Protein AF-0000000071691968 (afdb_homodimer)

Structure (mmCIF, N/CA/C/O backbone):
data_AF-0000000071691968-model_v1
#
loop_
_entity.id
_entity.type
_entity.pdbx_description
1 polymer 'RRM domain-containing protein'
#
loop_
_atom_site.group_PDB
_atom_site.id
_atom_site.type_symbol
_atom_site.label_atom_id
_atom_site.label_alt_id
_atom_site.label_comp_id
_atom_site.label_asym_id
_atom_site.label_entity_id
_atom_site.label_seq_id
_atom_site.pdbx_PDB_ins_code
_atom_site.Cartn_x
_atom_site.Cartn_y
_atom_site.Cartn_z
_atom_site.occupancy
_atom_site.B_iso_or_equiv
_atom_site.auth_seq_id
_atom_site.auth_comp_id
_atom_site.auth_asym_id
_atom_site.auth_atom_id
_atom_site.pdbx_PDB_model_num
ATOM 1 N N . LYS A 1 1 ? -121.75 3.08 -60.562 1 21.11 1 LYS A N 1
ATOM 2 C CA . LYS A 1 1 ? -120.375 2.906 -61.062 1 21.11 1 LYS A CA 1
ATOM 3 C C . LYS A 1 1 ? -119.438 3.865 -60.344 1 21.11 1 LYS A C 1
ATOM 5 O O . LYS A 1 1 ? -119.562 5.086 -60.469 1 21.11 1 LYS A O 1
ATOM 10 N N . VAL A 1 2 ? -118.688 3.514 -59.156 1 26.53 2 VAL A N 1
ATOM 11 C CA . VAL A 1 2 ? -118.25 4.18 -57.938 1 26.53 2 VAL A CA 1
ATOM 12 C C . VAL A 1 2 ? -116.875 4.777 -58.125 1 26.53 2 VAL A C 1
ATOM 14 O O . VAL A 1 2 ? -115.875 4.051 -58.375 1 26.53 2 VAL A O 1
ATOM 17 N N . ALA A 1 3 ? -116.688 6.055 -58.781 1 30.14 3 ALA A N 1
ATOM 18 C CA . ALA A 1 3 ? -115.375 6.469 -59.312 1 30.14 3 ALA A CA 1
ATOM 19 C C . ALA A 1 3 ? -114.375 6.621 -58.188 1 30.14 3 ALA A C 1
ATOM 21 O O . ALA A 1 3 ? -114.75 7.066 -57.094 1 30.14 3 ALA A O 1
ATOM 22 N N . PRO A 1 4 ? -112.938 6.277 -58.312 1 31.2 4 PRO A N 1
ATOM 23 C CA . PRO A 1 4 ? -111.875 5.746 -57.469 1 31.2 4 PRO A CA 1
ATOM 24 C C . PRO A 1 4 ? -111.062 6.844 -56.75 1 31.2 4 PRO A C 1
ATOM 26 O O . PRO A 1 4 ? -110.562 7.758 -57.406 1 31.2 4 PRO A O 1
ATOM 29 N N . ARG A 1 5 ? -111.312 7.449 -55.562 1 33.53 5 ARG A N 1
ATOM 30 C CA . ARG A 1 5 ? -110.812 8.664 -54.906 1 33.53 5 ARG A CA 1
ATOM 31 C C . ARG A 1 5 ? -109.375 8.547 -54.594 1 33.53 5 ARG A C 1
ATOM 33 O O . ARG A 1 5 ? -108.938 7.715 -53.781 1 33.53 5 ARG A O 1
ATOM 40 N N . PRO A 1 6 ? -108.375 8.898 -55.562 1 32.81 6 PRO A N 1
ATOM 41 C CA . PRO A 1 6 ? -107 8.422 -55.406 1 32.81 6 PRO A CA 1
ATOM 42 C C . PRO A 1 6 ? -106.312 8.969 -54.188 1 32.81 6 PRO A C 1
ATOM 44 O O . PRO A 1 6 ? -106.688 10 -53.656 1 32.81 6 PRO A O 1
ATOM 47 N N . GLN A 1 7 ? -105.312 8.25 -53.469 1 27.73 7 GLN A N 1
ATOM 48 C CA . GLN A 1 7 ? -104.688 8.125 -52.156 1 27.73 7 GLN A CA 1
ATOM 49 C C . GLN A 1 7 ? -103.562 9.156 -52 1 27.73 7 GLN A C 1
ATOM 51 O O . GLN A 1 7 ? -102.812 9.43 -52.938 1 27.73 7 GLN A O 1
ATOM 56 N N . PRO A 1 8 ? -103.5 10.07 -50.938 1 32.75 8 PRO A N 1
ATOM 57 C CA . PRO A 1 8 ? -102.75 11.273 -50.562 1 32.75 8 PRO A CA 1
ATOM 58 C C . PRO A 1 8 ? -101.25 10.984 -50.344 1 32.75 8 PRO A C 1
ATOM 60 O O . PRO A 1 8 ? -100.938 10.125 -49.531 1 32.75 8 PRO A O 1
ATOM 63 N N . HIS A 1 9 ? -100.312 11.016 -51.312 1 29.11 9 HIS A N 1
ATOM 64 C CA . HIS A 1 9 ? -98.938 10.555 -51.25 1 29.11 9 HIS A CA 1
ATOM 65 C C . HIS A 1 9 ? -98.125 11.336 -50.188 1 29.11 9 HIS A C 1
ATOM 67 O O . HIS A 1 9 ? -98.25 12.57 -50.156 1 29.11 9 HIS A O 1
ATOM 73 N N . GLN A 1 10 ? -97.75 10.781 -49.031 1 25.47 10 GLN A N 1
ATOM 74 C CA . GLN A 1 10 ? -97.125 11.133 -47.781 1 25.47 10 GLN A CA 1
ATOM 75 C C . GLN A 1 10 ? -95.688 11.602 -48.031 1 25.47 10 GLN A C 1
ATOM 77 O O . GLN A 1 10 ? -94.875 10.867 -48.562 1 25.47 10 GLN A O 1
ATOM 82 N N . HIS A 1 11 ? -95.375 12.898 -48.25 1 26.39 11 HIS A N 1
ATOM 83 C CA . HIS A 1 11 ? -94.125 13.531 -48.594 1 26.39 11 HIS A CA 1
ATOM 84 C C . HIS A 1 11 ? -93.062 13.328 -47.469 1 26.39 11 HIS A C 1
ATOM 86 O O . HIS A 1 11 ? -93.25 13.805 -46.344 1 26.39 11 HIS A O 1
ATOM 92 N N . LEU A 1 12 ? -92.25 12.266 -47.406 1 26.42 12 LEU A N 1
ATOM 93 C CA . LEU A 1 12 ? -91.25 11.812 -46.438 1 26.42 12 LEU A CA 1
ATOM 94 C C . LEU A 1 12 ? -90.125 12.828 -46.281 1 26.42 12 LEU A C 1
ATOM 96 O O . LEU A 1 12 ? -89.5 13.164 -47.281 1 26.42 12 LEU A O 1
ATOM 100 N N . GLN A 1 13 ? -90.188 13.758 -45.375 1 24.22 13 GLN A N 1
ATOM 101 C CA . GLN A 1 13 ? -89.312 14.875 -45.062 1 24.22 13 GLN A CA 1
ATOM 102 C C . GLN A 1 13 ? -87.875 14.383 -44.719 1 24.22 13 GLN A C 1
ATOM 104 O O . GLN A 1 13 ? -87.75 13.531 -43.844 1 24.22 13 GLN A O 1
ATOM 109 N N . GLN A 1 14 ? -86.875 14.469 -45.594 1 25 14 GLN A N 1
ATOM 110 C CA . GLN A 1 14 ? -85.5 13.992 -45.594 1 25 14 GLN A CA 1
ATOM 111 C C . GLN A 1 14 ? -84.688 14.688 -44.5 1 25 14 GLN A C 1
ATOM 113 O O . GLN A 1 14 ? -84.688 15.914 -44.406 1 25 14 GLN A O 1
ATOM 118 N N . GLN A 1 15 ? -84.562 14.094 -43.344 1 26.14 15 GLN A N 1
ATOM 119 C CA . GLN A 1 15 ? -83.875 14.562 -42.125 1 26.14 15 GLN A CA 1
ATOM 120 C C . GLN A 1 15 ? -82.438 14.922 -42.406 1 26.14 15 GLN A C 1
ATOM 122 O O . GLN A 1 15 ? -81.688 14.164 -43.062 1 26.14 15 GLN A O 1
ATOM 127 N N . PRO A 1 16 ? -82.062 16.188 -42.281 1 28.23 16 PRO A N 1
ATOM 128 C CA . PRO A 1 16 ? -80.75 16.766 -42.594 1 28.23 16 PRO A CA 1
ATOM 129 C C . PRO A 1 16 ? -79.562 16.094 -41.844 1 28.23 16 PRO A C 1
ATOM 131 O O . PRO A 1 16 ? -79.75 15.703 -40.688 1 28.23 16 PRO A O 1
ATOM 134 N N . GLN A 1 17 ? -78.688 15.438 -42.438 1 28.14 17 GLN A N 1
ATOM 135 C CA . GLN A 1 17 ? -77.562 14.625 -41.938 1 28.14 17 GLN A CA 1
ATOM 136 C C . GLN A 1 17 ? -76.625 15.453 -41.094 1 28.14 17 GLN A C 1
ATOM 138 O O . GLN A 1 17 ? -76.25 16.578 -41.438 1 28.14 17 GLN A O 1
ATOM 143 N N . PRO A 1 18 ? -76.562 15.203 -39.781 1 29.83 18 PRO A N 1
ATOM 144 C CA . PRO A 1 18 ? -75.75 15.953 -38.781 1 29.83 18 PRO A CA 1
ATOM 145 C C . PRO A 1 18 ? -74.312 16.125 -39.188 1 29.83 18 PRO A C 1
ATOM 147 O O . PRO A 1 18 ? -73.688 15.219 -39.781 1 29.83 18 PRO A O 1
ATOM 150 N N . GLU A 1 19 ? -73.875 17.297 -39.5 1 28.72 19 GLU A N 1
ATOM 151 C CA . GLU A 1 19 ? -72.562 17.734 -39.906 1 28.72 19 GLU A CA 1
ATOM 152 C C . GLU A 1 19 ? -71.5 17.25 -38.906 1 28.72 19 GLU A C 1
ATOM 154 O O . GLU A 1 19 ? -71.625 17.453 -37.688 1 28.72 19 GLU A O 1
ATOM 159 N N . GLN A 1 20 ? -70.875 16.156 -39.188 1 29.92 20 GLN A N 1
ATOM 160 C CA . GLN A 1 20 ? -69.875 15.523 -38.344 1 29.92 20 GLN A CA 1
ATOM 161 C C . GLN A 1 20 ? -68.812 16.516 -37.906 1 29.92 20 GLN A C 1
ATOM 163 O O . GLN A 1 20 ? -68.312 17.328 -38.719 1 29.92 20 GLN A O 1
ATOM 168 N N . PRO A 1 21 ? -68.812 16.953 -36.656 1 34.09 21 PRO A N 1
ATOM 169 C CA . PRO A 1 21 ? -67.875 17.984 -36.188 1 34.09 21 PRO A CA 1
ATOM 170 C C . PRO A 1 21 ? -66.438 17.75 -36.688 1 34.09 21 PRO A C 1
ATOM 172 O O . PRO A 1 21 ? -66.062 16.625 -36.969 1 34.09 21 PRO A O 1
ATOM 175 N N . PRO A 1 22 ? -65.875 18.734 -37.25 1 28.83 22 PRO A N 1
ATOM 176 C CA . PRO A 1 22 ? -64.5 18.672 -37.812 1 28.83 22 PRO A CA 1
ATOM 177 C C . PRO A 1 22 ? -63.5 18 -36.906 1 28.83 22 PRO A C 1
ATOM 179 O O . PRO A 1 22 ? -63.594 18.094 -35.688 1 28.83 22 PRO A O 1
ATOM 182 N N . ALA A 1 23 ? -63 16.859 -37.281 1 29.61 23 ALA A N 1
ATOM 183 C CA . ALA A 1 23 ? -61.969 16.078 -36.594 1 29.61 23 ALA A CA 1
ATOM 184 C C . ALA A 1 23 ? -60.812 16.938 -36.125 1 29.61 23 ALA A C 1
ATOM 186 O O . ALA A 1 23 ? -60.25 17.703 -36.938 1 29.61 23 ALA A O 1
ATOM 187 N N . LEU A 1 24 ? -60.875 17.453 -34.875 1 31.45 24 LEU A N 1
ATOM 188 C CA . LEU A 1 24 ? -59.781 18.188 -34.281 1 31.45 24 LEU A CA 1
ATOM 189 C C . LEU A 1 24 ? -58.438 17.531 -34.625 1 31.45 24 LEU A C 1
ATOM 191 O O . LEU A 1 24 ? -58.25 16.344 -34.375 1 31.45 24 LEU A O 1
ATOM 195 N N . GLN A 1 25 ? -57.938 17.797 -35.844 1 28.89 25 GLN A N 1
ATOM 196 C CA . GLN A 1 25 ? -56.594 17.328 -36.188 1 28.89 25 GLN A CA 1
ATOM 197 C C . GLN A 1 25 ? -55.625 17.578 -35.031 1 28.89 25 GLN A C 1
ATOM 199 O O . GLN A 1 25 ? -55.344 18.719 -34.688 1 28.89 25 GLN A O 1
ATOM 204 N N . LEU A 1 26 ? -55.844 16.844 -33.969 1 32.09 26 LEU A N 1
ATOM 205 C CA . LEU A 1 26 ? -54.844 16.984 -32.906 1 32.09 26 LEU A CA 1
ATOM 206 C C . LEU A 1 26 ? -53.438 17 -33.531 1 32.09 26 LEU A C 1
ATOM 208 O O . LEU A 1 26 ? -53.125 16.156 -34.375 1 32.09 26 LEU A O 1
ATOM 212 N N . PRO A 1 27 ? -52.844 18.172 -33.719 1 34.38 27 PRO A N 1
ATOM 213 C CA . PRO A 1 27 ? -51.469 18.156 -34.281 1 34.38 27 PRO A CA 1
ATOM 214 C C . PRO A 1 27 ? -50.625 17.031 -33.688 1 34.38 27 PRO A C 1
ATOM 216 O O . PRO A 1 27 ? -50.844 16.594 -32.562 1 34.38 27 PRO A O 1
ATOM 219 N N . PRO A 1 28 ? -50.219 16.062 -34.531 1 32.59 28 PRO A N 1
ATOM 220 C CA . PRO A 1 28 ? -49.406 14.961 -34 1 32.59 28 PRO A CA 1
ATOM 221 C C . PRO A 1 28 ? -48.312 15.445 -33.094 1 32.59 28 PRO A C 1
ATOM 223 O O . PRO A 1 28 ? -47.438 16.234 -33.5 1 32.59 28 PRO A O 1
ATOM 226 N N . HIS A 1 29 ? -48.594 15.984 -31.891 1 30.58 29 HIS A N 1
ATOM 227 C CA . HIS A 1 29 ? -47.5 16.281 -30.984 1 30.58 29 HIS A CA 1
ATOM 228 C C . HIS A 1 29 ? -46.469 15.156 -31 1 30.58 29 HIS A C 1
ATOM 230 O O . HIS A 1 29 ? -46.688 14.094 -30.406 1 30.58 29 HIS A O 1
ATOM 236 N N . GLN A 1 30 ? -45.938 14.852 -32.188 1 29.06 30 GLN A N 1
ATOM 237 C CA . GLN A 1 30 ? -44.812 13.93 -32.094 1 29.06 30 GLN A CA 1
ATOM 238 C C . GLN A 1 30 ? -43.875 14.289 -30.953 1 29.06 30 GLN A C 1
ATOM 240 O O . GLN A 1 30 ? -43.344 15.406 -30.891 1 29.06 30 GLN A O 1
ATOM 245 N N . PRO A 1 31 ? -44.156 13.758 -29.781 1 29.83 31 PRO A N 1
ATOM 246 C CA . PRO A 1 31 ? -43.156 14.055 -28.781 1 29.83 31 PRO A CA 1
ATOM 247 C C . PRO A 1 31 ? -41.719 14.016 -29.328 1 29.83 31 PRO A C 1
ATOM 249 O O . PRO A 1 31 ? -41.344 13.047 -30 1 29.83 31 PRO A O 1
ATOM 252 N N . GLN A 1 32 ? -41.312 15.117 -29.969 1 27.17 32 GLN A N 1
ATOM 253 C CA . GLN A 1 32 ? -39.875 15.148 -30.281 1 27.17 32 GLN A CA 1
ATOM 254 C C . GLN A 1 32 ? -39.062 14.406 -29.234 1 27.17 32 GLN A C 1
ATOM 256 O O . GLN A 1 32 ? -39.031 14.812 -28.078 1 27.17 32 GLN A O 1
ATOM 261 N N . TYR A 1 33 ? -39.125 13.109 -29.328 1 27.94 33 TYR A N 1
ATOM 262 C CA . TYR A 1 33 ? -38.156 12.367 -28.547 1 27.94 33 TYR A CA 1
ATOM 263 C C . TYR A 1 33 ? -36.781 13.07 -28.562 1 27.94 33 TYR A C 1
ATOM 265 O O . TYR A 1 33 ? -36.125 13.148 -29.609 1 27.94 33 TYR A O 1
ATOM 273 N N . GLN A 1 34 ? -36.781 14.312 -28 1 29.64 34 GLN A N 1
ATOM 274 C CA . GLN A 1 34 ? -35.406 14.805 -27.812 1 29.64 34 GLN A CA 1
ATOM 275 C C . GLN A 1 34 ? -34.438 13.656 -27.609 1 29.64 34 GLN A C 1
ATOM 277 O O . GLN A 1 34 ? -34.656 12.781 -26.766 1 29.64 34 GLN A O 1
ATOM 282 N N . GLN A 1 35 ? -33.906 13.219 -28.766 1 30.25 35 GLN A N 1
ATOM 283 C CA . GLN A 1 35 ? -32.812 12.273 -28.641 1 30.25 35 GLN A CA 1
ATOM 284 C C . GLN A 1 35 ? -32.031 12.484 -27.344 1 30.25 35 GLN A C 1
ATOM 286 O O . GLN A 1 35 ? -31.766 13.625 -26.953 1 30.25 35 GLN A O 1
ATOM 291 N N . PRO A 1 36 ? -32.312 11.617 -26.375 1 34.03 36 PRO A N 1
ATOM 292 C CA . PRO A 1 36 ? -31.438 11.867 -25.219 1 34.03 36 PRO A CA 1
ATOM 293 C C . PRO A 1 36 ? -30.062 12.375 -25.641 1 34.03 36 PRO A C 1
ATOM 295 O O . PRO A 1 36 ? -29.594 12.062 -26.734 1 34.03 36 PRO A O 1
ATOM 298 N N . PRO A 1 37 ? -29.844 13.664 -25.438 1 34.75 37 PRO A N 1
ATOM 299 C CA . PRO A 1 37 ? -28.531 14.125 -25.875 1 34.75 37 PRO A CA 1
ATOM 300 C C . PRO A 1 37 ? -27.5 12.984 -25.938 1 34.75 37 PRO A C 1
ATOM 302 O O . PRO A 1 37 ? -27.641 11.984 -25.234 1 34.75 37 PRO A O 1
ATOM 305 N N . PRO A 1 38 ? -26.922 12.875 -27.125 1 34.38 38 PRO A N 1
ATOM 306 C CA . PRO A 1 38 ? -25.906 11.828 -27.281 1 34.38 38 PRO A CA 1
ATOM 307 C C . PRO A 1 38 ? -25.109 11.594 -26 1 34.38 38 PRO A C 1
ATOM 309 O O . PRO A 1 38 ? -24.969 12.508 -25.188 1 34.38 38 PRO A O 1
ATOM 312 N N . PRO A 1 39 ? -25.078 10.406 -25.625 1 34.59 39 PRO A N 1
ATOM 313 C CA . PRO A 1 39 ? -24.297 10.141 -24.422 1 34.59 39 PRO A CA 1
ATOM 314 C C . PRO A 1 39 ? -22.984 10.938 -24.375 1 34.59 39 PRO A C 1
ATOM 316 O O . PRO A 1 39 ? -22.359 11.148 -25.422 1 34.59 39 PRO A O 1
ATOM 319 N N . PRO A 1 40 ? -22.969 12.062 -23.719 1 33.66 40 PRO A N 1
ATOM 320 C CA . PRO A 1 40 ? -21.75 12.867 -23.797 1 33.66 40 PRO A CA 1
ATOM 321 C C . PRO A 1 40 ? -20.5 12.016 -24.016 1 33.66 40 PRO A C 1
ATOM 323 O O . PRO A 1 40 ? -20.453 10.852 -23.609 1 33.66 40 PRO A O 1
ATOM 326 N N . THR A 1 41 ? -19.797 12.273 -25.031 1 32.66 41 THR A N 1
ATOM 327 C CA . THR A 1 41 ? -18.516 11.664 -25.375 1 32.66 41 THR A CA 1
ATOM 328 C C . THR A 1 41 ? -17.609 11.57 -24.141 1 32.66 41 THR A C 1
ATOM 330 O O . THR A 1 41 ? -17.797 12.312 -23.172 1 32.66 41 THR A O 1
ATOM 333 N N . ALA A 1 42 ? -16.656 10.656 -24.125 1 35 42 ALA A N 1
ATOM 334 C CA . ALA A 1 42 ? -15.695 10.445 -23.047 1 35 42 ALA A CA 1
ATOM 335 C C . ALA A 1 42 ? -15.164 11.773 -22.516 1 35 42 ALA A C 1
ATOM 337 O O . ALA A 1 42 ? -14.961 11.93 -21.312 1 35 42 ALA A O 1
ATOM 338 N N . GLN A 1 43 ? -14.805 12.688 -23.422 1 38.19 43 GLN A N 1
ATOM 339 C CA . GLN A 1 43 ? -14.25 14.008 -23.172 1 38.19 43 GLN A CA 1
ATOM 340 C C . GLN A 1 43 ? -15.219 14.875 -22.375 1 38.19 43 GLN A C 1
ATOM 342 O O . GLN A 1 43 ? -14.797 15.648 -21.5 1 38.19 43 GLN A O 1
ATOM 347 N N . GLY A 1 44 ? -16.391 14.945 -22.766 1 36.06 44 GLY A N 1
ATOM 348 C CA . GLY A 1 44 ? -17.391 15.828 -22.203 1 36.06 44 GLY A CA 1
ATOM 349 C C . GLY A 1 44 ? -17.766 15.469 -20.766 1 36.06 44 GLY A C 1
ATOM 350 O O . GLY A 1 44 ? -18.156 16.328 -19.984 1 36.06 44 GLY A O 1
ATOM 351 N N . LEU A 1 45 ? -17.797 14.156 -20.375 1 34.78 45 LEU A N 1
ATOM 352 C CA . LEU A 1 45 ? -18.094 13.633 -19.047 1 34.78 45 LEU A CA 1
ATOM 353 C C . LEU A 1 45 ? -16.984 13.977 -18.062 1 34.78 45 LEU A C 1
ATOM 355 O O . LEU A 1 45 ? -17.234 14.156 -16.875 1 34.78 45 LEU A O 1
ATOM 359 N N . ILE A 1 46 ? -15.703 13.914 -18.484 1 42.66 46 ILE A N 1
ATOM 360 C CA . ILE A 1 46 ? -14.562 14.367 -17.703 1 42.66 46 ILE A CA 1
ATOM 361 C C . ILE A 1 46 ? -14.766 15.82 -17.281 1 42.66 46 ILE A C 1
ATOM 363 O O . ILE A 1 46 ? -14.375 16.219 -16.172 1 42.66 46 ILE A O 1
ATOM 367 N N . GLN A 1 47 ? -15.219 16.688 -18.094 1 38.62 47 GLN A N 1
ATOM 368 C CA . GLN A 1 47 ? -15.469 18.109 -17.812 1 38.62 47 GLN A CA 1
ATOM 369 C C . GLN A 1 47 ? -16.484 18.266 -16.688 1 38.62 47 GLN A C 1
ATOM 371 O O . GLN A 1 47 ? -16.406 19.203 -15.898 1 38.62 47 GLN A O 1
ATOM 376 N N . ALA A 1 48 ? -17.594 17.594 -16.672 1 37.34 48 ALA A N 1
ATOM 377 C CA . ALA A 1 48 ? -18.609 17.688 -15.633 1 37.34 48 ALA A CA 1
ATOM 378 C C . ALA A 1 48 ? -18.109 17.094 -14.32 1 37.34 48 ALA A C 1
ATOM 380 O O . ALA A 1 48 ? -18.562 17.484 -13.234 1 37.34 48 ALA A O 1
ATOM 381 N N . CYS A 1 49 ? -17.312 16.047 -14.219 1 43.31 49 CYS A N 1
ATOM 382 C CA . CYS A 1 49 ? -16.531 15.477 -13.125 1 43.31 49 CYS A CA 1
ATOM 383 C C . CYS A 1 49 ? -15.453 16.438 -12.664 1 43.31 49 CYS A C 1
ATOM 385 O O . CYS A 1 49 ? -14.445 16.031 -12.086 1 43.31 49 CYS A O 1
ATOM 387 N N . SER A 1 50 ? -15.156 17.438 -13.109 1 40.91 50 SER A N 1
ATOM 388 C CA . SER A 1 50 ? -14.18 18.5 -12.836 1 40.91 50 SER A CA 1
ATOM 389 C C . SER A 1 50 ? -13.906 18.625 -11.344 1 40.91 50 SER A C 1
ATOM 391 O O . SER A 1 50 ? -12.867 19.172 -10.945 1 40.91 50 SER A O 1
ATOM 393 N N . ASN A 1 51 ? -14.992 18.469 -10.367 1 46.09 51 ASN A N 1
ATOM 394 C CA . ASN A 1 51 ? -14.461 18.953 -9.094 1 46.09 51 ASN A CA 1
ATOM 395 C C . ASN A 1 51 ? -13.617 17.906 -8.398 1 46.09 51 ASN A C 1
ATOM 397 O O . ASN A 1 51 ? -14.031 17.328 -7.398 1 46.09 51 ASN A O 1
ATOM 401 N N . LEU A 1 52 ? -13.086 17.047 -9.094 1 54.78 52 LEU A N 1
ATOM 402 C CA . LEU A 1 52 ? -12.031 16.203 -8.562 1 54.78 52 LEU A CA 1
ATOM 403 C C . LEU A 1 52 ? -11.203 16.938 -7.523 1 54.78 52 LEU A C 1
ATOM 405 O O . LEU A 1 52 ? -10.523 16.328 -6.699 1 54.78 52 LEU A O 1
ATOM 409 N N . SER A 1 53 ? -11.344 18.297 -7.664 1 53.44 53 SER A N 1
ATOM 410 C CA . SER A 1 53 ? -10.625 19.109 -6.688 1 53.44 53 SER A CA 1
ATOM 411 C C . SER A 1 53 ? -11.156 18.875 -5.273 1 53.44 53 SER A C 1
ATOM 413 O O . SER A 1 53 ? -10.508 19.25 -4.293 1 53.44 53 SER A O 1
ATOM 415 N N . LEU A 1 54 ? -12.398 18.312 -5.285 1 54.97 54 LEU A N 1
ATOM 416 C CA . LEU A 1 54 ? -13 18.078 -3.98 1 54.97 54 LEU A CA 1
ATOM 417 C C . LEU A 1 54 ? -12.391 16.844 -3.316 1 54.97 54 LEU A C 1
ATOM 419 O O . LEU A 1 54 ? -12.617 16.594 -2.129 1 54.97 54 LEU A O 1
ATOM 423 N N . LEU A 1 55 ? -11.633 16.188 -4.02 1 63.19 55 LEU A N 1
ATOM 424 C CA . LEU A 1 55 ? -11.008 14.984 -3.463 1 63.19 55 LEU A CA 1
ATOM 425 C C . LEU A 1 55 ? -9.82 15.359 -2.576 1 63.19 55 LEU A C 1
ATOM 427 O O . LEU A 1 55 ? -9.078 14.477 -2.129 1 63.19 55 LEU A O 1
ATOM 431 N N . ARG A 1 56 ? -9.898 16.672 -2.283 1 64.62 56 ARG A N 1
ATOM 432 C CA . ARG A 1 56 ? -8.836 17.109 -1.382 1 64.62 56 ARG A CA 1
ATOM 433 C C . ARG A 1 56 ? -9.305 17.078 0.069 1 64.62 56 ARG A C 1
ATOM 435 O O . ARG A 1 56 ? -10.375 17.609 0.393 1 64.62 56 ARG A O 1
ATOM 442 N N . ARG A 1 57 ? -8.586 16.375 0.866 1 64 57 ARG A N 1
ATOM 443 C CA . ARG A 1 57 ? -8.883 16.391 2.295 1 64 57 ARG A CA 1
ATOM 444 C C . ARG A 1 57 ? -8.547 17.75 2.914 1 64 57 ARG A C 1
ATOM 446 O O . ARG A 1 57 ? -7.621 18.422 2.469 1 64 57 ARG A O 1
ATOM 453 N N . PRO A 1 58 ? -9.367 18.062 3.846 1 62.16 58 PRO A N 1
ATOM 454 C CA . PRO A 1 58 ? -9.039 19.328 4.516 1 62.16 58 PRO A CA 1
ATOM 455 C C . PRO A 1 58 ? -7.645 19.328 5.129 1 62.16 58 PRO A C 1
ATOM 457 O O . PRO A 1 58 ? -7.262 18.359 5.797 1 62.16 58 PRO A O 1
ATOM 460 N N . GLY A 1 59 ? -6.844 20.266 4.816 1 65.62 59 GLY A N 1
ATOM 461 C CA . GLY A 1 59 ? -5.523 20.438 5.402 1 65.62 59 GLY A CA 1
ATOM 462 C C . GLY A 1 59 ? -4.422 19.781 4.59 1 65.62 59 GLY A C 1
ATOM 463 O O . GLY A 1 59 ? -3.238 19.953 4.891 1 65.62 59 GLY A O 1
ATOM 464 N N . GLU A 1 60 ? -4.867 19.109 3.623 1 71.19 60 GLU A N 1
ATOM 465 C CA . GLU A 1 60 ? -3.875 18.422 2.799 1 71.19 60 GLU A CA 1
ATOM 466 C C . GLU A 1 60 ? -3.111 19.422 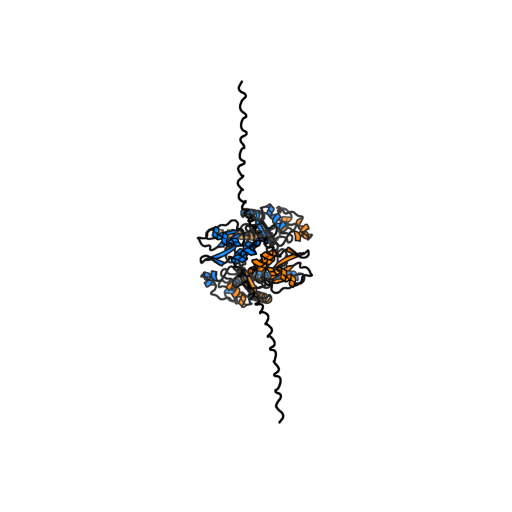1.921 1 71.19 60 GLU A C 1
ATOM 468 O O . GLU A 1 60 ? -3.713 20.297 1.299 1 71.19 60 GLU A O 1
ATOM 473 N N . LYS A 1 61 ? -1.756 19.312 2.082 1 79.44 61 LYS A N 1
ATOM 474 C CA . LYS A 1 61 ? -0.944 20.141 1.202 1 79.44 61 LYS A CA 1
ATOM 475 C C . LYS A 1 61 ? -1.096 19.719 -0.255 1 79.44 61 LYS A C 1
ATOM 477 O O . LYS A 1 61 ? -1.228 18.516 -0.547 1 79.44 61 LYS A O 1
ATOM 482 N N . THR A 1 62 ? -1.116 20.688 -1.042 1 80.44 62 THR A N 1
ATOM 483 C CA . THR A 1 62 ? -1.324 20.422 -2.461 1 80.44 62 THR A CA 1
ATOM 484 C C . THR A 1 62 ? 0.01 20.297 -3.191 1 80.44 62 THR A C 1
ATOM 486 O O . THR A 1 62 ? 1 20.922 -2.791 1 80.44 62 THR A O 1
ATOM 489 N N . CYS A 1 63 ? 0.02 19.562 -4.184 1 81.19 63 CYS A N 1
ATOM 490 C CA . CYS A 1 63 ? 1.13 19.422 -5.117 1 81.19 63 CYS A CA 1
ATOM 491 C C . CYS A 1 63 ? 2.391 18.953 -4.402 1 81.19 63 CYS A C 1
ATOM 493 O O . CYS A 1 63 ? 3.459 19.547 -4.566 1 81.19 63 CYS A O 1
ATOM 495 N N . THR A 1 64 ? 2.217 18.016 -3.668 1 83.75 64 THR A N 1
ATOM 496 C CA . THR A 1 64 ? 3.361 17.422 -2.986 1 83.75 64 THR A CA 1
ATOM 497 C C . THR A 1 64 ? 4.066 16.422 -3.891 1 83.75 64 THR A C 1
ATOM 499 O O . THR A 1 64 ? 3.596 16.125 -4.992 1 83.75 64 THR A O 1
ATOM 502 N N . GLN A 1 65 ? 5.172 15.969 -3.506 1 84.5 65 GLN A N 1
ATOM 503 C CA . GLN A 1 65 ? 5.941 15 -4.277 1 84.5 65 GLN A CA 1
ATOM 504 C C . GLN A 1 65 ? 5.168 13.695 -4.441 1 84.5 65 GLN A C 1
ATOM 506 O O . GLN A 1 65 ? 5.391 12.945 -5.398 1 84.5 65 GLN A O 1
ATOM 511 N N . SER A 1 66 ? 4.25 13.469 -3.525 1 84.25 66 SER A N 1
ATOM 512 C CA . SER A 1 66 ? 3.465 12.234 -3.566 1 84.25 66 SER A CA 1
ATOM 513 C C . SER A 1 66 ? 2.465 12.25 -4.715 1 84.25 66 SER A C 1
ATOM 515 O O . SER A 1 66 ? 1.913 11.211 -5.082 1 84.25 66 SER A O 1
ATOM 517 N N . CYS A 1 67 ? 2.268 13.367 -5.328 1 88.38 67 CYS A N 1
ATOM 518 C CA . CYS A 1 67 ? 1.301 13.523 -6.41 1 88.38 67 CYS A CA 1
ATOM 519 C C . CYS A 1 67 ? 2.004 13.641 -7.758 1 88.38 67 CYS A C 1
ATOM 521 O O . CYS A 1 67 ? 1.376 13.977 -8.766 1 88.38 67 CYS A O 1
ATOM 523 N N . GLN A 1 68 ? 3.232 13.344 -7.754 1 91.06 68 GLN A N 1
ATOM 524 C CA . GLN A 1 68 ? 3.998 13.445 -8.992 1 91.06 68 GLN A CA 1
ATOM 525 C C . GLN A 1 68 ? 3.943 12.148 -9.781 1 91.06 68 GLN A C 1
ATOM 527 O O . GLN A 1 68 ? 4.176 11.07 -9.234 1 91.06 68 GLN A O 1
ATOM 532 N N . LEU A 1 69 ? 3.645 12.297 -11.055 1 93.25 69 LEU A N 1
ATOM 533 C CA . LEU A 1 69 ? 3.539 11.141 -11.938 1 93.25 69 LEU A CA 1
ATOM 534 C C . LEU A 1 69 ? 4.691 11.117 -12.938 1 93.25 69 LEU A C 1
ATOM 536 O O . LEU A 1 69 ? 5.168 12.164 -13.367 1 93.25 69 LEU A O 1
ATOM 540 N N . PHE A 1 70 ? 5.152 9.938 -13.227 1 93.38 70 PHE A N 1
ATOM 541 C CA . PHE A 1 70 ? 6.102 9.648 -14.289 1 93.38 70 PHE A CA 1
ATOM 542 C C . PHE A 1 70 ? 5.395 9.023 -15.492 1 93.38 70 PHE A C 1
ATOM 544 O O . PHE A 1 70 ? 4.629 8.07 -15.336 1 93.38 70 PHE A O 1
ATOM 551 N N . VAL A 1 71 ? 5.617 9.578 -16.625 1 93.94 71 VAL A N 1
ATOM 552 C CA . VAL A 1 71 ? 5.043 9.07 -17.859 1 93.94 71 VAL A CA 1
ATOM 553 C C . VAL A 1 71 ? 6.156 8.57 -18.781 1 93.94 71 VAL A C 1
ATOM 555 O O . VAL A 1 71 ? 6.996 9.352 -19.234 1 93.94 71 VAL A O 1
ATOM 558 N N . GLY A 1 72 ? 6.09 7.305 -19.016 1 92.12 72 GLY A N 1
ATOM 559 C CA . GLY A 1 72 ? 7.078 6.699 -19.906 1 92.12 72 GLY A CA 1
ATOM 560 C C . GLY A 1 72 ? 6.551 6.453 -21.312 1 92.12 72 GLY A C 1
ATOM 561 O O . GLY A 1 72 ? 5.344 6.5 -21.531 1 92.12 72 GLY A O 1
ATOM 562 N N . ASN A 1 73 ? 7.48 6.289 -22.25 1 91.5 73 ASN A N 1
ATOM 563 C CA . ASN A 1 73 ? 7.199 5.93 -23.641 1 91.5 73 ASN A CA 1
ATOM 564 C C . ASN A 1 73 ? 6.48 7.055 -24.375 1 91.5 73 ASN A C 1
ATOM 566 O O . ASN A 1 73 ? 5.516 6.809 -25.109 1 91.5 73 ASN A O 1
ATOM 570 N N . LEU A 1 74 ? 6.945 8.156 -24.062 1 93.56 74 LEU A N 1
ATOM 571 C CA . LEU A 1 74 ? 6.402 9.312 -24.781 1 93.56 74 LEU A CA 1
ATOM 572 C C . LEU A 1 74 ? 7.039 9.453 -26.156 1 93.56 74 LEU A C 1
ATOM 574 O O . LEU A 1 74 ? 8.234 9.18 -26.312 1 93.56 74 LEU A O 1
ATOM 578 N N . PRO A 1 75 ? 6.16 9.805 -27.062 1 92.38 75 PRO A N 1
ATOM 579 C CA . PRO A 1 75 ? 6.762 10.094 -28.359 1 92.38 75 PRO A CA 1
ATOM 580 C C . PRO A 1 75 ? 7.809 11.203 -28.297 1 92.38 75 PRO A C 1
ATOM 582 O O . PRO A 1 75 ? 7.68 12.133 -27.5 1 92.38 75 PRO A O 1
ATOM 585 N N . ALA A 1 76 ? 8.805 11.086 -29.125 1 89.44 76 ALA A N 1
ATOM 586 C CA . ALA A 1 76 ? 9.93 12.023 -29.109 1 89.44 76 ALA A CA 1
ATOM 587 C C . ALA A 1 76 ? 9.477 13.422 -29.484 1 89.44 76 ALA A C 1
ATOM 589 O O . ALA A 1 76 ? 10.094 14.414 -29.078 1 89.44 76 ALA A O 1
ATOM 590 N N . ASP A 1 77 ? 8.438 13.508 -30.203 1 91 77 ASP A N 1
ATOM 591 C CA . ASP A 1 77 ? 8.008 14.789 -30.734 1 91 77 ASP A CA 1
ATOM 592 C C . ASP A 1 77 ? 6.949 15.438 -29.844 1 91 77 ASP A C 1
ATOM 594 O O . ASP A 1 77 ? 6.387 16.484 -30.203 1 91 77 ASP A O 1
ATOM 598 N N . ILE A 1 78 ? 6.734 14.875 -28.734 1 92.31 78 ILE A N 1
ATOM 599 C CA . ILE A 1 78 ? 5.668 15.406 -27.891 1 92.31 78 ILE A CA 1
ATOM 600 C C . ILE A 1 78 ? 6.082 16.766 -27.312 1 92.31 78 ILE A C 1
ATOM 602 O O . ILE A 1 78 ? 7.238 16.953 -26.922 1 92.31 78 ILE A O 1
ATOM 606 N N . THR A 1 79 ? 5.254 17.734 -27.406 1 93.12 79 THR A N 1
ATOM 607 C CA . THR A 1 79 ? 5.5 19.062 -26.859 1 93.12 79 THR A CA 1
ATOM 608 C C . THR A 1 79 ? 4.973 19.156 -25.422 1 93.12 79 THR A C 1
ATOM 610 O O . THR A 1 79 ? 4.141 18.359 -25 1 93.12 79 THR A O 1
ATOM 613 N N . GLU A 1 80 ? 5.469 20.141 -24.703 1 93.56 80 GLU A N 1
ATOM 614 C CA . GLU A 1 80 ? 5.016 20.375 -23.344 1 93.56 80 GLU A CA 1
ATOM 615 C C . GLU A 1 80 ? 3.521 20.703 -23.297 1 93.56 80 GLU A C 1
ATOM 617 O O . GLU A 1 80 ? 2.812 20.25 -22.391 1 93.56 80 GLU A O 1
ATOM 622 N N . ASP A 1 81 ? 3.066 21.422 -24.25 1 93.19 81 ASP A N 1
ATOM 623 C CA . ASP A 1 81 ? 1.656 21.797 -24.297 1 93.19 81 ASP A CA 1
ATOM 624 C C . ASP A 1 81 ? 0.772 20.578 -24.531 1 93.19 81 ASP A C 1
ATOM 626 O O . ASP A 1 81 ? -0.295 20.453 -23.922 1 93.19 81 ASP A O 1
ATOM 630 N N . GLU A 1 82 ? 1.225 19.766 -25.375 1 92.12 82 GLU A N 1
ATOM 631 C CA . GLU A 1 82 ? 0.487 18.531 -25.641 1 92.12 82 GLU A CA 1
ATOM 632 C C . GLU A 1 82 ? 0.444 17.641 -24.391 1 92.12 82 GLU A C 1
ATOM 634 O O . GLU A 1 82 ? -0.585 17.031 -24.094 1 92.12 82 GLU A O 1
ATOM 639 N N . PHE A 1 83 ? 1.575 17.641 -23.766 1 93.44 83 PHE A N 1
ATOM 640 C CA . PHE A 1 83 ? 1.679 16.875 -22.531 1 93.44 83 PHE A CA 1
ATOM 641 C C . PHE A 1 83 ? 0.722 17.406 -21.484 1 93.44 83 PHE A C 1
ATOM 643 O O . PHE A 1 83 ? 0.014 16.641 -20.828 1 93.44 83 PHE A O 1
ATOM 650 N N . LYS A 1 84 ? 0.62 18.656 -21.344 1 92.69 84 LYS A N 1
ATOM 651 C CA . LYS A 1 84 ? -0.269 19.297 -20.375 1 92.69 84 LYS A CA 1
ATOM 652 C C . LYS A 1 84 ? -1.732 19.031 -20.719 1 92.69 84 LYS A C 1
ATOM 654 O O . LYS A 1 84 ? -2.564 18.875 -19.828 1 92.69 84 LYS A O 1
ATOM 659 N N . ARG A 1 85 ? -2.004 18.891 -21.922 1 91.56 85 ARG A N 1
ATOM 660 C CA . ARG A 1 85 ? -3.369 18.656 -22.375 1 91.56 85 ARG A CA 1
ATOM 661 C C . ARG A 1 85 ? -3.84 17.25 -21.984 1 91.56 85 ARG A C 1
ATOM 663 O O . ARG A 1 85 ? -5.031 17.047 -21.734 1 91.56 85 ARG A O 1
ATOM 670 N N . LEU A 1 86 ? -2.893 16.375 -21.984 1 90.38 86 LEU A N 1
ATOM 671 C CA . LEU A 1 86 ? -3.215 15.008 -21.578 1 90.38 86 LEU A CA 1
ATOM 672 C C . LEU A 1 86 ? -3.785 14.969 -20.172 1 90.38 86 LEU A C 1
ATOM 674 O O . LEU A 1 86 ? -4.617 14.117 -19.859 1 90.38 86 LEU A O 1
ATOM 678 N N . PHE A 1 87 ? -3.336 15.945 -19.344 1 91.38 87 PHE A N 1
ATOM 679 C CA . PHE A 1 87 ? -3.705 15.922 -17.938 1 91.38 87 PHE A CA 1
ATOM 680 C C . PHE A 1 87 ? -4.688 17.047 -17.625 1 91.38 87 PHE A C 1
ATOM 682 O O . PHE A 1 87 ? -5.09 17.219 -16.469 1 91.38 87 PHE A O 1
ATOM 689 N N . ALA A 1 88 ? -5.059 17.766 -18.547 1 87.25 88 ALA A N 1
ATOM 690 C CA . ALA A 1 88 ? -5.898 18.953 -18.359 1 87.25 88 ALA A CA 1
ATOM 691 C C . ALA A 1 88 ? -7.234 18.578 -17.719 1 87.25 88 ALA A C 1
ATOM 693 O O . ALA A 1 88 ? -7.777 19.328 -16.906 1 87.25 88 ALA A O 1
ATOM 694 N N . LYS A 1 89 ? -7.621 17.438 -18.062 1 82.88 89 LYS A N 1
ATOM 695 C CA . LYS A 1 89 ? -8.906 16.953 -17.562 1 82.88 89 LYS A CA 1
ATOM 696 C C . LYS A 1 89 ? -8.867 16.766 -16.047 1 82.88 89 LYS A C 1
ATOM 698 O O . LYS A 1 89 ? -9.906 16.812 -15.383 1 82.88 89 LYS A O 1
ATOM 703 N N . TYR A 1 90 ? -7.777 16.594 -15.516 1 82.5 90 TYR A N 1
ATOM 704 C CA . TYR A 1 90 ? -7.656 16.234 -14.102 1 82.5 90 TYR A CA 1
ATOM 705 C C . TYR A 1 90 ? -7.277 17.438 -13.266 1 82.5 90 TYR A C 1
ATOM 707 O O . TYR A 1 90 ? -7.309 17.391 -12.031 1 82.5 90 TYR A O 1
ATOM 715 N N . GLY A 1 91 ? -6.992 18.469 -13.82 1 80.19 91 GLY A N 1
ATOM 716 C CA . GLY A 1 91 ? -6.652 19.688 -13.078 1 80.19 91 GLY A CA 1
ATOM 717 C C . GLY A 1 91 ? -5.395 20.359 -13.586 1 80.19 91 GLY A C 1
ATOM 718 O O . GLY A 1 91 ? -4.848 19.969 -14.625 1 80.19 91 GLY A O 1
ATOM 719 N N . GLU A 1 92 ? -5.086 21.359 -12.719 1 80.38 92 GLU A N 1
ATOM 720 C CA . GLU A 1 92 ? -3.889 22.125 -13.07 1 80.38 92 GLU A CA 1
ATOM 721 C C . GLU A 1 92 ? -2.623 21.328 -12.742 1 80.38 92 GLU A C 1
ATOM 723 O O . GLU A 1 92 ? -2.545 20.688 -11.695 1 80.38 92 GLU A O 1
ATOM 728 N N . THR A 1 93 ? -1.837 21.203 -13.75 1 81.56 93 THR A N 1
ATOM 729 C CA . THR A 1 93 ? -0.569 20.516 -13.555 1 81.56 93 THR A CA 1
ATOM 730 C C . THR A 1 93 ? 0.542 21.5 -13.211 1 81.56 93 THR A C 1
ATOM 732 O O . THR A 1 93 ? 0.619 22.594 -13.797 1 81.56 93 THR A O 1
ATOM 735 N N . GLY A 1 94 ? 1.121 21.172 -12.133 1 79.94 94 GLY A N 1
ATOM 736 C CA . GLY A 1 94 ? 2.297 21.953 -11.781 1 79.94 94 GLY A CA 1
ATOM 737 C C . GLY A 1 94 ? 3.6 21.266 -12.148 1 79.94 94 GLY A C 1
ATOM 738 O O . GLY A 1 94 ? 3.641 20.047 -12.312 1 79.94 94 GLY A O 1
ATOM 739 N N . GLU A 1 95 ? 4.664 22.031 -12.469 1 84.56 95 GLU A N 1
ATOM 740 C CA . GLU A 1 95 ? 6.023 21.547 -12.688 1 84.56 95 GLU A CA 1
ATOM 741 C C . GLU A 1 95 ? 6.059 20.453 -13.75 1 84.56 95 GLU A C 1
ATOM 743 O O . GLU A 1 95 ? 6.168 19.266 -13.43 1 84.56 95 GLU A O 1
ATOM 748 N N . VAL A 1 96 ? 5.945 20.734 -14.93 1 92.25 96 VAL A N 1
ATOM 749 C CA . VAL A 1 96 ? 5.938 19.766 -16.031 1 92.25 96 VAL A CA 1
ATOM 750 C C . VAL A 1 96 ? 7.328 19.688 -16.656 1 92.25 96 VAL A C 1
ATOM 752 O O . VAL A 1 96 ? 7.988 20.703 -16.859 1 92.25 96 VAL A O 1
ATOM 755 N N . PHE A 1 97 ? 7.77 18.5 -16.844 1 93.19 97 PHE A N 1
ATOM 756 C CA . PHE A 1 97 ? 9.023 18.203 -17.531 1 93.19 97 PHE A CA 1
ATOM 757 C C . PHE A 1 97 ? 8.82 17.125 -18.594 1 93.19 97 PHE A C 1
ATOM 759 O O . PHE A 1 97 ? 8.234 16.078 -18.312 1 93.19 97 PHE A O 1
ATOM 766 N N . VAL A 1 98 ? 9.344 17.406 -19.859 1 93.38 98 VAL A N 1
ATOM 767 C CA . VAL A 1 98 ? 9.125 16.438 -20.938 1 93.38 98 VAL A CA 1
ATOM 768 C C . VAL A 1 98 ? 10.414 16.266 -21.734 1 93.38 98 VAL A C 1
ATOM 770 O O . VAL A 1 98 ? 11 17.234 -22.219 1 93.38 98 VAL A O 1
ATOM 773 N N . LYS A 1 99 ? 10.945 15.109 -21.75 1 89.5 99 LYS A N 1
ATOM 774 C CA . LYS A 1 99 ? 12.094 14.695 -22.547 1 89.5 99 LYS A CA 1
ATOM 775 C C . LYS A 1 99 ? 12.062 13.188 -22.812 1 89.5 99 LYS A C 1
ATOM 777 O O . LYS A 1 99 ? 12.711 12.414 -22.109 1 89.5 99 LYS A O 1
ATOM 782 N N . GLY A 1 100 ? 11.312 12.695 -23.938 1 89.38 100 GLY A N 1
ATOM 783 C CA . GLY A 1 100 ? 11.125 11.273 -24.141 1 89.38 100 GLY A CA 1
ATOM 784 C C . GLY A 1 100 ? 10.297 10.617 -23.062 1 89.38 100 GLY A C 1
ATOM 785 O O . GLY A 1 100 ? 9.641 9.602 -23.297 1 89.38 100 GLY A O 1
ATOM 786 N N . PHE A 1 101 ? 10.445 11.18 -21.844 1 93.62 101 PHE A N 1
ATOM 787 C CA . PHE A 1 101 ? 9.57 10.883 -20.719 1 93.62 101 PHE A CA 1
ATOM 788 C C . PHE A 1 101 ? 9.039 12.164 -20.094 1 93.62 101 PHE A C 1
ATOM 790 O O . PHE A 1 101 ? 9.43 13.266 -20.484 1 93.62 101 PHE A O 1
ATOM 797 N N . GLY A 1 102 ? 8.125 11.984 -19.25 1 94.56 102 GLY A N 1
ATOM 798 C CA . GLY A 1 102 ? 7.555 13.18 -18.656 1 94.56 102 GLY A CA 1
ATOM 799 C C . GLY A 1 102 ? 7.285 13.039 -17.172 1 94.56 102 GLY A C 1
ATOM 800 O O . GLY A 1 102 ? 7.074 11.93 -16.672 1 94.56 102 GLY A O 1
ATOM 801 N N . PHE A 1 103 ? 7.316 14.234 -16.5 1 94.62 103 PHE A N 1
ATOM 802 C CA . PHE A 1 103 ? 6.895 14.367 -15.102 1 94.62 103 PHE A CA 1
ATOM 803 C C . PHE A 1 103 ? 5.836 15.445 -14.953 1 94.62 103 PHE A C 1
ATOM 805 O O . PHE A 1 103 ? 5.914 16.5 -15.602 1 94.62 103 PHE A O 1
ATOM 812 N N . THR A 1 104 ? 4.934 15.117 -14.172 1 94.25 104 THR A N 1
ATOM 813 C CA . THR A 1 104 ? 3.926 16.125 -13.875 1 94.25 104 THR A CA 1
ATOM 814 C C . THR A 1 104 ? 3.395 15.953 -12.453 1 94.25 104 THR A C 1
ATOM 816 O O . THR A 1 104 ? 3.328 14.836 -11.938 1 94.25 104 THR A O 1
ATOM 819 N N . LYS A 1 105 ? 3.021 17.094 -11.852 1 91.62 105 LYS A N 1
ATOM 820 C CA . LYS A 1 105 ? 2.43 17.094 -10.516 1 91.62 105 LYS A CA 1
ATOM 821 C C . LYS A 1 105 ? 0.976 17.562 -10.562 1 91.62 105 LYS A C 1
ATOM 823 O O . LYS A 1 105 ? 0.666 18.594 -11.156 1 91.62 105 LYS A O 1
ATOM 828 N N . LEU A 1 106 ? 0.178 16.734 -9.969 1 89.88 106 LEU A N 1
ATOM 829 C CA . LEU A 1 106 ? -1.227 17.109 -9.875 1 89.88 106 LEU A CA 1
ATOM 830 C C . LEU A 1 106 ? -1.547 17.688 -8.5 1 89.88 106 LEU A C 1
ATOM 832 O O . LEU A 1 106 ? -0.699 17.672 -7.602 1 89.88 106 LEU A O 1
ATOM 836 N N . GLU A 1 107 ? -2.66 18.219 -8.289 1 84.31 107 GLU A N 1
ATOM 837 C CA . GLU A 1 107 ? -3.041 18.938 -7.082 1 84.31 107 GLU A CA 1
ATOM 838 C C . GLU A 1 107 ? -3.17 17.984 -5.891 1 84.31 107 GLU A C 1
ATOM 840 O O . GLU A 1 107 ? -2.838 18.359 -4.762 1 84.31 107 GLU A O 1
ATOM 845 N N . SER A 1 108 ? -3.723 16.844 -6.133 1 81.25 108 SER A N 1
ATOM 846 C CA . SER A 1 108 ? -3.922 15.898 -5.039 1 81.25 108 SER A CA 1
ATOM 847 C C . SER A 1 108 ? -3.535 14.477 -5.449 1 81.25 108 SER A C 1
ATOM 849 O O . SER A 1 108 ? -3.479 14.172 -6.641 1 81.25 108 SER A O 1
ATOM 851 N N . ARG A 1 109 ? -3.326 13.758 -4.418 1 80.38 109 ARG A N 1
ATOM 852 C CA . ARG A 1 109 ? -2.98 12.359 -4.645 1 80.38 109 ARG A CA 1
ATOM 853 C C . ARG A 1 109 ? -4.133 11.609 -5.305 1 80.38 109 ARG A C 1
ATOM 855 O O . ARG A 1 109 ? -3.912 10.781 -6.195 1 80.38 109 ARG A O 1
ATOM 862 N N . ALA A 1 110 ? -5.266 11.828 -4.855 1 76.94 110 ALA A N 1
ATOM 863 C CA . ALA A 1 110 ? -6.441 11.172 -5.41 1 76.94 110 ALA A CA 1
ATOM 864 C C . ALA A 1 110 ? -6.57 11.445 -6.906 1 76.94 110 ALA A C 1
ATOM 866 O O . ALA A 1 110 ? -6.848 10.539 -7.691 1 76.94 110 ALA A O 1
ATOM 867 N N . LEU A 1 111 ? -6.324 12.625 -7.262 1 81.38 111 LEU A N 1
ATOM 868 C CA . LEU A 1 111 ? -6.398 13.008 -8.664 1 81.38 111 LEU A CA 1
ATOM 869 C C . LEU A 1 111 ? -5.309 12.312 -9.477 1 81.38 111 LEU A C 1
ATOM 871 O O . LEU A 1 111 ? -5.543 11.898 -10.609 1 81.38 111 LEU A O 1
ATOM 875 N N . ALA A 1 112 ? -4.207 12.242 -8.883 1 87.06 112 ALA A N 1
ATOM 876 C CA . ALA A 1 112 ? -3.1 11.562 -9.547 1 87.06 112 ALA A CA 1
ATOM 877 C C . ALA A 1 112 ? -3.42 10.086 -9.773 1 87.06 112 ALA A C 1
ATOM 879 O O . ALA A 1 112 ? -3.074 9.523 -10.82 1 87.06 112 ALA A O 1
ATOM 880 N N . GLU A 1 113 ? -4.047 9.523 -8.836 1 82.69 113 GLU A N 1
ATOM 881 C CA . GLU A 1 113 ? -4.426 8.125 -8.961 1 82.69 113 GLU A CA 1
ATOM 882 C C . GLU A 1 113 ? -5.434 7.918 -10.086 1 82.69 113 GLU A C 1
ATOM 884 O O . GLU A 1 113 ? -5.328 6.957 -10.852 1 82.69 113 GLU A O 1
ATOM 889 N N . ILE A 1 114 ? -6.289 8.742 -10.211 1 80.06 114 ILE A N 1
ATOM 890 C CA . ILE A 1 114 ? -7.301 8.664 -11.258 1 80.06 114 ILE A CA 1
ATOM 891 C C . ILE A 1 114 ? -6.645 8.859 -12.625 1 80.06 114 ILE A C 1
ATOM 893 O O . ILE A 1 114 ? -6.941 8.125 -13.57 1 80.06 114 ILE A O 1
ATOM 897 N N . ALA A 1 115 ? -5.875 9.859 -12.656 1 87.19 115 ALA A N 1
ATOM 898 C CA . ALA A 1 115 ? -5.164 10.117 -13.898 1 87.19 115 ALA A CA 1
ATOM 899 C C . ALA A 1 115 ? -4.348 8.898 -14.328 1 87.19 115 ALA A C 1
ATOM 901 O O . ALA A 1 115 ? -4.348 8.531 -15.508 1 87.19 115 ALA A O 1
ATOM 902 N N . LYS A 1 116 ? -3.678 8.352 -13.422 1 87.12 116 LYS A N 1
ATOM 903 C CA . LYS A 1 116 ? -2.875 7.16 -13.695 1 87.12 116 LYS A CA 1
ATOM 904 C C . LYS A 1 116 ? -3.738 6.027 -14.234 1 87.12 116 LYS A C 1
ATOM 906 O O . LYS A 1 116 ? -3.367 5.367 -15.211 1 87.12 116 LYS A O 1
ATOM 911 N N . ALA A 1 117 ? -4.828 5.754 -13.648 1 79.88 117 ALA A N 1
ATOM 912 C CA . ALA A 1 117 ? -5.711 4.66 -14.039 1 79.88 117 ALA A CA 1
ATOM 913 C C . ALA A 1 117 ? -6.258 4.875 -15.453 1 79.88 117 ALA A C 1
ATOM 915 O O . ALA A 1 117 ? -6.395 3.922 -16.219 1 79.88 117 ALA A O 1
ATOM 916 N N . GLU A 1 118 ? -6.465 6.066 -15.812 1 81.31 118 GLU A N 1
ATOM 917 C CA . GLU A 1 118 ? -7.121 6.359 -17.078 1 81.31 118 GLU A CA 1
ATOM 918 C C . GLU A 1 118 ? -6.105 6.457 -18.219 1 81.31 118 GLU A C 1
ATOM 920 O O . GLU A 1 118 ? -6.375 6.012 -19.328 1 81.31 118 GLU A O 1
ATOM 925 N N . ILE A 1 119 ? -5.043 7.039 -17.922 1 87.62 119 ILE A N 1
ATOM 926 C CA . ILE A 1 119 ? -4.094 7.355 -18.984 1 87.62 119 ILE A CA 1
ATOM 927 C C . ILE A 1 119 ? -3.125 6.191 -19.172 1 87.62 119 ILE A C 1
ATOM 929 O O . ILE A 1 119 ? -2.527 6.043 -20.234 1 87.62 119 ILE A O 1
ATOM 933 N N . ASP A 1 120 ? -3.031 5.441 -18.172 1 85.94 120 ASP A N 1
ATOM 934 C CA . ASP A 1 120 ? -2.076 4.34 -18.266 1 85.94 120 ASP A CA 1
ATOM 935 C C . ASP A 1 120 ? -2.418 3.408 -19.422 1 85.94 120 ASP A C 1
ATOM 937 O O . ASP A 1 120 ? -3.58 3.051 -19.625 1 85.94 120 ASP A O 1
ATOM 941 N N . ASP A 1 121 ? -1.43 3.039 -20.266 1 83.12 121 ASP A N 1
ATOM 942 C CA . ASP A 1 121 ? -1.514 2.121 -21.406 1 83.12 121 ASP A CA 1
ATOM 943 C C . ASP A 1 121 ? -2.326 2.729 -22.547 1 83.12 121 ASP A C 1
ATOM 945 O O . ASP A 1 121 ? -2.828 2.008 -23.406 1 83.12 121 ASP A O 1
ATOM 949 N N . THR A 1 122 ? -2.568 3.938 -22.516 1 86.31 122 THR A N 1
ATOM 950 C CA . THR A 1 122 ? -3.23 4.613 -23.625 1 86.31 122 THR A CA 1
ATOM 951 C C . THR A 1 122 ? -2.295 4.727 -24.828 1 86.31 122 THR A C 1
ATOM 953 O O . THR A 1 122 ? -1.124 5.082 -24.672 1 86.31 122 THR A O 1
ATOM 956 N N . PRO A 1 123 ? -2.812 4.348 -25.953 1 91.75 123 PRO A N 1
ATOM 957 C CA . PRO A 1 123 ? -1.988 4.445 -27.156 1 91.75 123 PRO A CA 1
ATOM 958 C C . PRO A 1 123 ? -1.799 5.887 -27.625 1 91.75 123 PRO A C 1
ATOM 960 O O . PRO A 1 123 ? -2.732 6.688 -27.562 1 91.75 123 PRO A O 1
ATOM 963 N N . MET A 1 124 ? -0.59 6.188 -27.953 1 90.81 124 MET A N 1
ATOM 964 C CA . MET A 1 124 ? -0.235 7.496 -28.484 1 90.81 124 MET A CA 1
ATOM 965 C C . MET A 1 124 ? 0.828 7.371 -29.562 1 90.81 124 MET A C 1
ATOM 967 O O . MET A 1 124 ? 1.967 6.996 -29.281 1 90.81 124 MET A O 1
ATOM 971 N N . ARG A 1 125 ? 0.355 7.715 -30.797 1 92.94 125 ARG A N 1
ATOM 972 C CA . ARG A 1 125 ? 1.254 7.668 -31.938 1 92.94 125 ARG A CA 1
ATOM 973 C C . ARG A 1 125 ? 1.956 6.316 -32.031 1 92.94 125 ARG A C 1
ATOM 975 O O . ARG A 1 125 ? 3.172 6.254 -32.219 1 92.94 125 ARG A O 1
ATOM 982 N N . GLY A 1 126 ? 1.306 5.195 -31.812 1 89.69 126 GLY A N 1
ATOM 983 C CA . GLY A 1 126 ? 1.802 3.84 -31.984 1 89.69 126 GLY A CA 1
ATOM 984 C C . GLY A 1 126 ? 2.482 3.289 -30.75 1 89.69 126 GLY A C 1
ATOM 985 O O . GLY A 1 126 ? 2.967 2.156 -30.75 1 89.69 126 GLY A O 1
ATOM 986 N N . ARG A 1 127 ? 2.611 4.141 -29.844 1 90.06 127 ARG A N 1
ATOM 987 C CA . ARG A 1 127 ? 3.225 3.707 -28.578 1 90.06 127 ARG A CA 1
ATOM 988 C C . ARG A 1 127 ? 2.191 3.645 -27.469 1 90.06 127 ARG A C 1
ATOM 990 O O . ARG A 1 127 ? 1.169 4.332 -27.516 1 90.06 127 ARG A O 1
ATOM 997 N N . GLN A 1 128 ? 2.498 2.732 -26.453 1 89.81 128 GLN A N 1
ATOM 998 C CA . GLN A 1 128 ? 1.65 2.643 -25.281 1 89.81 128 GLN A CA 1
ATOM 999 C C . GLN A 1 128 ? 2.26 3.404 -24.109 1 89.81 128 GLN A C 1
ATOM 1001 O O . GLN A 1 128 ? 3.346 3.062 -23.625 1 89.81 128 GLN A O 1
ATOM 1006 N N . LEU A 1 129 ? 1.596 4.34 -23.656 1 91.56 129 LEU A N 1
ATOM 1007 C CA . LEU A 1 129 ? 2.092 5.129 -22.531 1 91.56 129 LEU A CA 1
ATOM 1008 C C . LEU A 1 129 ? 2.115 4.301 -21.25 1 91.56 129 LEU A C 1
ATOM 1010 O O . LEU A 1 129 ? 1.242 3.457 -21.031 1 91.56 129 LEU A O 1
ATOM 1014 N N . GLY A 1 130 ? 3.131 4.527 -20.453 1 87.62 130 GLY A N 1
ATOM 1015 C CA . GLY A 1 130 ? 3.211 3.928 -19.125 1 87.62 130 GLY A CA 1
ATOM 1016 C C . GLY A 1 130 ? 3.279 4.953 -18.016 1 87.62 130 GLY A C 1
ATOM 1017 O O . GLY A 1 130 ? 4.176 5.801 -18 1 87.62 130 GLY A O 1
ATOM 1018 N N . LEU A 1 131 ? 2.307 4.844 -17.172 1 89.06 131 LEU A N 1
ATOM 1019 C CA . LEU A 1 131 ? 2.275 5.805 -16.062 1 89.06 131 LEU A CA 1
ATOM 1020 C C . LEU A 1 131 ? 2.537 5.113 -14.734 1 89.06 131 LEU A C 1
ATOM 1022 O O . LEU A 1 131 ? 2.043 4.012 -14.492 1 89.06 131 LEU A O 1
ATOM 1026 N N . CYS A 1 132 ? 3.271 5.789 -13.898 1 88.38 132 CYS A N 1
ATOM 1027 C CA . CYS A 1 132 ? 3.469 5.387 -12.508 1 88.38 132 CYS A CA 1
ATOM 1028 C C . CYS A 1 132 ? 3.76 6.594 -11.625 1 88.38 132 CYS A C 1
ATOM 1030 O O . CYS A 1 132 ? 4.016 7.688 -12.133 1 88.38 132 CYS A O 1
ATOM 1032 N N . PHE A 1 133 ? 3.607 6.391 -10.375 1 90.38 133 PHE A N 1
ATOM 1033 C CA . PHE A 1 133 ? 4.02 7.461 -9.477 1 90.38 133 PHE A CA 1
ATOM 1034 C C . PHE A 1 133 ? 5.535 7.598 -9.453 1 90.38 133 PHE A C 1
ATOM 1036 O O . PHE A 1 133 ? 6.254 6.594 -9.445 1 90.38 133 PHE A O 1
ATOM 1043 N N . ALA A 1 134 ? 5.93 8.891 -9.508 1 90.12 134 ALA A N 1
ATOM 1044 C CA . ALA A 1 134 ? 7.367 9.148 -9.453 1 90.12 134 ALA A CA 1
ATOM 1045 C C . ALA A 1 134 ? 7.949 8.711 -8.109 1 90.12 134 ALA A C 1
ATOM 1047 O O . ALA A 1 134 ? 7.25 8.703 -7.094 1 90.12 134 ALA A O 1
ATOM 1048 N N . THR A 1 135 ? 9.141 8.273 -8.164 1 82.81 135 THR A N 1
ATOM 1049 C CA . THR A 1 135 ? 9.828 7.906 -6.93 1 82.81 135 THR A CA 1
ATOM 1050 C C . THR A 1 135 ? 9.773 9.047 -5.918 1 82.81 135 THR A C 1
ATOM 1052 O O . THR A 1 135 ? 9.984 10.211 -6.273 1 82.81 135 THR A O 1
ATOM 1055 N N . HIS A 1 136 ? 9.336 8.625 -4.793 1 82.88 136 HIS A N 1
ATOM 1056 C CA . HIS A 1 136 ? 9.297 9.594 -3.699 1 82.88 136 HIS A CA 1
ATOM 1057 C C . HIS A 1 136 ? 10.594 9.57 -2.893 1 82.88 136 HIS A C 1
ATOM 1059 O O . HIS A 1 136 ? 10.633 9.023 -1.789 1 82.88 136 HIS A O 1
ATOM 1065 N N . ALA A 1 137 ? 11.602 10.273 -3.365 1 86.25 137 ALA A N 1
ATOM 1066 C CA . ALA A 1 137 ? 12.922 10.211 -2.75 1 86.25 137 ALA A CA 1
ATOM 1067 C C . ALA A 1 137 ? 12.961 11 -1.44 1 86.25 137 ALA A C 1
ATOM 1069 O O . ALA A 1 137 ? 13.875 10.828 -0.635 1 86.25 137 ALA A O 1
ATOM 1070 N N . ALA A 1 138 ? 11.938 11.781 -1.211 1 92.25 138 ALA A N 1
ATOM 1071 C CA . ALA A 1 138 ? 11.891 12.617 -0.009 1 92.25 138 ALA A CA 1
ATOM 1072 C C . ALA A 1 138 ? 11 11.984 1.059 1 92.25 138 ALA A C 1
ATOM 1074 O O . ALA A 1 138 ? 10.625 12.641 2.031 1 92.25 138 ALA A O 1
ATOM 1075 N N . ALA A 1 139 ? 10.695 10.727 0.851 1 94.31 139 ALA A N 1
ATOM 1076 C CA . ALA A 1 139 ? 9.828 10.031 1.804 1 94.31 139 ALA A CA 1
ATOM 1077 C C . ALA A 1 139 ? 10.625 9.039 2.646 1 94.31 139 ALA A C 1
ATOM 1079 O O . ALA A 1 139 ? 11.531 8.367 2.141 1 94.31 139 ALA A O 1
ATOM 1080 N N . LEU A 1 140 ? 10.266 9.023 3.928 1 96.25 140 LEU A N 1
ATOM 1081 C CA . LEU A 1 140 ? 10.906 8.125 4.879 1 96.25 140 LEU A CA 1
ATOM 1082 C C . LEU A 1 140 ? 9.891 7.16 5.488 1 96.25 140 LEU A C 1
ATOM 1084 O O . LEU A 1 140 ? 8.742 7.535 5.719 1 96.25 140 LEU A O 1
ATOM 1088 N N . SER A 1 141 ? 10.328 5.977 5.66 1 96.38 141 SER A N 1
ATOM 1089 C CA . SER A 1 141 ? 9.547 4.988 6.406 1 96.38 141 SER A CA 1
ATOM 1090 C C . SER A 1 141 ? 9.992 4.926 7.867 1 96.38 141 SER A C 1
ATOM 1092 O O . SER A 1 141 ? 11.188 4.926 8.156 1 96.38 141 SER A O 1
ATOM 1094 N N . THR A 1 142 ? 9 4.957 8.719 1 96.62 142 THR A N 1
ATOM 1095 C CA . THR A 1 142 ? 9.281 4.875 10.148 1 96.62 142 THR A CA 1
ATOM 1096 C C . THR A 1 142 ? 8.766 3.559 10.727 1 96.62 142 THR A C 1
ATOM 1098 O O . THR A 1 142 ? 7.738 3.041 10.289 1 96.62 142 THR A O 1
ATOM 1101 N N . GLY A 1 143 ? 9.547 3.021 11.695 1 95.69 143 GLY A N 1
ATOM 1102 C CA . GLY A 1 143 ? 9.18 1.795 12.383 1 95.69 143 GLY A CA 1
ATOM 1103 C C . GLY A 1 143 ? 9.328 1.888 13.891 1 95.69 143 GLY A C 1
ATOM 1104 O O . GLY A 1 143 ? 9.898 2.848 14.406 1 95.69 143 GLY A O 1
ATOM 1105 N N . ASN A 1 144 ? 8.734 0.927 14.484 1 94.56 144 ASN A N 1
ATOM 1106 C CA . ASN A 1 144 ? 8.805 0.811 15.938 1 94.56 144 ASN A CA 1
ATOM 1107 C C . ASN A 1 144 ? 8.078 1.96 16.625 1 94.56 144 ASN A C 1
ATOM 1109 O O . ASN A 1 144 ? 8.547 2.471 17.656 1 94.56 144 ASN A O 1
ATOM 1113 N N . LEU A 1 145 ? 7.051 2.34 16.062 1 94.12 145 LEU A N 1
ATOM 1114 C CA . LEU A 1 145 ? 6.258 3.41 16.656 1 94.12 145 LEU A CA 1
ATOM 1115 C C . LEU A 1 145 ? 5.367 2.869 17.766 1 94.12 145 LEU A C 1
ATOM 1117 O O . LEU A 1 145 ? 4.801 1.78 17.641 1 94.12 145 LEU A O 1
ATOM 1121 N N . SER A 1 146 ? 5.293 3.617 18.797 1 90.5 146 SER A N 1
ATOM 1122 C CA . SER A 1 146 ? 4.324 3.307 19.828 1 90.5 146 SER A CA 1
ATOM 1123 C C . SER A 1 146 ? 2.893 3.422 19.312 1 90.5 146 SER A C 1
ATOM 1125 O O . SER A 1 146 ? 2.605 4.258 18.453 1 90.5 146 SER A O 1
ATOM 1127 N N . PRO A 1 147 ? 2.012 2.584 19.875 1 88.25 147 PRO A N 1
ATOM 1128 C CA . PRO A 1 147 ? 0.61 2.672 19.453 1 88.25 147 PRO A CA 1
ATOM 1129 C C . PRO A 1 147 ? -0.023 4.02 19.797 1 88.25 147 PRO A C 1
ATOM 1131 O O . PRO A 1 147 ? -1.104 4.344 19.297 1 88.25 147 PRO A O 1
ATOM 1134 N N . HIS A 1 148 ? 0.631 4.809 20.562 1 88.81 148 HIS A N 1
ATOM 1135 C CA . HIS A 1 148 ? 0.069 6.074 21.031 1 88.81 148 HIS A CA 1
ATOM 1136 C C . HIS A 1 148 ? 0.642 7.25 20.25 1 88.81 148 HIS A C 1
ATOM 1138 O O . HIS A 1 148 ? 0.579 8.391 20.703 1 88.81 148 HIS A O 1
ATOM 1144 N N . VAL A 1 149 ? 1.204 6.973 19.156 1 91.19 149 VAL A N 1
ATOM 1145 C CA . VAL A 1 149 ? 1.712 8.031 18.297 1 91.19 149 VAL A CA 1
ATOM 1146 C C . VAL A 1 149 ? 0.678 8.359 17.219 1 91.19 149 VAL A C 1
ATOM 1148 O O . VAL A 1 149 ? 0.315 7.496 16.406 1 91.19 149 VAL A O 1
ATOM 1151 N N . SER A 1 150 ? 0.216 9.547 17.25 1 90.06 150 SER A N 1
ATOM 1152 C CA . SER A 1 150 ? -0.718 10.031 16.234 1 90.06 150 SER A CA 1
ATOM 1153 C C . SER A 1 150 ? 0.02 10.617 15.031 1 90.06 150 SER A C 1
ATOM 1155 O O . SER A 1 150 ? 1.232 10.836 15.086 1 90.06 150 SER A O 1
ATOM 1157 N N . GLN A 1 151 ? -0.73 10.867 14.047 1 90.31 151 GLN A N 1
ATOM 1158 C CA . GLN A 1 151 ? -0.168 11.484 12.852 1 90.31 151 GLN A CA 1
ATOM 1159 C C . GLN A 1 151 ? 0.405 12.867 13.164 1 90.31 151 GLN A C 1
ATOM 1161 O O . GLN A 1 151 ? 1.481 13.219 12.688 1 90.31 151 GLN A O 1
ATOM 1166 N N . GLU A 1 152 ? -0.294 13.609 13.922 1 90.62 152 GLU A N 1
ATOM 1167 C CA . GLU A 1 152 ? 0.14 14.953 14.289 1 90.62 152 GLU A CA 1
ATOM 1168 C C . GLU A 1 152 ? 1.417 14.906 15.125 1 90.62 152 GLU A C 1
ATOM 1170 O O . GLU A 1 152 ? 2.316 15.727 14.938 1 90.62 152 GLU A O 1
ATOM 1175 N N . LEU A 1 153 ? 1.396 13.945 16.016 1 91.62 153 LEU A N 1
ATOM 1176 C CA . LEU A 1 153 ? 2.588 13.805 16.844 1 91.62 153 LEU A CA 1
ATOM 1177 C C . LEU A 1 153 ? 3.799 13.43 15.992 1 91.62 153 LEU A C 1
ATOM 1179 O O . LEU A 1 153 ? 4.895 13.945 16.203 1 91.62 153 LEU A O 1
ATOM 1183 N N . LEU A 1 154 ? 3.586 12.508 15.102 1 94.12 154 LEU A N 1
ATOM 1184 C CA . LEU A 1 154 ? 4.656 12.102 14.195 1 94.12 154 LEU A CA 1
ATOM 1185 C C . LEU A 1 154 ? 5.145 13.289 13.367 1 94.12 154 LEU A C 1
ATOM 1187 O O . LEU A 1 154 ? 6.352 13.477 13.195 1 94.12 154 LEU A O 1
ATOM 1191 N N . GLU A 1 155 ? 4.297 14.023 12.875 1 93.75 155 GLU A N 1
ATOM 1192 C CA . GLU A 1 155 ? 4.645 15.227 12.117 1 93.75 155 GLU A CA 1
ATOM 1193 C C . GLU A 1 155 ? 5.426 16.219 12.977 1 93.75 155 GLU A C 1
ATOM 1195 O O . GLU A 1 155 ? 6.434 16.766 12.531 1 93.75 155 GLU A O 1
ATOM 1200 N N . GLU A 1 156 ? 4.965 16.422 14.125 1 94 156 GLU A N 1
ATOM 1201 C CA . GLU A 1 156 ? 5.637 17.328 15.047 1 94 156 GLU A CA 1
ATOM 1202 C C . GLU A 1 156 ? 7.051 16.844 15.367 1 94 156 GLU A C 1
ATOM 1204 O O . GLU A 1 156 ? 7.988 17.641 15.414 1 94 156 GLU A O 1
ATOM 1209 N N . ALA A 1 157 ? 7.121 15.664 15.586 1 95.44 157 ALA A N 1
ATOM 1210 C CA . ALA A 1 157 ? 8.414 15.07 15.93 1 95.44 157 ALA A CA 1
ATOM 1211 C C . ALA A 1 157 ? 9.438 15.32 14.828 1 95.44 157 ALA A C 1
ATOM 1213 O O . ALA A 1 157 ? 10.539 15.812 15.102 1 95.44 157 ALA A O 1
ATOM 1214 N N . PHE A 1 158 ? 9.133 15.086 13.609 1 96.69 158 PHE A N 1
ATOM 1215 C CA . PHE A 1 158 ? 10.086 15.18 12.516 1 96.69 158 PHE A CA 1
ATOM 1216 C C . PHE A 1 158 ? 10.234 16.625 12.039 1 96.69 158 PHE A C 1
ATOM 1218 O O . PHE A 1 158 ? 11.203 16.969 11.375 1 96.69 158 PHE A O 1
ATOM 1225 N N . SER A 1 159 ? 9.258 17.375 12.375 1 95.44 159 SER A N 1
ATOM 1226 C CA . SER A 1 159 ? 9.344 18.797 12.031 1 95.44 159 SER A CA 1
ATOM 1227 C C . SER A 1 159 ? 10.484 19.484 12.766 1 95.44 159 SER A C 1
ATOM 1229 O O . SER A 1 159 ? 10.906 20.578 12.391 1 95.44 159 SER A O 1
ATOM 1231 N N . GLN A 1 160 ? 10.906 18.891 13.805 1 93.81 160 GLN A N 1
ATOM 1232 C CA . GLN A 1 160 ? 12.039 19.438 14.555 1 93.81 160 GLN A CA 1
ATOM 1233 C C . GLN A 1 160 ? 13.312 19.406 13.719 1 93.81 160 GLN A C 1
ATOM 1235 O O . GLN A 1 160 ? 14.242 20.188 13.961 1 93.81 160 GLN A O 1
ATOM 1240 N N . PHE A 1 161 ? 13.375 18.578 12.703 1 93.75 161 PHE A N 1
ATOM 1241 C CA . PHE A 1 161 ? 14.562 18.438 11.875 1 93.75 161 PHE A CA 1
ATOM 1242 C C . PHE A 1 161 ? 14.422 19.219 10.586 1 93.75 161 PHE A C 1
ATOM 1244 O O . PHE A 1 161 ? 15.344 19.938 10.18 1 93.75 161 PHE A O 1
ATOM 1251 N N . VAL A 1 162 ? 13.297 18.969 10.016 1 93.31 162 VAL A N 1
ATOM 1252 C CA . VAL A 1 162 ? 13.078 19.469 8.664 1 93.31 162 VAL A CA 1
ATOM 1253 C C . VAL A 1 162 ? 11.594 19.75 8.445 1 93.31 162 VAL A C 1
ATOM 1255 O O . VAL A 1 162 ? 10.742 19.219 9.172 1 93.31 162 VAL A O 1
ATOM 1258 N N . PRO A 1 163 ? 11.32 20.609 7.473 1 93.25 163 PRO A N 1
ATOM 1259 C CA . PRO A 1 163 ? 9.906 20.797 7.145 1 93.25 163 PRO A CA 1
ATOM 1260 C C . PRO A 1 163 ? 9.25 19.547 6.586 1 93.25 163 PRO A C 1
ATOM 1262 O O . PRO A 1 163 ? 9.789 18.922 5.66 1 93.25 163 PRO A O 1
ATOM 1265 N N . ILE A 1 164 ? 8.117 19.234 7.094 1 93.62 164 ILE A N 1
ATOM 1266 C CA . ILE A 1 164 ? 7.398 18.016 6.723 1 93.62 164 ILE A CA 1
ATOM 1267 C C . ILE A 1 164 ? 6.145 18.375 5.93 1 93.62 164 ILE A C 1
ATOM 1269 O O . ILE A 1 164 ? 5.414 19.297 6.297 1 93.62 164 ILE A O 1
ATOM 1273 N N . GLU A 1 165 ? 5.934 17.641 4.914 1 89.44 165 GLU A N 1
ATOM 1274 C CA . GLU A 1 165 ? 4.746 17.859 4.098 1 89.44 165 GLU A CA 1
ATOM 1275 C C . GLU A 1 165 ? 3.598 16.953 4.527 1 89.44 165 GLU A C 1
ATOM 1277 O O . GLU A 1 165 ? 2.434 17.359 4.496 1 89.44 165 GLU A O 1
ATOM 1282 N N . ARG A 1 166 ? 4.023 15.773 4.891 1 89.19 166 ARG A N 1
ATOM 1283 C CA . ARG A 1 166 ? 2.992 14.789 5.207 1 89.19 166 ARG A CA 1
ATOM 1284 C C . ARG A 1 166 ? 3.535 13.703 6.133 1 89.19 166 ARG A C 1
ATOM 1286 O O . ARG A 1 166 ? 4.668 13.25 5.965 1 89.19 166 ARG A O 1
ATOM 1293 N N . ALA A 1 167 ? 2.736 13.375 7.105 1 92.94 167 ALA A N 1
ATOM 1294 C CA . ALA A 1 167 ? 3.033 12.266 8.008 1 92.94 167 ALA A CA 1
ATOM 1295 C C . ALA A 1 167 ? 1.826 11.344 8.164 1 92.94 167 ALA A C 1
ATOM 1297 O O . ALA A 1 167 ? 0.708 11.812 8.398 1 92.94 167 ALA A O 1
ATOM 1298 N N . VAL A 1 168 ? 2.1 10.062 7.992 1 91.56 168 VAL A N 1
ATOM 1299 C CA . VAL A 1 168 ? 0.998 9.109 8.039 1 91.56 168 VAL A CA 1
ATOM 1300 C C . VAL A 1 168 ? 1.363 7.941 8.953 1 91.56 168 VAL A C 1
ATOM 1302 O O . VAL A 1 168 ? 2.484 7.43 8.898 1 91.56 168 VAL A O 1
ATOM 1305 N N . VAL A 1 169 ? 0.415 7.621 9.828 1 92.81 169 VAL A N 1
ATOM 1306 C CA . VAL A 1 169 ? 0.555 6.414 10.633 1 92.81 169 VAL A CA 1
ATOM 1307 C C . VAL A 1 169 ? -0.254 5.281 10.008 1 92.81 169 VAL A C 1
ATOM 1309 O O . VAL A 1 169 ? -1.453 5.426 9.758 1 92.81 169 VAL A O 1
ATOM 1312 N N . ILE A 1 170 ? 0.392 4.238 9.742 1 92.94 170 ILE A N 1
ATOM 1313 C CA . ILE A 1 170 ? -0.232 3.117 9.047 1 92.94 170 ILE A CA 1
ATOM 1314 C C . ILE A 1 170 ? -1.057 2.293 10.031 1 92.94 170 ILE A C 1
ATOM 1316 O O . ILE A 1 170 ? -0.578 1.948 11.117 1 92.94 170 ILE A O 1
ATOM 1320 N N . VAL A 1 171 ? -2.279 2.016 9.641 1 90.06 171 VAL A N 1
ATOM 1321 C CA . VAL A 1 171 ? -3.186 1.262 10.5 1 90.06 171 VAL A CA 1
ATOM 1322 C C . VAL A 1 171 ? -3.617 -0.023 9.797 1 90.06 171 VAL A C 1
ATOM 1324 O O . VAL A 1 171 ? -3.451 -0.16 8.586 1 90.06 171 VAL A O 1
ATOM 1327 N N . ASP A 1 172 ? -4.02 -0.974 10.555 1 87.5 172 ASP A N 1
ATOM 1328 C CA . ASP A 1 172 ? -4.535 -2.217 9.984 1 87.5 172 ASP A CA 1
ATOM 1329 C C . ASP A 1 172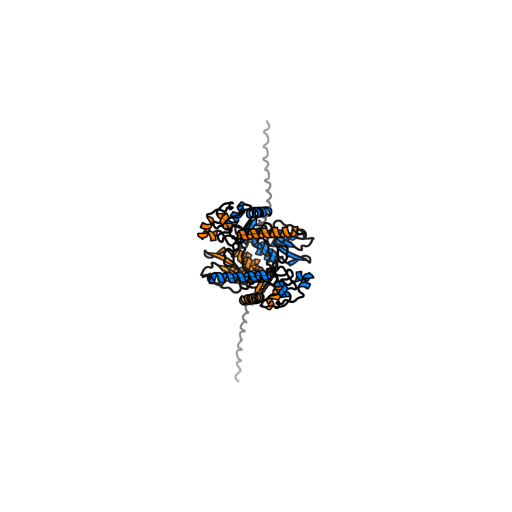 ? -6.012 -2.078 9.609 1 87.5 172 ASP A C 1
ATOM 1331 O O . ASP A 1 172 ? -6.555 -0.972 9.617 1 87.5 172 ASP A O 1
ATOM 1335 N N . ASP A 1 173 ? -6.648 -3.188 9.219 1 80.25 173 ASP A N 1
ATOM 1336 C CA . ASP A 1 173 ? -8.023 -3.197 8.742 1 80.25 173 ASP A CA 1
ATOM 1337 C C . ASP A 1 173 ? -9.008 -2.9 9.875 1 80.25 173 ASP A C 1
ATOM 1339 O O . ASP A 1 173 ? -10.164 -2.547 9.625 1 80.25 173 ASP A O 1
ATOM 1343 N N . HIS A 1 174 ? -8.484 -2.977 11.109 1 81 174 HIS A N 1
ATOM 1344 C CA . HIS A 1 174 ? -9.344 -2.699 12.258 1 81 174 HIS A CA 1
ATOM 1345 C C . HIS A 1 174 ? -9.094 -1.298 12.805 1 81 174 HIS A C 1
ATOM 1347 O O . HIS A 1 174 ? -9.68 -0.91 13.82 1 81 174 HIS A O 1
ATOM 1353 N N . GLY A 1 175 ? -8.18 -0.596 12.156 1 79.5 175 GLY A N 1
ATOM 1354 C CA . GLY A 1 175 ? -7.895 0.765 12.586 1 79.5 175 GLY A CA 1
ATOM 1355 C C . GLY A 1 175 ? -6.863 0.837 13.695 1 79.5 175 GLY A C 1
ATOM 1356 O O . GLY A 1 175 ? -6.703 1.881 14.336 1 79.5 175 GLY A O 1
ATOM 1357 N N . ARG A 1 176 ? -6.281 -0.199 13.93 1 85.31 176 ARG A N 1
ATOM 1358 C CA . ARG A 1 176 ? -5.242 -0.216 14.953 1 85.31 176 ARG A CA 1
ATOM 1359 C C . ARG A 1 176 ? -3.885 0.157 14.367 1 85.31 176 ARG A C 1
ATOM 1361 O O . ARG A 1 176 ? -3.545 -0.266 13.258 1 85.31 176 ARG A O 1
ATOM 1368 N N . PRO A 1 177 ? -3.137 0.883 15.102 1 87.81 177 PRO A N 1
ATOM 1369 C CA . PRO A 1 177 ? -1.813 1.252 14.594 1 87.81 177 PRO A CA 1
ATOM 1370 C C . PRO A 1 177 ? -0.875 0.053 14.469 1 87.81 177 PRO A C 1
ATOM 1372 O O . PRO A 1 177 ? -0.916 -0.857 15.297 1 87.81 177 PRO A O 1
ATOM 1375 N N . THR A 1 178 ? 0.012 -0.142 13.422 1 91.25 178 THR A N 1
ATOM 1376 C CA . THR A 1 178 ? 0.919 -1.248 13.133 1 91.25 178 THR A CA 1
ATOM 1377 C C . THR A 1 178 ? 2.344 -0.902 13.562 1 91.25 178 THR A C 1
ATOM 1379 O O . THR A 1 178 ? 3.279 -1.655 13.281 1 91.25 178 THR A O 1
ATOM 1382 N N . GLU A 1 179 ? 2.633 0.216 14.18 1 93 179 GLU A N 1
ATOM 1383 C CA . GLU A 1 179 ? 3.949 0.699 14.578 1 93 179 GLU A CA 1
ATOM 1384 C C . GLU A 1 179 ? 4.703 1.3 13.398 1 93 179 GLU A C 1
ATOM 1386 O O . GLU A 1 179 ? 5.859 1.706 13.539 1 93 179 GLU A O 1
ATOM 1391 N N . LYS A 1 180 ? 4.148 1.253 12.281 1 95.25 180 LYS A N 1
ATOM 1392 C CA . LYS A 1 180 ? 4.777 1.778 11.07 1 95.25 180 LYS A CA 1
ATOM 1393 C C . LYS A 1 180 ? 4.164 3.115 10.664 1 95.25 180 LYS A C 1
ATOM 1395 O O . LYS A 1 180 ? 3.012 3.4 11 1 95.25 180 LYS A O 1
ATOM 1400 N N . GLY A 1 181 ? 4.984 3.861 9.969 1 95.44 181 GLY A N 1
ATOM 1401 C CA . GLY A 1 181 ? 4.539 5.148 9.453 1 95.44 181 GLY A CA 1
ATOM 1402 C C . GLY A 1 181 ? 5.41 5.672 8.328 1 95.44 181 GLY A C 1
ATOM 1403 O O . GLY A 1 181 ? 6.484 5.129 8.062 1 95.44 181 GLY A O 1
ATOM 1404 N N . THR A 1 182 ? 4.891 6.652 7.68 1 95.19 182 THR A N 1
ATOM 1405 C CA . THR A 1 182 ? 5.629 7.312 6.609 1 95.19 182 THR A CA 1
ATOM 1406 C C . THR A 1 182 ? 5.664 8.82 6.828 1 95.19 182 THR A C 1
ATOM 1408 O O . THR A 1 182 ? 4.668 9.414 7.246 1 95.19 182 THR A O 1
ATOM 1411 N N . VAL A 1 183 ? 6.77 9.367 6.555 1 95.38 183 VAL A N 1
ATOM 1412 C CA . VAL A 1 183 ? 6.945 10.812 6.66 1 95.38 183 VAL A CA 1
ATOM 1413 C C . VAL A 1 183 ? 7.5 11.359 5.348 1 95.38 183 VAL A C 1
ATOM 1415 O O . VAL A 1 183 ? 8.484 10.844 4.816 1 95.38 183 VAL A O 1
ATOM 1418 N N . GLU A 1 184 ? 6.867 12.352 4.891 1 93.62 184 GLU A N 1
ATOM 1419 C CA . GLU A 1 184 ? 7.285 13 3.648 1 93.62 184 GLU A CA 1
ATOM 1420 C C . GLU A 1 184 ? 7.797 14.414 3.908 1 93.62 184 GLU A C 1
ATOM 1422 O O . GLU A 1 184 ? 7.074 15.25 4.449 1 93.62 184 GLU A O 1
ATOM 1427 N N . SER A 1 185 ? 9.023 14.633 3.428 1 94.06 185 SER A N 1
ATOM 1428 C CA . SER A 1 185 ? 9.633 15.953 3.584 1 94.06 185 SER A CA 1
ATOM 1429 C C . SER A 1 185 ? 9.484 16.781 2.318 1 94.06 185 SER A C 1
ATOM 1431 O O . SER A 1 185 ? 9.047 16.281 1.28 1 94.06 185 SER A O 1
ATOM 1433 N N . ALA A 1 186 ? 9.805 18.016 2.471 1 89.06 186 ALA A N 1
ATOM 1434 C CA . ALA A 1 186 ? 9.648 18.953 1.365 1 89.06 186 ALA A CA 1
ATOM 1435 C C . ALA A 1 186 ? 10.703 18.719 0.288 1 89.06 186 ALA A C 1
ATOM 1437 O O . ALA A 1 186 ? 10.484 19.031 -0.884 1 89.06 186 ALA A O 1
ATOM 1438 N N . SER A 1 187 ? 11.82 18.219 0.731 1 90.19 187 SER A N 1
ATOM 1439 C CA . SER A 1 187 ? 12.906 18.016 -0.221 1 90.19 187 SER A CA 1
ATOM 1440 C C . SER A 1 187 ? 13.742 16.797 0.138 1 90.19 187 SER A C 1
ATOM 1442 O O . SER A 1 187 ? 13.672 16.297 1.265 1 90.19 187 SER A O 1
ATOM 1444 N N . LYS A 1 188 ? 14.516 16.422 -0.857 1 92.12 188 LYS A N 1
ATOM 1445 C CA . LYS A 1 188 ? 15.375 15.25 -0.68 1 92.12 188 LYS A CA 1
ATOM 1446 C C . LYS A 1 188 ? 16.453 15.516 0.365 1 92.12 188 LYS A C 1
ATOM 1448 O O . LYS A 1 188 ? 16.672 14.703 1.263 1 92.12 188 LYS A O 1
ATOM 1453 N N . PRO A 1 189 ? 17.078 16.641 0.288 1 94.94 189 PRO A N 1
ATOM 1454 C CA . PRO A 1 189 ? 18.078 16.922 1.318 1 94.94 189 PRO A CA 1
ATOM 1455 C C . PRO A 1 189 ? 17.484 16.969 2.723 1 94.94 189 PRO A C 1
ATOM 1457 O O . PRO A 1 189 ? 18.141 16.578 3.691 1 94.94 189 PRO A O 1
ATOM 1460 N N . ALA A 1 190 ? 16.297 17.453 2.77 1 94.69 190 ALA A N 1
ATOM 1461 C CA . ALA A 1 190 ? 15.625 17.5 4.062 1 94.69 190 ALA A CA 1
ATOM 1462 C C . ALA A 1 190 ? 15.406 16.078 4.609 1 94.69 190 ALA A C 1
ATOM 1464 O O . ALA A 1 190 ? 15.648 15.828 5.789 1 94.69 190 ALA A O 1
ATOM 1465 N N . ALA A 1 191 ? 14.992 15.227 3.768 1 95.5 191 ALA A N 1
ATOM 1466 C CA . ALA A 1 191 ? 14.781 13.836 4.176 1 95.5 191 ALA A CA 1
ATOM 1467 C C . ALA A 1 191 ? 16.078 13.195 4.625 1 95.5 191 ALA A C 1
ATOM 1469 O O . ALA A 1 191 ? 16.109 12.453 5.609 1 95.5 191 ALA A O 1
ATOM 1470 N N . ARG A 1 192 ? 17.078 13.469 3.932 1 95.75 192 ARG A N 1
ATOM 1471 C CA . ARG A 1 192 ? 18.391 12.922 4.277 1 95.75 192 ARG A CA 1
ATOM 1472 C C . ARG A 1 192 ? 18.844 13.414 5.645 1 95.75 192 ARG A C 1
ATOM 1474 O O . ARG A 1 192 ? 19.406 12.648 6.434 1 95.75 192 ARG A O 1
ATOM 1481 N N . LYS A 1 193 ? 18.625 14.617 5.844 1 95.81 193 LYS A N 1
ATOM 1482 C CA . LYS A 1 193 ? 19 15.195 7.133 1 95.81 193 LYS A CA 1
ATOM 1483 C C . LYS A 1 193 ? 18.234 14.523 8.273 1 95.81 193 LYS A C 1
ATOM 1485 O O . LYS A 1 193 ? 18.812 14.195 9.305 1 95.81 193 LYS A O 1
ATOM 1490 N N . ALA A 1 194 ? 16.984 14.398 8.086 1 95.69 194 ALA A N 1
ATOM 1491 C CA . ALA A 1 194 ? 16.156 13.727 9.094 1 95.69 194 ALA A CA 1
ATOM 1492 C C . ALA A 1 194 ? 16.641 12.289 9.312 1 95.69 194 ALA A C 1
ATOM 1494 O O . ALA A 1 194 ? 16.734 11.828 10.453 1 95.69 194 ALA A O 1
ATOM 1495 N N . PHE A 1 195 ? 16.953 11.617 8.328 1 96.06 195 PHE A N 1
ATOM 1496 C CA . PHE A 1 195 ? 17.438 10.242 8.391 1 96.06 195 PHE A CA 1
ATOM 1497 C C . PHE A 1 195 ? 18.734 10.156 9.18 1 96.06 195 PHE A C 1
ATOM 1499 O O . PHE A 1 195 ? 18.891 9.312 10.062 1 96.06 195 PHE A O 1
ATOM 1506 N N . GLU A 1 196 ? 19.609 11.008 8.82 1 95 196 GLU A N 1
ATOM 1507 C CA . GLU A 1 196 ? 20.922 11.031 9.484 1 95 196 GLU A CA 1
ATOM 1508 C C . GLU A 1 196 ? 20.781 11.352 10.969 1 95 196 GLU A C 1
ATOM 1510 O O . GLU A 1 196 ? 21.422 10.719 11.805 1 95 196 GLU A O 1
ATOM 1515 N N . SER A 1 197 ? 19.938 12.273 11.297 1 93.5 197 SER A N 1
ATOM 1516 C CA . SER A 1 197 ? 19.719 12.648 12.688 1 93.5 197 SER A CA 1
ATOM 1517 C C . SER A 1 197 ? 19.172 11.484 13.5 1 93.5 197 SER A C 1
ATOM 1519 O O . SER A 1 197 ? 19.594 11.266 14.641 1 93.5 197 SER A O 1
ATOM 1521 N N . CYS A 1 198 ? 18.312 10.742 12.891 1 92.06 198 CYS A N 1
ATOM 1522 C CA . CYS A 1 198 ? 17.688 9.633 13.594 1 92.06 198 CYS A CA 1
ATOM 1523 C C . CYS A 1 198 ? 18.609 8.406 13.609 1 92.06 198 CYS A C 1
ATOM 1525 O O . CYS A 1 198 ? 18.453 7.523 14.453 1 92.06 198 CYS A O 1
ATOM 1527 N N . SER A 1 199 ? 19.438 8.352 12.633 1 88.69 199 SER A N 1
ATOM 1528 C CA . SER A 1 199 ? 20.391 7.254 12.586 1 88.69 199 SER A CA 1
ATOM 1529 C C . SER A 1 199 ? 21.5 7.434 13.625 1 88.69 199 SER A C 1
ATOM 1531 O O . SER A 1 199 ? 21.984 6.457 14.188 1 88.69 199 SER A O 1
ATOM 1533 N N . GLU A 1 200 ? 21.812 8.594 13.859 1 88 200 GLU A N 1
ATOM 1534 C CA . GLU A 1 200 ? 22.891 8.906 14.797 1 88 200 GLU A CA 1
ATOM 1535 C C . GLU A 1 200 ? 22.391 8.922 16.234 1 88 200 GLU A C 1
ATOM 1537 O O . GLU A 1 200 ? 23.109 8.562 17.172 1 88 200 GLU A O 1
ATOM 1542 N N . GLY A 1 201 ? 21.172 9.281 16.328 1 88.19 201 GLY A N 1
ATOM 1543 C CA . GLY A 1 201 ? 20.609 9.414 17.672 1 88.19 201 GLY A CA 1
ATOM 1544 C C . GLY A 1 201 ? 19.438 8.477 17.922 1 88.19 201 GLY A C 1
ATOM 1545 O O . GLY A 1 201 ? 18.922 7.852 16.984 1 88.19 201 GLY A O 1
ATOM 1546 N N . VAL A 1 202 ? 19.266 8.352 19.266 1 91.19 202 VAL A N 1
ATOM 1547 C CA . VAL A 1 202 ? 18.109 7.574 19.688 1 91.19 202 VAL A CA 1
ATOM 1548 C C . VAL A 1 202 ? 16.922 8.508 19.969 1 91.19 202 VAL A C 1
ATOM 1550 O O . VAL A 1 202 ? 16.906 9.203 20.984 1 91.19 202 VAL A O 1
ATOM 1553 N N . PHE A 1 203 ? 15.953 8.492 19.109 1 93.25 203 PHE A N 1
ATOM 1554 C CA . PHE A 1 203 ? 14.844 9.43 19.141 1 93.25 203 PHE A CA 1
ATOM 1555 C C . PHE A 1 203 ? 13.602 8.781 19.734 1 93.25 203 PHE A C 1
ATOM 1557 O O . PHE A 1 203 ? 13.117 7.762 19.234 1 93.25 203 PHE A O 1
ATOM 1564 N N . LEU A 1 204 ? 13.109 9.336 20.828 1 92.56 204 LEU A N 1
ATOM 1565 C CA . LEU A 1 204 ? 11.914 8.844 21.516 1 92.56 204 LEU A CA 1
ATOM 1566 C C . LEU A 1 204 ? 10.75 9.812 21.328 1 92.56 204 LEU A C 1
ATOM 1568 O O . LEU A 1 204 ? 10.906 11.016 21.516 1 92.56 204 LEU A O 1
ATOM 1572 N N . LEU A 1 205 ? 9.648 9.242 21.031 1 92.5 205 LEU A N 1
ATOM 1573 C CA . LEU A 1 205 ? 8.484 10.086 20.781 1 92.5 205 LEU A CA 1
ATOM 1574 C C . LEU A 1 205 ? 7.543 10.094 21.984 1 92.5 205 LEU A C 1
ATOM 1576 O O . LEU A 1 205 ? 6.758 11.023 22.156 1 92.5 205 LEU A O 1
ATOM 1580 N N . THR A 1 206 ? 7.586 8.992 22.688 1 91.19 206 THR A N 1
ATOM 1581 C CA . THR A 1 206 ? 6.684 8.852 23.828 1 91.19 206 THR A CA 1
ATOM 1582 C C . THR A 1 206 ? 7.457 8.461 25.078 1 91.19 206 THR A C 1
ATOM 1584 O O . THR A 1 206 ? 8.688 8.391 25.062 1 91.19 206 THR A O 1
ATOM 1587 N N . THR A 1 207 ? 6.625 8.305 26.156 1 87.62 207 THR A N 1
ATOM 1588 C CA . THR A 1 207 ? 7.223 7.922 27.438 1 87.62 207 THR A CA 1
ATOM 1589 C C . THR A 1 207 ? 7.773 6.5 27.375 1 87.62 207 THR A C 1
ATOM 1591 O O . THR A 1 207 ? 8.766 6.184 28.031 1 87.62 207 THR A O 1
ATOM 1594 N N . ILE A 1 208 ? 7.09 5.75 26.594 1 84.75 208 ILE A N 1
ATOM 1595 C CA . ILE A 1 208 ? 7.574 4.387 26.406 1 84.75 208 ILE A CA 1
ATOM 1596 C C . ILE A 1 208 ? 8.914 4.418 25.672 1 84.75 208 ILE A C 1
ATOM 1598 O O . ILE A 1 208 ? 9.07 5.105 24.656 1 84.75 208 ILE A O 1
ATOM 1602 N N . PRO A 1 209 ? 9.883 3.758 26.234 1 86.94 209 PRO A N 1
ATOM 1603 C CA . PRO A 1 209 ? 11.219 3.807 25.609 1 86.94 209 PRO A CA 1
ATOM 1604 C C . PRO A 1 209 ? 11.305 2.992 24.328 1 86.94 209 PRO A C 1
ATOM 1606 O O . PRO A 1 209 ? 12.008 1.979 24.281 1 86.94 209 PRO A O 1
ATOM 1609 N N . ARG A 1 210 ? 10.688 3.455 23.359 1 88.81 210 ARG A N 1
ATOM 1610 C CA . ARG A 1 210 ? 10.703 2.861 22.031 1 88.81 210 ARG A CA 1
ATOM 1611 C C . ARG A 1 210 ? 11.25 3.842 21 1 88.81 210 ARG A C 1
ATOM 1613 O O . ARG A 1 210 ? 10.516 4.688 20.484 1 88.81 210 ARG A O 1
ATOM 1620 N N . PRO A 1 211 ? 12.492 3.623 20.75 1 92.19 211 PRO A N 1
ATOM 1621 C CA . PRO A 1 211 ? 13.078 4.539 19.766 1 92.19 211 PRO A CA 1
ATOM 1622 C C . PRO A 1 211 ? 12.531 4.324 18.359 1 92.19 211 PRO A C 1
ATOM 1624 O O . PRO A 1 211 ? 12.273 3.184 17.953 1 92.19 211 PRO A O 1
ATOM 1627 N N . VAL A 1 212 ? 12.469 5.363 17.656 1 93.94 212 VAL A N 1
ATOM 1628 C CA . VAL A 1 212 ? 11.93 5.312 16.297 1 93.94 212 VAL A CA 1
ATOM 1629 C C . VAL A 1 212 ? 13.016 4.828 15.336 1 93.94 212 VAL A C 1
ATOM 1631 O O . VAL A 1 212 ? 14.172 5.238 15.438 1 93.94 212 VAL A O 1
ATOM 1634 N N . ILE A 1 213 ? 12.641 3.971 14.5 1 95 213 ILE A N 1
ATOM 1635 C CA . ILE A 1 213 ? 13.5 3.5 13.422 1 95 213 ILE A CA 1
ATOM 1636 C C . ILE A 1 213 ? 13.117 4.199 12.117 1 95 213 ILE A C 1
ATOM 1638 O O . ILE A 1 213 ? 11.945 4.246 11.75 1 95 213 ILE A O 1
ATOM 1642 N N . VAL A 1 214 ? 14.094 4.758 11.453 1 95.31 214 VAL A N 1
ATOM 1643 C CA . VAL A 1 214 ? 13.828 5.516 10.234 1 95.31 214 VAL A CA 1
ATOM 1644 C C . VAL A 1 214 ? 14.633 4.934 9.078 1 95.31 214 VAL A C 1
ATOM 1646 O O . VAL A 1 214 ? 15.828 4.652 9.219 1 95.31 214 VAL A O 1
ATOM 1649 N N . GLU A 1 215 ? 13.953 4.703 7.938 1 94.81 215 GLU A N 1
ATOM 1650 C CA . GLU A 1 215 ? 14.57 4.215 6.707 1 94.81 215 GLU A CA 1
ATOM 1651 C C . GLU A 1 215 ? 13.977 4.914 5.484 1 94.81 215 GLU A C 1
ATOM 1653 O O . GLU A 1 215 ? 12.852 5.406 5.527 1 94.81 215 GLU A O 1
ATOM 1658 N N . PRO A 1 216 ? 14.836 4.996 4.469 1 93.5 216 PRO A N 1
ATOM 1659 C CA . PRO A 1 216 ? 14.242 5.504 3.229 1 93.5 216 PRO A CA 1
ATOM 1660 C C . PRO A 1 216 ? 13.047 4.668 2.76 1 93.5 216 PRO A C 1
ATOM 1662 O O . PRO A 1 216 ? 13.07 3.441 2.871 1 93.5 216 PRO A O 1
ATOM 1665 N N . LEU A 1 217 ? 12.039 5.309 2.301 1 93.12 217 LEU A N 1
ATOM 1666 C CA . LEU A 1 217 ? 10.82 4.613 1.89 1 93.12 217 LEU A CA 1
ATOM 1667 C C . LEU A 1 217 ? 11.055 3.832 0.6 1 93.12 217 LEU A C 1
ATOM 1669 O O . LEU A 1 217 ? 11.555 4.383 -0.383 1 93.12 217 LEU A O 1
ATOM 1673 N N . GLU A 1 218 ? 10.727 2.605 0.666 1 88.44 218 GLU A N 1
ATOM 1674 C CA . GLU A 1 218 ? 10.672 1.805 -0.553 1 88.44 218 GLU A CA 1
ATOM 1675 C C . GLU A 1 218 ? 9.312 1.91 -1.228 1 88.44 218 GLU A C 1
ATOM 1677 O O . GLU A 1 218 ? 8.297 1.486 -0.665 1 88.44 218 GLU A O 1
ATOM 1682 N N . GLN A 1 219 ? 9.32 2.441 -2.338 1 88.06 219 GLN A N 1
ATOM 1683 C CA . GLN A 1 219 ? 8.062 2.59 -3.061 1 88.06 219 GLN A CA 1
ATOM 1684 C C . GLN A 1 219 ? 7.727 1.323 -3.844 1 88.06 219 GLN A C 1
ATOM 1686 O O . GLN A 1 219 ? 8.539 0.842 -4.633 1 88.06 219 GLN A O 1
ATOM 1691 N N . LEU A 1 220 ? 6.594 0.823 -3.482 1 87.44 220 LEU A N 1
ATOM 1692 C CA . LEU A 1 220 ? 6.109 -0.373 -4.16 1 87.44 220 LEU A CA 1
ATOM 1693 C C . LEU A 1 220 ? 4.809 -0.087 -4.91 1 87.44 220 LEU A C 1
ATOM 1695 O O . LEU A 1 220 ? 3.992 0.717 -4.453 1 87.44 220 LEU A O 1
ATOM 1699 N N . ASP A 1 221 ? 4.723 -0.651 -5.969 1 84.12 221 ASP A N 1
ATOM 1700 C CA . ASP A 1 221 ? 3.496 -0.557 -6.758 1 84.12 221 ASP A CA 1
ATOM 1701 C C . ASP A 1 221 ? 2.77 -1.898 -6.805 1 84.12 221 ASP A C 1
ATOM 1703 O O . ASP A 1 221 ? 3.277 -2.865 -7.379 1 84.12 221 ASP A O 1
ATOM 1707 N N . ASP A 1 222 ? 1.665 -1.886 -6.234 1 80.69 222 ASP A N 1
ATOM 1708 C CA . ASP A 1 222 ? 0.909 -3.131 -6.137 1 80.69 222 ASP A CA 1
ATOM 1709 C C . ASP A 1 222 ? -0.26 -3.141 -7.121 1 80.69 222 ASP A C 1
ATOM 1711 O O . ASP A 1 222 ? -1.206 -3.914 -6.961 1 80.69 222 ASP A O 1
ATOM 1715 N N . GLU A 1 223 ? -0.064 -2.346 -8.07 1 74.5 223 GLU A N 1
ATOM 1716 C CA . GLU A 1 223 ? -1.06 -2.373 -9.133 1 74.5 223 GLU A CA 1
ATOM 1717 C C . GLU A 1 223 ? -0.661 -3.348 -10.242 1 74.5 223 GLU A C 1
ATOM 1719 O O . GLU A 1 223 ? 0.473 -3.83 -10.266 1 74.5 223 GLU A O 1
ATOM 1724 N N . ASP A 1 224 ? -1.582 -3.812 -11.047 1 63.06 224 ASP A N 1
ATOM 1725 C CA . ASP A 1 224 ? -1.354 -4.801 -12.094 1 63.06 224 ASP A CA 1
ATOM 1726 C C . ASP A 1 224 ? -0.28 -4.324 -13.07 1 63.06 224 ASP A C 1
ATOM 1728 O O . ASP A 1 224 ? -0.592 -3.756 -14.117 1 63.06 224 ASP A O 1
ATOM 1732 N N . VAL A 1 225 ? 1.049 -4.566 -12.812 1 67.31 225 VAL A N 1
ATOM 1733 C CA . VAL A 1 225 ? 2.115 -3.879 -13.531 1 67.31 225 VAL A CA 1
ATOM 1734 C C . VAL A 1 225 ? 2.955 -4.895 -14.297 1 67.31 225 VAL A C 1
ATOM 1736 O O . VAL A 1 225 ? 3.49 -4.586 -15.367 1 67.31 225 VAL A O 1
ATOM 1739 N N . LEU A 1 226 ? 2.959 -6.223 -14.148 1 77.31 226 LEU A N 1
ATOM 1740 C CA . LEU A 1 226 ? 3.855 -7.137 -14.844 1 77.31 226 LEU A CA 1
ATOM 1741 C C . LEU A 1 226 ? 3.066 -8.125 -15.703 1 77.31 226 LEU A C 1
ATOM 1743 O O . LEU A 1 226 ? 3.023 -9.32 -15.398 1 77.31 226 LEU A O 1
ATOM 1747 N N . PRO A 1 227 ? 2.664 -7.434 -16.844 1 73.62 227 PRO A N 1
ATOM 1748 C CA . PRO A 1 227 ? 1.876 -8.305 -17.719 1 73.62 227 PRO A CA 1
ATOM 1749 C C . PRO A 1 227 ? 2.742 -9.266 -18.531 1 73.62 227 PRO A C 1
ATOM 1751 O O . PRO A 1 227 ? 3.941 -9.039 -18.688 1 73.62 227 PRO A O 1
ATOM 1754 N N . GLU A 1 228 ? 2.162 -10.328 -18.953 1 76.56 228 GLU A N 1
ATOM 1755 C CA . GLU A 1 228 ? 2.812 -11.367 -19.734 1 76.56 228 GLU A CA 1
ATOM 1756 C C . GLU A 1 228 ? 3.422 -10.797 -21.016 1 76.56 228 GLU A C 1
ATOM 1758 O O . GLU A 1 228 ? 4.434 -11.297 -21.516 1 76.56 228 GLU A O 1
ATOM 1763 N N . LYS A 1 229 ? 2.889 -9.773 -21.453 1 70.88 229 LYS A N 1
ATOM 1764 C CA . LYS A 1 229 ? 3.342 -9.156 -22.688 1 70.88 229 LYS A CA 1
ATOM 1765 C C . LYS A 1 229 ? 4.793 -8.688 -22.578 1 70.88 229 LYS A C 1
ATOM 1767 O O . LYS A 1 229 ? 5.57 -8.844 -23.516 1 70.88 229 LYS A O 1
ATOM 1772 N N . LEU A 1 230 ? 5.125 -8.203 -21.453 1 68.44 230 LEU A N 1
ATOM 1773 C CA . LEU A 1 230 ? 6.48 -7.711 -21.234 1 68.44 230 LEU A CA 1
ATOM 1774 C C . LEU A 1 230 ? 7.457 -8.875 -21.078 1 68.44 230 LEU A C 1
ATOM 1776 O O . LEU A 1 230 ? 8.602 -8.797 -21.531 1 68.44 230 LEU A O 1
ATOM 1780 N N . ALA A 1 231 ? 6.949 -9.93 -20.578 1 67.69 231 ALA A N 1
ATOM 1781 C CA . ALA A 1 231 ? 7.762 -11.117 -20.344 1 67.69 231 ALA A CA 1
ATOM 1782 C C . ALA A 1 231 ? 8.07 -11.844 -21.656 1 67.69 231 ALA A C 1
ATOM 1784 O O . ALA A 1 231 ? 9.156 -12.414 -21.812 1 67.69 231 ALA A O 1
ATOM 1785 N N . GLN A 1 232 ? 7.23 -11.812 -22.484 1 70.12 232 GLN A N 1
ATOM 1786 C CA . GLN A 1 232 ? 7.355 -12.562 -23.734 1 70.12 232 GLN A CA 1
ATOM 1787 C C . GLN A 1 232 ? 8.508 -12.031 -24.578 1 70.12 232 GLN A C 1
ATOM 1789 O O . GLN A 1 232 ? 9.125 -12.781 -25.344 1 70.12 232 GLN A O 1
ATOM 1794 N N . LYS A 1 233 ? 8.797 -10.836 -24.312 1 71.31 233 LYS A N 1
ATOM 1795 C CA . LYS A 1 233 ? 9.844 -10.25 -25.156 1 71.31 233 LYS A CA 1
ATOM 1796 C C . LYS A 1 233 ? 11.227 -10.648 -24.656 1 71.31 233 LYS A C 1
ATOM 1798 O O . LYS A 1 233 ? 12.203 -10.594 -25.422 1 71.31 233 LYS A O 1
ATOM 1803 N N . ASN A 1 234 ? 11.211 -11.195 -23.562 1 76.12 234 ASN A N 1
ATOM 1804 C CA . ASN A 1 234 ? 12.5 -11.508 -22.953 1 76.12 234 ASN A CA 1
ATOM 1805 C C . ASN A 1 234 ? 12.797 -13.008 -23.016 1 76.12 234 ASN A C 1
ATOM 1807 O O . ASN A 1 234 ? 11.992 -13.82 -22.562 1 76.12 234 ASN A O 1
ATOM 1811 N N . LEU A 1 235 ? 13.891 -13.383 -23.719 1 81.56 235 LEU A N 1
ATOM 1812 C CA . LEU A 1 235 ? 14.297 -14.766 -23.906 1 81.56 235 LEU A CA 1
ATOM 1813 C C . LEU A 1 235 ? 14.492 -15.453 -22.562 1 81.56 235 LEU A C 1
ATOM 1815 O O . LEU A 1 235 ? 14.188 -16.641 -22.406 1 81.56 235 LEU A O 1
ATOM 1819 N N . VAL A 1 236 ? 14.914 -14.656 -21.672 1 81.5 236 VAL A N 1
ATOM 1820 C CA . VAL A 1 236 ? 15.172 -15.227 -20.359 1 81.5 236 VAL A CA 1
ATOM 1821 C C . VAL A 1 236 ? 13.852 -15.68 -19.734 1 81.5 236 VAL A C 1
ATOM 1823 O O . VAL A 1 236 ? 13.789 -16.75 -19.109 1 81.5 236 VAL A O 1
ATOM 1826 N N . TYR A 1 237 ? 12.891 -14.961 -19.938 1 83.19 237 TYR A N 1
ATOM 1827 C CA . TYR A 1 237 ? 11.578 -15.312 -19.422 1 83.19 237 TYR A CA 1
ATOM 1828 C C . TYR A 1 237 ? 11.078 -16.625 -20.016 1 83.19 237 TYR A C 1
ATOM 1830 O O . TYR A 1 237 ? 10.523 -17.469 -19.312 1 83.19 237 TYR A O 1
ATOM 1838 N N . GLN A 1 238 ? 11.359 -16.766 -21.188 1 83.5 238 GLN A N 1
ATOM 1839 C CA . GLN A 1 238 ? 10.914 -17.969 -21.891 1 83.5 238 GLN A CA 1
ATOM 1840 C C . GLN A 1 238 ? 11.648 -19.203 -21.375 1 83.5 238 GLN A C 1
ATOM 1842 O O . GLN A 1 238 ? 11.031 -20.25 -21.156 1 83.5 238 GLN A O 1
ATOM 1847 N N . LYS A 1 239 ? 12.875 -19.016 -21.234 1 85.75 239 LYS A N 1
ATOM 1848 C CA . LYS A 1 239 ? 13.688 -20.141 -20.766 1 85.75 239 LYS A CA 1
ATOM 1849 C C . LYS A 1 239 ? 13.273 -20.562 -19.359 1 85.75 239 LYS A C 1
ATOM 1851 O O . LYS A 1 239 ? 13.219 -21.766 -19.047 1 85.75 239 LYS A O 1
ATOM 1856 N N . GLU A 1 240 ? 12.961 -19.625 -18.594 1 85.56 240 GLU A N 1
ATOM 1857 C CA . GLU A 1 240 ? 12.609 -19.875 -17.188 1 85.56 240 GLU A CA 1
ATOM 1858 C C . GLU A 1 240 ? 11.219 -20.5 -17.078 1 85.56 240 GLU A C 1
ATOM 1860 O O . GLU A 1 240 ? 10.914 -21.188 -16.094 1 85.56 240 GLU A O 1
ATOM 1865 N N . ARG A 1 241 ? 10.523 -20.453 -18.141 1 83 241 ARG A N 1
ATOM 1866 C CA . ARG A 1 241 ? 9.148 -20.922 -18.094 1 83 241 ARG A CA 1
ATOM 1867 C C . ARG A 1 241 ? 8.984 -22.25 -18.844 1 83 241 ARG A C 1
ATOM 1869 O O . ARG A 1 241 ? 7.867 -22.719 -19.047 1 83 241 ARG A O 1
ATOM 1876 N N . GLU A 1 242 ? 10.086 -22.719 -19.203 1 84.12 242 GLU A N 1
ATOM 1877 C CA . GLU A 1 242 ? 10.062 -24 -19.891 1 84.12 242 GLU A CA 1
ATOM 1878 C C . GLU A 1 242 ? 9.625 -25.125 -18.953 1 84.12 242 GLU A C 1
ATOM 1880 O O . GLU A 1 242 ? 8.984 -26.094 -19.391 1 84.12 242 GLU A O 1
ATOM 1885 N N . THR A 1 243 ? 10.031 -24.953 -17.766 1 81.81 243 THR A N 1
ATOM 1886 C CA . THR A 1 243 ? 9.602 -25.953 -16.797 1 81.81 243 THR A CA 1
ATOM 1887 C C . THR A 1 243 ? 8.211 -25.625 -16.266 1 81.81 243 THR A C 1
ATOM 1889 O O . THR A 1 243 ? 7.945 -24.5 -15.828 1 81.81 243 THR A O 1
ATOM 1892 N N . PRO A 1 244 ? 7.359 -26.547 -16.281 1 83 244 PRO A N 1
ATOM 1893 C CA . PRO A 1 244 ? 5.996 -26.328 -15.789 1 83 244 PRO A CA 1
ATOM 1894 C C . PRO A 1 244 ? 5.934 -26.125 -14.273 1 83 244 PRO A C 1
ATOM 1896 O O . PRO A 1 244 ? 6.84 -26.562 -13.555 1 83 244 PRO A O 1
ATOM 1899 N N . LEU A 1 245 ? 4.949 -25.531 -13.922 1 87.94 245 LEU A N 1
ATOM 1900 C CA . LEU A 1 245 ? 4.633 -25.406 -12.5 1 87.94 245 LEU A CA 1
ATOM 1901 C C . LEU A 1 245 ? 4.512 -26.781 -11.852 1 87.94 245 LEU A C 1
ATOM 1903 O O . LEU A 1 245 ? 3.916 -27.703 -12.43 1 87.94 245 LEU A O 1
ATOM 1907 N N . HIS A 1 246 ? 5.281 -26.953 -10.75 1 89.5 246 HIS A N 1
ATOM 1908 C CA . HIS A 1 246 ? 5.184 -28.266 -10.133 1 89.5 246 HIS A CA 1
ATOM 1909 C C . HIS A 1 246 ? 5.586 -28.219 -8.664 1 89.5 246 HIS A C 1
ATOM 1911 O O . HIS A 1 246 ? 6.23 -27.266 -8.227 1 89.5 246 HIS A O 1
ATOM 1917 N N . PHE A 1 247 ? 5.141 -29.219 -7.969 1 91.94 247 PHE A N 1
ATOM 1918 C CA . PHE A 1 247 ? 5.566 -29.422 -6.59 1 91.94 247 PHE A CA 1
ATOM 1919 C C . PHE A 1 247 ? 6.809 -30.312 -6.535 1 91.94 247 PHE A C 1
ATOM 1921 O O . PHE A 1 247 ? 6.875 -31.344 -7.219 1 91.94 247 PHE A O 1
ATOM 1928 N N . VAL A 1 248 ? 7.73 -29.797 -5.781 1 90.44 248 VAL A N 1
ATOM 1929 C CA . VAL A 1 248 ? 8.945 -30.578 -5.645 1 90.44 248 VAL A CA 1
ATOM 1930 C C . VAL A 1 248 ? 8.648 -31.844 -4.844 1 90.44 248 VAL A C 1
ATOM 1932 O O . VAL A 1 248 ? 7.941 -31.797 -3.836 1 90.44 248 VAL A O 1
ATOM 1935 N N . GLN A 1 249 ? 9.164 -32.875 -5.438 1 87.5 249 GLN A N 1
ATOM 1936 C CA . GLN A 1 249 ? 8.984 -34.156 -4.742 1 87.5 249 GLN A CA 1
ATOM 1937 C C . GLN A 1 249 ? 10.141 -34.406 -3.777 1 87.5 249 GLN A C 1
ATOM 1939 O O . GLN A 1 249 ? 11.273 -34 -4.035 1 87.5 249 GLN A O 1
ATOM 1944 N N . HIS A 1 250 ? 9.727 -35.094 -2.746 1 85.5 250 HIS A N 1
ATOM 1945 C CA . HIS A 1 250 ? 10.758 -35.469 -1.782 1 85.5 250 HIS A CA 1
ATOM 1946 C C . HIS A 1 250 ? 11.789 -36.406 -2.41 1 85.5 250 HIS A C 1
ATOM 1948 O O . HIS A 1 250 ? 11.43 -37.281 -3.191 1 85.5 250 HIS A O 1
ATOM 1954 N N . GLY A 1 251 ? 13.016 -36.156 -2.127 1 81.88 251 GLY A N 1
ATOM 1955 C CA . GLY A 1 251 ? 14.07 -37.062 -2.592 1 81.88 251 GLY A CA 1
ATOM 1956 C C . GLY A 1 251 ? 14.711 -36.594 -3.889 1 81.88 251 GLY A C 1
ATOM 1957 O O . GLY A 1 251 ? 15.656 -37.219 -4.375 1 81.88 251 GLY A O 1
ATOM 1958 N N . THR A 1 252 ? 14.227 -35.625 -4.41 1 84.94 252 THR A N 1
ATOM 1959 C CA . THR A 1 252 ? 14.781 -35.156 -5.668 1 84.94 252 THR A CA 1
ATOM 1960 C C . THR A 1 252 ? 15.953 -34.219 -5.414 1 84.94 252 THR A C 1
ATOM 1962 O O . THR A 1 252 ? 16.172 -33.781 -4.281 1 84.94 252 THR A O 1
ATOM 1965 N N . PHE A 1 253 ? 16.656 -34 -6.473 1 84.56 253 PHE A N 1
ATOM 1966 C CA . PHE A 1 253 ? 17.797 -33.094 -6.422 1 84.56 253 PHE A CA 1
ATOM 1967 C C . PHE A 1 253 ? 17.359 -31.688 -6.07 1 84.56 253 PHE A C 1
ATOM 1969 O O . PHE A 1 253 ? 18.031 -31 -5.305 1 84.56 253 PHE A O 1
ATOM 1976 N N . GLU A 1 254 ? 16.297 -31.359 -6.562 1 83.62 254 GLU A N 1
ATOM 1977 C CA . GLU A 1 254 ? 15.773 -30.016 -6.293 1 83.62 254 GLU A CA 1
ATOM 1978 C C . GLU A 1 254 ? 15.555 -29.797 -4.801 1 83.62 254 GLU A C 1
ATOM 1980 O O . GLU A 1 254 ? 15.867 -28.734 -4.27 1 83.62 254 GLU A O 1
ATOM 1985 N N . MET A 1 255 ? 15.094 -30.734 -4.207 1 85.06 255 MET A N 1
ATOM 1986 C CA . MET A 1 255 ? 14.836 -30.656 -2.771 1 85.06 255 MET A CA 1
ATOM 1987 C C . MET A 1 255 ? 16.141 -30.531 -1.992 1 85.06 255 MET A C 1
ATOM 1989 O O . MET A 1 255 ? 16.203 -29.797 -1.003 1 85.06 255 MET A O 1
ATOM 1993 N N . ASN A 1 256 ? 17.078 -31.156 -2.488 1 83.75 256 ASN A N 1
ATOM 1994 C CA . ASN A 1 256 ? 18.375 -31.094 -1.828 1 83.75 256 ASN A CA 1
ATOM 1995 C C . ASN A 1 256 ? 18.984 -29.688 -1.921 1 83.75 256 ASN A C 1
ATOM 1997 O O . ASN A 1 256 ? 19.562 -29.203 -0.957 1 83.75 256 ASN A O 1
ATOM 2001 N N . ILE A 1 257 ? 18.781 -29.109 -2.98 1 82.81 257 ILE A N 1
ATOM 2002 C CA . ILE A 1 257 ? 19.297 -27.766 -3.188 1 82.81 257 ILE A CA 1
ATOM 2003 C C . ILE A 1 257 ? 18.609 -26.797 -2.234 1 82.81 257 ILE A C 1
ATOM 2005 O O . ILE A 1 257 ? 19.25 -25.906 -1.661 1 82.81 257 ILE A O 1
ATOM 2009 N N . LEU A 1 258 ? 17.375 -26.953 -2.078 1 84.19 258 LEU A N 1
ATOM 2010 C CA . LEU A 1 258 ? 16.547 -26.031 -1.293 1 84.19 258 LEU A CA 1
ATOM 2011 C C . LEU A 1 258 ? 16.812 -26.219 0.199 1 84.19 258 LEU A C 1
ATOM 2013 O O . LEU A 1 258 ? 16.672 -25.266 0.976 1 84.19 258 LEU A O 1
ATOM 2017 N N . SER A 1 259 ? 17.125 -27.328 0.544 1 78.44 259 SER A N 1
ATOM 2018 C CA . SER A 1 259 ? 17.359 -27.625 1.954 1 78.44 259 SER A CA 1
ATOM 2019 C C . SER A 1 259 ? 18.625 -26.953 2.463 1 78.44 259 SER A C 1
ATOM 2021 O O . SER A 1 259 ? 18.781 -26.734 3.666 1 78.44 259 SER A O 1
ATOM 2023 N N . ASN A 1 260 ? 19.328 -26.547 1.511 1 79.06 260 ASN A N 1
ATOM 2024 C CA . ASN A 1 260 ? 20.609 -25.969 1.915 1 79.06 260 ASN A CA 1
ATOM 2025 C C . ASN A 1 260 ? 20.562 -24.438 1.868 1 79.06 260 ASN A C 1
ATOM 2027 O O . ASN A 1 260 ? 20.859 -23.844 0.837 1 79.06 260 ASN A O 1
ATOM 2031 N N . GLY A 1 261 ? 20.062 -23.781 2.932 1 72.25 261 GLY A N 1
ATOM 2032 C CA . GLY A 1 261 ? 20.266 -22.359 3.129 1 72.25 261 GLY A CA 1
ATOM 2033 C C . GLY A 1 261 ? 19.344 -21.5 2.277 1 72.25 261 GLY A C 1
ATOM 2034 O O . GLY A 1 261 ? 19.656 -20.344 1.986 1 72.25 261 GLY A O 1
ATOM 2035 N N . SER A 1 262 ? 18.375 -22.06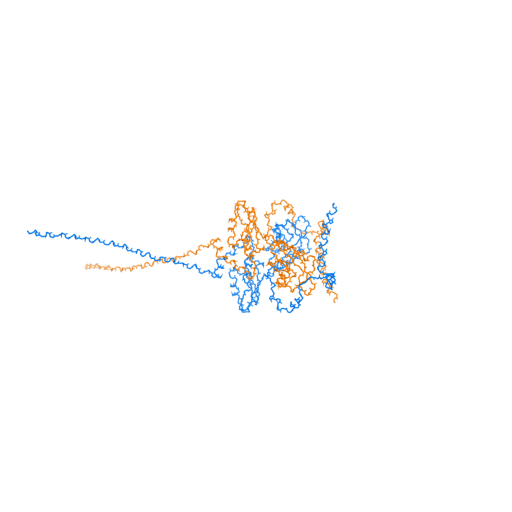2 1.764 1 82.12 262 SER A N 1
ATOM 2036 C CA . SER A 1 262 ? 17.5 -21.281 0.915 1 82.12 262 SER A CA 1
ATOM 2037 C C . SER A 1 262 ? 16.594 -20.359 1.747 1 82.12 262 SER A C 1
ATOM 2039 O O . SER A 1 262 ? 16.328 -20.656 2.916 1 82.12 262 SER A O 1
ATOM 2041 N N . PRO A 1 263 ? 16.297 -19.188 1.172 1 81.44 263 PRO A N 1
ATOM 2042 C CA . PRO A 1 263 ? 15.367 -18.297 1.867 1 81.44 263 PRO A CA 1
ATOM 2043 C C . PRO A 1 263 ? 14.078 -18.984 2.293 1 81.44 263 PRO A C 1
ATOM 2045 O O . PRO A 1 263 ? 13.523 -18.688 3.354 1 81.44 263 PRO A O 1
ATOM 2048 N N . TRP A 1 264 ? 13.711 -19.859 1.576 1 84.19 264 TRP A N 1
ATOM 2049 C CA . TRP A 1 264 ? 12.5 -20.609 1.879 1 84.19 264 TRP A CA 1
ATOM 2050 C C . TRP A 1 264 ? 12.672 -21.453 3.139 1 84.19 264 TRP A C 1
ATOM 2052 O O . TRP A 1 264 ? 11.789 -21.5 3.996 1 84.19 264 TRP A O 1
ATOM 2062 N N . MET A 1 265 ? 13.758 -22.078 3.23 1 82 265 MET A N 1
ATOM 2063 C CA . MET A 1 265 ? 14.031 -22.906 4.402 1 82 265 MET A CA 1
ATOM 2064 C C . MET A 1 265 ? 14.109 -22.047 5.664 1 82 265 MET A C 1
ATOM 2066 O O . MET A 1 265 ? 13.617 -22.453 6.723 1 82 265 MET A O 1
ATOM 2070 N N . LYS A 1 266 ? 14.742 -20.906 5.484 1 82.06 266 LYS A N 1
ATOM 2071 C CA . LYS A 1 266 ? 14.82 -19.984 6.609 1 82.06 266 LYS A CA 1
ATOM 2072 C C . LYS A 1 266 ? 13.43 -19.547 7.059 1 82.06 266 LYS A C 1
ATOM 2074 O O . LYS A 1 266 ? 13.156 -19.453 8.258 1 82.06 266 LYS A O 1
ATOM 2079 N N . TRP A 1 267 ? 12.656 -19.234 6.16 1 84.19 267 TRP A N 1
ATOM 2080 C CA . TRP A 1 267 ? 11.281 -18.859 6.449 1 84.19 267 TRP A CA 1
ATOM 2081 C C . TRP A 1 267 ? 10.531 -20 7.141 1 84.19 267 TRP A C 1
ATOM 2083 O O . TRP A 1 267 ? 9.867 -19.797 8.156 1 84.19 267 TRP A O 1
ATOM 2093 N N . ARG A 1 268 ? 10.633 -21.172 6.641 1 82.06 268 ARG A N 1
ATOM 2094 C CA . ARG A 1 268 ? 9.938 -22.328 7.191 1 82.06 268 ARG A CA 1
ATOM 2095 C C . ARG A 1 268 ? 10.367 -22.594 8.633 1 82.06 268 ARG A C 1
ATOM 2097 O O . ARG A 1 268 ? 9.531 -22.906 9.484 1 82.06 268 ARG A O 1
ATOM 2104 N N . ASN A 1 269 ? 11.57 -22.391 8.805 1 82.06 269 ASN A N 1
ATOM 2105 C CA . ASN A 1 269 ? 12.102 -22.594 10.148 1 82.06 269 ASN A CA 1
ATOM 2106 C C . ASN A 1 269 ? 11.609 -21.531 11.117 1 82.06 269 ASN A C 1
ATOM 2108 O O . ASN A 1 269 ? 11.375 -21.812 12.297 1 82.06 269 ASN A O 1
ATOM 2112 N N . SER A 1 270 ? 11.516 -20.375 10.672 1 80.69 270 SER A N 1
ATOM 2113 C CA . SER A 1 270 ? 11.039 -19.281 11.508 1 80.69 270 SER A CA 1
ATOM 2114 C C . SER A 1 270 ? 9.586 -19.484 11.922 1 80.69 270 SER A C 1
ATOM 2116 O O . SER A 1 270 ? 9.195 -19.141 13.039 1 80.69 270 SER A O 1
ATOM 2118 N N . LYS A 1 271 ? 8.805 -19.969 11.078 1 76.94 271 LYS A N 1
ATOM 2119 C CA . LYS A 1 271 ? 7.402 -20.234 11.391 1 76.94 271 LYS A CA 1
ATOM 2120 C C . LYS A 1 271 ? 7.266 -21.391 12.383 1 76.94 271 LYS A C 1
ATOM 2122 O O . LYS A 1 271 ? 6.406 -21.359 13.266 1 76.94 271 LYS A O 1
ATOM 2127 N N . GLY A 1 272 ? 8.07 -22.328 12.172 1 68 272 GLY A N 1
ATOM 2128 C CA . GLY A 1 272 ? 8.086 -23.438 13.109 1 68 272 GLY A CA 1
ATOM 2129 C C . GLY A 1 272 ? 8.508 -23.031 14.508 1 68 272 GLY A C 1
ATOM 2130 O O . GLY A 1 272 ? 7.988 -23.562 15.492 1 68 272 GLY A O 1
ATOM 2131 N N . SER A 1 273 ? 9.336 -22.125 14.547 1 62.47 273 SER A N 1
ATOM 2132 C CA . SER A 1 273 ? 9.844 -21.656 15.828 1 62.47 273 SER A CA 1
ATOM 2133 C C . SER A 1 273 ? 8.797 -20.797 16.547 1 62.47 273 SER A C 1
ATOM 2135 O O . SER A 1 273 ? 8.68 -20.859 17.781 1 62.47 273 SER A O 1
ATOM 2137 N N . LYS A 1 274 ? 8.078 -19.984 15.789 1 58.28 274 LYS A N 1
ATOM 2138 C CA . LYS A 1 274 ? 7.031 -19.172 16.406 1 58.28 274 LYS A CA 1
ATOM 2139 C C . LYS A 1 274 ? 5.941 -20.062 17.016 1 58.28 274 LYS A C 1
ATOM 2141 O O . LYS A 1 274 ? 5.426 -19.766 18.094 1 58.28 274 LYS A O 1
ATOM 2146 N N . LEU A 1 275 ? 5.555 -21.031 16.25 1 52.88 275 LEU A N 1
ATOM 2147 C CA . LEU A 1 275 ? 4.59 -22 16.75 1 52.88 275 LEU A CA 1
ATOM 2148 C C . LEU A 1 275 ? 5.145 -22.734 17.969 1 52.88 275 LEU A C 1
ATOM 2150 O O . LEU A 1 275 ? 4.418 -23 18.922 1 52.88 275 LEU A O 1
ATOM 2154 N N . LYS A 1 276 ? 6.367 -23.062 17.906 1 52.56 276 LYS A N 1
ATOM 2155 C CA . LYS A 1 276 ? 6.969 -23.703 19.078 1 52.56 276 LYS A CA 1
ATOM 2156 C C . LYS A 1 276 ? 7.074 -22.734 20.25 1 52.56 276 LYS A C 1
ATOM 2158 O O . LYS A 1 276 ? 6.867 -23.109 21.406 1 52.56 276 LYS A O 1
ATOM 2163 N N . ARG A 1 277 ? 7.348 -21.547 19.938 1 50.25 277 ARG A N 1
ATOM 2164 C CA . ARG A 1 277 ? 7.469 -20.578 21.031 1 50.25 277 ARG A CA 1
ATOM 2165 C C . ARG A 1 277 ? 6.102 -20.266 21.625 1 50.25 277 ARG A C 1
ATOM 2167 O O . ARG A 1 277 ? 5.973 -20.094 22.844 1 50.25 277 ARG A O 1
ATOM 2174 N N . THR A 1 278 ? 5.137 -20.094 20.75 1 48 278 THR A N 1
ATOM 2175 C CA . THR A 1 278 ? 3.787 -19.891 21.266 1 48 278 THR A CA 1
ATOM 2176 C C . THR A 1 278 ? 3.318 -21.109 22.047 1 48 278 THR A C 1
ATOM 2178 O O . THR A 1 278 ? 2.594 -20.984 23.031 1 48 278 THR A O 1
ATOM 2181 N N . CYS A 1 279 ? 3.605 -22.234 21.594 1 39.81 279 CYS A N 1
ATOM 2182 C CA . CYS A 1 279 ? 3.262 -23.422 22.359 1 39.81 279 CYS A CA 1
ATOM 2183 C C . CYS A 1 279 ? 4.098 -23.531 23.625 1 39.81 279 CYS A C 1
ATOM 2185 O O . CYS A 1 279 ? 3.619 -24 24.656 1 39.81 279 CYS A O 1
ATOM 2187 N N . LYS A 1 280 ? 5.316 -23.203 23.531 1 47.5 280 LYS A N 1
ATOM 2188 C CA . LYS A 1 280 ? 6.113 -23.297 24.75 1 47.5 280 LYS A CA 1
ATOM 2189 C C . LYS A 1 280 ? 5.656 -22.266 25.781 1 47.5 280 LYS A C 1
ATOM 2191 O O . LYS A 1 280 ? 5.691 -22.531 26.984 1 47.5 280 LYS A O 1
ATOM 2196 N N . GLY A 1 281 ? 5.336 -21.078 25.234 1 42.31 281 GLY A N 1
ATOM 2197 C CA . GLY A 1 281 ? 4.789 -20.125 26.188 1 42.31 281 GLY A CA 1
ATOM 2198 C C . GLY A 1 281 ? 3.523 -20.625 26.859 1 42.31 281 GLY A C 1
ATOM 2199 O O . GLY A 1 281 ? 3.199 -20.188 27.969 1 42.31 281 GLY A O 1
ATOM 2200 N N . GLN A 1 282 ? 2.75 -21.344 26.125 1 39.47 282 GLN A N 1
ATOM 2201 C CA . GLN A 1 282 ? 1.558 -21.891 26.766 1 39.47 282 GLN A CA 1
ATOM 2202 C C . GLN A 1 282 ? 1.902 -23.094 27.641 1 39.47 282 GLN A C 1
ATOM 2204 O O . GLN A 1 282 ? 1.187 -23.391 28.609 1 39.47 282 GLN A O 1
ATOM 2209 N N . ILE A 1 283 ? 2.879 -23.75 27.328 1 36.09 283 ILE A N 1
ATOM 2210 C CA . ILE A 1 283 ? 3.143 -24.922 28.156 1 36.09 283 ILE A CA 1
ATOM 2211 C C . ILE A 1 283 ? 3.818 -24.5 29.453 1 36.09 283 ILE A C 1
ATOM 2213 O O . ILE A 1 283 ? 3.811 -25.25 30.438 1 36.09 283 ILE A O 1
ATOM 2217 N N . GLY A 1 284 ? 4.5 -23.422 29.422 1 33.38 284 GLY A N 1
ATOM 2218 C CA . GLY A 1 284 ? 5.098 -23.125 30.719 1 33.38 284 GLY A CA 1
ATOM 2219 C C . GLY A 1 284 ? 4.09 -22.656 31.734 1 33.38 284 GLY A C 1
ATOM 2220 O O . GLY A 1 284 ? 4.461 -22.266 32.844 1 33.38 284 GLY A O 1
ATOM 2221 N N . LYS A 1 285 ? 2.736 -22.469 31.328 1 29.95 285 LYS A N 1
ATOM 2222 C CA . LYS A 1 285 ? 1.87 -22.312 32.5 1 29.95 285 LYS A CA 1
ATOM 2223 C C . LYS A 1 285 ? 1.29 -23.656 32.938 1 29.95 285 LYS A C 1
ATOM 2225 O O . LYS A 1 285 ? 0.958 -24.484 32.094 1 29.95 285 LYS A O 1
ATOM 2230 N N . LYS B 1 1 ? -30.734 122.5 -36.812 1 28.02 1 LYS B N 1
ATOM 2231 C CA . LYS B 1 1 ? -30.219 121.312 -36.094 1 28.02 1 LYS B CA 1
ATOM 2232 C C . LYS B 1 1 ? -31.109 120.125 -36.281 1 28.02 1 LYS B C 1
ATOM 2234 O O . LYS B 1 1 ? -32.281 120.125 -35.906 1 28.02 1 LYS B O 1
ATOM 2239 N N . VAL B 1 2 ? -30.891 119.375 -37.375 1 30.42 2 VAL B N 1
ATOM 2240 C CA . VAL B 1 2 ? -31.641 118.438 -38.219 1 30.42 2 VAL B CA 1
ATOM 2241 C C . VAL B 1 2 ? -31.906 117.125 -37.438 1 30.42 2 VAL B C 1
ATOM 2243 O O . VAL B 1 2 ? -30.969 116.5 -36.938 1 30.42 2 VAL B O 1
ATOM 2246 N N . ALA B 1 3 ? -33.062 117 -36.781 1 36.44 3 ALA B N 1
ATOM 2247 C CA . ALA B 1 3 ? -33.562 116.062 -35.781 1 36.44 3 ALA B CA 1
ATOM 2248 C C . ALA B 1 3 ? -33.531 114.625 -36.344 1 36.44 3 ALA B C 1
ATOM 2250 O O . ALA B 1 3 ? -34.062 114.375 -37.438 1 36.44 3 ALA B O 1
ATOM 2251 N N . PRO B 1 4 ? -32.5 113.812 -35.938 1 35.75 4 PRO B N 1
ATOM 2252 C CA . PRO B 1 4 ? -32.031 112.562 -36.531 1 35.75 4 PRO B CA 1
ATOM 2253 C C . PRO B 1 4 ? -33.125 111.5 -36.625 1 35.75 4 PRO B C 1
ATOM 2255 O O . PRO B 1 4 ? -34.094 111.562 -35.844 1 35.75 4 PRO B O 1
ATOM 2258 N N . ARG B 1 5 ? -33.312 110.938 -37.812 1 33.34 5 ARG B N 1
ATOM 2259 C CA . ARG B 1 5 ? -34.312 110.062 -38.438 1 33.34 5 ARG B CA 1
ATOM 2260 C C . ARG B 1 5 ? -34.469 108.75 -37.656 1 33.34 5 ARG B C 1
ATOM 2262 O O . ARG B 1 5 ? -33.5 108.188 -37.219 1 33.34 5 ARG B O 1
ATOM 2269 N N . PRO B 1 6 ? -35.688 108.375 -37.25 1 34.88 6 PRO B N 1
ATOM 2270 C CA . PRO B 1 6 ? -36.188 107.312 -36.375 1 34.88 6 PRO B CA 1
ATOM 2271 C C . PRO B 1 6 ? -35.812 105.938 -36.875 1 34.88 6 PRO B C 1
ATOM 2273 O O . PRO B 1 6 ? -35.844 105.688 -38.062 1 34.88 6 PRO B O 1
ATOM 2276 N N . GLN B 1 7 ? -34.75 105.25 -36.312 1 29.14 7 GLN B N 1
ATOM 2277 C CA . GLN B 1 7 ? -34.031 104.062 -36.75 1 29.14 7 GLN B CA 1
ATOM 2278 C C . GLN B 1 7 ? -34.969 102.875 -36.781 1 29.14 7 GLN B C 1
ATOM 2280 O O . GLN B 1 7 ? -35.719 102.625 -35.844 1 29.14 7 GLN B O 1
ATOM 2285 N N . PRO B 1 8 ? -35.312 102.312 -38.031 1 30.05 8 PRO B N 1
ATOM 2286 C CA . PRO B 1 8 ? -36.312 101.312 -38.344 1 30.05 8 PRO B CA 1
ATOM 2287 C C . PRO B 1 8 ? -36.062 100 -37.625 1 30.05 8 PRO B C 1
ATOM 2289 O O . PRO B 1 8 ? -34.906 99.625 -37.438 1 30.05 8 PRO B O 1
ATOM 2292 N N . HIS B 1 9 ? -36.875 99.562 -36.688 1 30.66 9 HIS B N 1
ATOM 2293 C CA . HIS B 1 9 ? -36.875 98.375 -35.781 1 30.66 9 HIS B CA 1
ATOM 2294 C C . HIS B 1 9 ? -36.906 97.062 -36.562 1 30.66 9 HIS B C 1
AT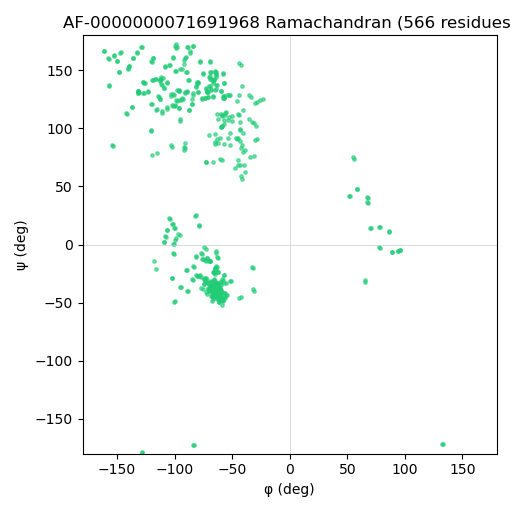OM 2296 O O . HIS B 1 9 ? -37.875 96.812 -37.281 1 30.66 9 HIS B O 1
ATOM 2302 N N . GLN B 1 10 ? -35.781 96.625 -37.219 1 24.11 10 GLN B N 1
ATOM 2303 C CA . GLN B 1 10 ? -35.719 95.5 -38.094 1 24.11 10 GLN B CA 1
ATOM 2304 C C . GLN B 1 10 ? -36.188 94.188 -37.406 1 24.11 10 GLN B C 1
ATOM 2306 O O . GLN B 1 10 ? -35.719 93.875 -36.281 1 24.11 10 GLN B O 1
ATOM 2311 N N . HIS B 1 11 ? -37.375 93.688 -37.75 1 26.95 11 HIS B N 1
ATOM 2312 C CA . HIS B 1 11 ? -38.156 92.562 -37.344 1 26.95 11 HIS B CA 1
ATOM 2313 C C . HIS B 1 11 ? -37.406 91.25 -37.562 1 26.95 11 HIS B C 1
ATOM 2315 O O . HIS B 1 11 ? -37.188 90.875 -38.719 1 26.95 11 HIS B O 1
ATOM 2321 N N . LEU B 1 12 ? -36.375 90.875 -36.781 1 26.66 12 LEU B N 1
ATOM 2322 C CA . LEU B 1 12 ? -35.5 89.688 -36.969 1 26.66 12 LEU B CA 1
ATOM 2323 C C . LEU B 1 12 ? -36.344 88.438 -37 1 26.66 12 LEU B C 1
ATOM 2325 O O . LEU B 1 12 ? -37.094 88.188 -36.062 1 26.66 12 LEU B O 1
ATOM 2329 N N . GLN B 1 13 ? -36.562 87.875 -38.188 1 23.44 13 GLN B N 1
ATOM 2330 C CA . GLN B 1 13 ? -37.312 86.688 -38.625 1 23.44 13 GLN B CA 1
ATOM 2331 C C . GLN B 1 13 ? -36.781 85.438 -37.875 1 23.44 13 GLN B C 1
ATOM 2333 O O . GLN B 1 13 ? -35.594 85.188 -37.844 1 23.44 13 GLN B O 1
ATOM 2338 N N . GLN B 1 14 ? -37.562 84.812 -36.969 1 25.8 14 GLN B N 1
ATOM 2339 C CA . GLN B 1 14 ? -37.438 83.688 -36.031 1 25.8 14 GLN B CA 1
ATOM 2340 C C . GLN B 1 14 ? -37.281 82.375 -36.75 1 25.8 14 GLN B C 1
ATOM 2342 O O . GLN B 1 14 ? -38.156 81.938 -37.5 1 25.8 14 GLN B O 1
ATOM 2347 N N . GLN B 1 15 ? -36.094 82.125 -37.406 1 25.75 15 GLN B N 1
ATOM 2348 C CA . GLN B 1 15 ? -35.969 80.938 -38.219 1 25.75 15 GLN B CA 1
ATOM 2349 C C . GLN B 1 15 ? -36.312 79.688 -37.438 1 25.75 15 GLN B C 1
ATOM 2351 O O . GLN B 1 15 ? -36 79.562 -36.25 1 25.75 15 GLN B O 1
ATOM 2356 N N . PRO B 1 16 ? -37.188 78.875 -38 1 28.28 16 PRO B N 1
ATOM 2357 C CA . PRO B 1 16 ? -37.844 77.625 -37.469 1 28.28 16 PRO B CA 1
ATOM 2358 C C . PRO B 1 16 ? -36.844 76.562 -37.094 1 28.28 16 PRO B C 1
ATOM 2360 O O . PRO B 1 16 ? -35.844 76.375 -37.781 1 28.28 16 PRO B O 1
ATOM 2363 N N . GLN B 1 17 ? -36.656 76.25 -35.844 1 28.12 17 GLN B N 1
ATOM 2364 C CA . GLN B 1 17 ? -35.688 75.312 -35.219 1 28.12 17 GLN B CA 1
ATOM 2365 C C . GLN B 1 17 ? -35.875 73.875 -35.75 1 28.12 17 GLN B C 1
ATOM 2367 O O . GLN B 1 17 ? -37 73.375 -35.812 1 28.12 17 GLN B O 1
ATOM 2372 N N . PRO B 1 18 ? -34.969 73.5 -36.688 1 29.44 18 PRO B N 1
ATOM 2373 C CA . PRO B 1 18 ? -35.062 72.188 -37.344 1 29.44 18 PRO B CA 1
ATOM 2374 C C . PRO B 1 18 ? -35.312 71.062 -36.375 1 29.44 18 PRO B C 1
ATOM 2376 O O . PRO B 1 18 ? -34.875 71.125 -35.219 1 29.44 18 PRO B O 1
ATOM 2379 N N . GLU B 1 19 ? -36.344 70.312 -36.562 1 29.16 19 GLU B N 1
ATOM 2380 C CA . GLU B 1 19 ? -36.906 69.125 -35.844 1 29.16 19 GLU B CA 1
ATOM 2381 C C . GLU B 1 19 ? -35.875 68.062 -35.688 1 29.16 19 GLU B C 1
ATOM 2383 O O . GLU B 1 19 ? -35.312 67.562 -36.688 1 29.16 19 GLU B O 1
ATOM 2388 N N . GLN B 1 20 ? -35.125 68 -34.625 1 29.95 20 GLN B N 1
ATOM 2389 C CA . GLN B 1 20 ? -34.062 67.062 -34.344 1 29.95 20 GLN B CA 1
ATOM 2390 C C . GLN B 1 20 ? -34.562 65.625 -34.5 1 29.95 20 GLN B C 1
ATOM 2392 O O . GLN B 1 20 ? -35.656 65.312 -34.062 1 29.95 20 GLN B O 1
ATOM 2397 N N . PRO B 1 21 ? -34.094 65 -35.594 1 33.84 21 PRO B N 1
ATOM 2398 C CA . PRO B 1 21 ? -34.562 63.625 -35.906 1 33.84 21 PRO B CA 1
ATOM 2399 C C . PRO B 1 21 ? -34.656 62.719 -34.688 1 33.84 21 PRO B C 1
ATOM 2401 O O . PRO B 1 21 ? -33.938 62.938 -33.688 1 33.84 21 PRO B O 1
ATOM 2404 N N . PRO B 1 22 ? -35.688 61.969 -34.562 1 28.38 22 PRO B N 1
ATOM 2405 C CA . PRO B 1 22 ? -36.031 61.094 -33.406 1 28.38 22 PRO B CA 1
ATOM 2406 C C . PRO B 1 22 ? -34.906 60.156 -33.031 1 28.38 22 PRO B C 1
ATOM 2408 O O . PRO B 1 22 ? -34.188 59.656 -33.938 1 28.38 22 PRO B O 1
ATOM 2411 N N . ALA B 1 23 ? -34.25 60.344 -31.922 1 28.92 23 ALA B N 1
ATOM 2412 C CA . ALA B 1 23 ? -33.156 59.531 -31.359 1 28.92 23 ALA B CA 1
ATOM 2413 C C . ALA B 1 23 ? -33.5 58.062 -31.406 1 28.92 23 ALA B C 1
ATOM 2415 O O . ALA B 1 23 ? -34.562 57.656 -30.938 1 28.92 23 ALA B O 1
ATOM 2416 N N . LEU B 1 24 ? -33.094 57.375 -32.531 1 30.95 24 LEU B N 1
ATOM 2417 C CA . LEU B 1 24 ? -33.281 55.938 -32.656 1 30.95 24 LEU B CA 1
ATOM 2418 C C . LEU B 1 24 ? -32.938 55.25 -31.328 1 30.95 24 LEU B C 1
ATOM 2420 O O . LEU B 1 24 ? -31.828 55.375 -30.812 1 30.95 24 LEU B O 1
ATOM 2424 N N . GLN B 1 25 ? -33.875 55.219 -30.391 1 28.72 25 GLN B N 1
ATOM 2425 C CA . GLN B 1 25 ? -33.719 54.5 -29.125 1 28.72 25 GLN B CA 1
ATOM 2426 C C . GLN B 1 25 ? -33.188 53.062 -29.375 1 28.72 25 GLN B C 1
ATOM 2428 O O . GLN B 1 25 ? -33.875 52.25 -29.969 1 28.72 25 GLN B O 1
ATOM 2433 N N . LEU B 1 26 ? -31.922 53.062 -29.875 1 32.78 26 LEU B N 1
ATOM 2434 C CA . LEU B 1 26 ? -31.391 51.688 -30 1 32.78 26 LEU B CA 1
ATOM 2435 C C . LEU B 1 26 ? -31.734 50.875 -28.766 1 32.78 26 LEU B C 1
ATOM 2437 O O . LEU B 1 26 ? -31.578 51.344 -27.641 1 32.78 26 LEU B O 1
ATOM 2441 N N . PRO B 1 27 ? -32.688 49.969 -28.844 1 33.94 27 PRO B N 1
ATOM 2442 C CA . PRO B 1 27 ? -33.062 49.156 -27.688 1 33.94 27 PRO B CA 1
ATOM 2443 C C . PRO B 1 27 ? -31.844 48.625 -26.938 1 33.94 27 PRO B C 1
ATOM 2445 O O . PRO B 1 27 ? -30.797 48.375 -27.562 1 33.94 27 PRO B O 1
ATOM 2448 N N . PRO B 1 28 ? -31.578 49.094 -25.719 1 32.5 28 PRO B N 1
ATOM 2449 C CA . PRO B 1 28 ? -30.391 48.625 -24.969 1 32.5 28 PRO B CA 1
ATOM 2450 C C . PRO B 1 28 ? -30.203 47.125 -25.031 1 32.5 28 PRO B C 1
ATOM 2452 O O . PRO B 1 28 ? -31.094 46.375 -24.625 1 32.5 28 PRO B O 1
ATOM 2455 N N . HIS B 1 29 ? -29.781 46.531 -26.172 1 31.44 29 HIS B N 1
ATOM 2456 C CA . HIS B 1 29 ? -29.453 45.094 -26.172 1 31.44 29 HIS B CA 1
ATOM 2457 C C . HIS B 1 29 ? -28.672 44.719 -24.906 1 31.44 29 HIS B C 1
ATOM 2459 O O . HIS B 1 29 ? -27.484 45.031 -24.797 1 31.44 29 HIS B O 1
ATOM 2465 N N . GLN B 1 30 ? -29.25 44.938 -23.734 1 29.19 30 GLN B N 1
ATOM 2466 C CA . GLN B 1 30 ? -28.562 44.438 -22.547 1 29.19 30 GLN B CA 1
ATOM 2467 C C . GLN B 1 30 ? -28.078 43 -22.766 1 29.19 30 GLN B C 1
ATOM 2469 O O . GLN B 1 30 ? -28.859 42.125 -23.078 1 29.19 30 GLN B O 1
ATOM 2474 N N . PRO B 1 31 ? -26.859 42.844 -23.25 1 30.55 31 PRO B N 1
ATOM 2475 C CA . PRO B 1 31 ? -26.422 41.469 -23.328 1 30.55 31 PRO B CA 1
ATOM 2476 C C . PRO B 1 31 ? -26.812 40.656 -22.109 1 30.55 31 PRO B C 1
ATOM 2478 O O . PRO B 1 31 ? -26.578 41.062 -20.969 1 30.55 31 PRO B O 1
ATOM 2481 N N . GLN B 1 32 ? -28.031 40.094 -22.094 1 27.64 32 GLN B N 1
ATOM 2482 C CA . GLN B 1 32 ? -28.359 39.156 -21.047 1 27.64 32 GLN B CA 1
ATOM 2483 C C . GLN B 1 32 ? -27.141 38.312 -20.641 1 27.64 32 GLN B C 1
ATOM 2485 O O . GLN B 1 32 ? -26.625 37.531 -21.438 1 27.64 32 GLN B O 1
ATOM 2490 N N . TYR B 1 33 ? -26.266 38.938 -19.922 1 28.11 33 TYR B N 1
ATOM 2491 C CA . TYR B 1 33 ? -25.234 38.125 -19.297 1 28.11 33 TYR B CA 1
ATOM 2492 C C . TYR B 1 33 ? -25.812 36.812 -18.781 1 28.11 33 TYR B C 1
ATOM 2494 O O . TYR B 1 33 ? -26.625 36.812 -17.844 1 28.11 33 TYR B O 1
ATOM 2502 N N . GLN B 1 34 ? -26.234 35.906 -19.688 1 29.95 34 GLN B N 1
ATOM 2503 C CA . GLN B 1 34 ? -26.531 34.562 -19.188 1 29.95 34 GLN B CA 1
ATOM 2504 C C . GLN B 1 34 ? -25.672 34.219 -17.984 1 29.95 34 GLN B C 1
ATOM 2506 O O . GLN B 1 34 ? -24.438 34.344 -18.047 1 29.95 34 GLN B O 1
ATOM 2511 N N . GLN B 1 35 ? -26.219 34.562 -16.812 1 30.53 35 GLN B N 1
ATOM 2512 C CA . GLN B 1 35 ? -25.562 34.094 -15.594 1 30.53 35 GLN B CA 1
ATOM 2513 C C . GLN B 1 35 ? -24.875 32.75 -15.82 1 30.53 35 GLN B C 1
ATOM 2515 O O . GLN B 1 35 ? -25.422 31.875 -16.484 1 30.53 35 GLN B O 1
ATOM 2520 N N . PRO B 1 36 ? -23.547 32.781 -15.938 1 34.34 36 PRO B N 1
ATOM 2521 C CA . PRO B 1 36 ? -23 31.438 -16.047 1 34.34 36 PRO B CA 1
ATOM 2522 C C . PRO B 1 36 ? -23.766 30.422 -15.211 1 34.34 36 PRO B C 1
ATOM 2524 O O . PRO B 1 36 ? -24.344 30.766 -14.172 1 34.34 36 PRO B O 1
ATOM 2527 N N . PRO B 1 37 ? -24.516 29.562 -15.859 1 35.12 37 PRO B N 1
ATOM 2528 C CA . PRO B 1 37 ? -25.266 28.609 -15.031 1 35.12 37 PRO B CA 1
ATOM 2529 C C . PRO B 1 37 ? -24.594 28.375 -13.68 1 35.12 37 PRO B C 1
ATOM 2531 O O . PRO B 1 37 ? -23.375 28.516 -13.539 1 35.12 37 PRO B O 1
ATOM 2534 N N . PRO B 1 38 ? -25.391 28.609 -12.641 1 34.56 38 PRO B N 1
ATOM 2535 C CA . PRO B 1 38 ? -24.859 28.391 -11.297 1 34.56 38 PRO B CA 1
ATOM 2536 C C . PRO B 1 38 ? -23.891 27.203 -11.234 1 34.56 38 PRO B C 1
ATOM 2538 O O . PRO B 1 38 ? -24 26.281 -12.039 1 34.56 38 PRO B O 1
ATOM 2541 N N . PRO B 1 39 ? -22.797 27.469 -10.703 1 34.19 39 PRO B N 1
ATOM 2542 C CA . PRO B 1 39 ? -21.844 26.344 -10.625 1 34.19 39 PRO B CA 1
ATOM 2543 C C . PRO B 1 39 ? -22.5 25.047 -10.188 1 34.19 39 PRO B C 1
ATOM 2545 O O . PRO B 1 39 ? -23.438 25.062 -9.375 1 34.19 39 PRO B O 1
ATOM 2548 N N . PRO B 1 40 ? -22.844 24.172 -11.078 1 33.75 40 PRO B N 1
ATOM 2549 C CA . PRO B 1 40 ? -23.594 22.984 -10.664 1 33.75 40 PRO B CA 1
ATOM 2550 C C . PRO B 1 40 ? -23.266 22.547 -9.234 1 33.75 40 PRO B C 1
ATOM 2552 O O . PRO B 1 40 ? -22.156 22.781 -8.758 1 33.75 40 PRO B O 1
ATOM 2555 N N . THR B 1 41 ? -24.234 22.5 -8.414 1 33.19 41 THR B N 1
ATOM 2556 C CA . THR B 1 41 ? -24.172 22 -7.039 1 33.19 41 THR B CA 1
ATOM 2557 C C . THR B 1 41 ? -23.344 20.719 -6.961 1 33.19 41 THR B C 1
ATOM 2559 O O . THR B 1 41 ? -23.219 20 -7.949 1 33.19 41 THR B O 1
ATOM 2562 N N . ALA B 1 42 ? -22.75 20.406 -5.793 1 35.66 42 ALA B N 1
ATOM 2563 C CA . ALA B 1 42 ? -21.938 19.219 -5.516 1 35.66 42 ALA B CA 1
ATOM 2564 C C . ALA B 1 42 ? -22.594 17.969 -6.102 1 35.66 42 ALA B C 1
ATOM 2566 O O . ALA B 1 42 ? -21.906 17.078 -6.609 1 35.66 42 ALA B O 1
ATOM 2567 N N . GLN B 1 43 ? -23.922 17.797 -5.883 1 38 43 GLN B N 1
ATOM 2568 C CA . GLN B 1 43 ? -24.766 16.703 -6.324 1 38 43 GLN B CA 1
ATOM 2569 C C . GLN B 1 43 ? -24.766 16.578 -7.848 1 38 43 GLN B C 1
ATOM 2571 O O . GLN B 1 43 ? -24.781 15.477 -8.391 1 38 43 GLN B O 1
ATOM 2576 N N . GLY B 1 44 ? -25.031 17.609 -8.516 1 35.81 44 GLY B N 1
ATOM 2577 C CA . GLY B 1 44 ? -25.203 17.641 -9.961 1 35.81 44 GLY B CA 1
ATOM 2578 C C . GLY B 1 44 ? -23.938 17.281 -10.719 1 35.81 44 GLY B C 1
ATOM 2579 O O . GLY B 1 44 ? -24 16.812 -11.852 1 35.81 44 GLY B O 1
ATOM 2580 N N . LEU B 1 45 ? -22.719 17.641 -10.219 1 33.97 45 LEU B N 1
ATOM 2581 C CA . LEU B 1 45 ? -21.391 17.359 -10.766 1 33.97 45 LEU B CA 1
ATOM 2582 C C . LEU B 1 45 ? -21.078 15.875 -10.672 1 33.97 45 LEU B C 1
ATOM 2584 O O . LEU B 1 45 ? -20.312 15.352 -11.492 1 33.97 45 LEU B O 1
ATOM 2588 N N . ILE B 1 46 ? -21.438 15.195 -9.578 1 41.88 46 ILE B N 1
ATOM 2589 C CA . ILE B 1 46 ? -21.328 13.75 -9.414 1 41.88 46 ILE B CA 1
ATOM 2590 C C . ILE B 1 46 ? -22.062 13.047 -10.555 1 41.88 46 ILE B C 1
ATOM 2592 O O . ILE B 1 46 ? -21.625 11.992 -11.023 1 41.88 46 ILE B O 1
ATOM 2596 N N . GLN B 1 47 ? -23.219 13.438 -10.953 1 38.53 47 GLN B N 1
ATOM 2597 C CA . GLN B 1 47 ? -24.016 12.859 -12.039 1 38.53 47 GLN B CA 1
ATOM 2598 C C . GLN B 1 47 ? -23.25 12.906 -13.359 1 38.53 47 GLN B C 1
ATOM 2600 O O . GLN B 1 47 ? -23.422 12.031 -14.211 1 38.53 47 GLN B O 1
ATOM 2605 N N . ALA B 1 48 ? -22.656 13.984 -13.766 1 36.28 48 ALA B N 1
ATOM 2606 C CA . ALA B 1 48 ? -21.906 14.117 -15.016 1 36.28 48 ALA B CA 1
ATOM 2607 C C . ALA B 1 48 ? -20.625 13.297 -14.977 1 36.28 48 ALA B C 1
ATOM 2609 O O . ALA B 1 48 ? -20.094 12.906 -16.031 1 36.28 48 ALA B O 1
ATOM 2610 N N . CYS B 1 49 ? -19.891 13.055 -13.891 1 43.19 49 CYS B N 1
ATOM 2611 C CA . CYS B 1 49 ? -18.797 12.133 -13.594 1 43.19 49 CYS B CA 1
ATOM 2612 C C . CYS B 1 49 ? -19.266 10.688 -13.688 1 43.19 49 CYS B C 1
ATOM 2614 O O . CYS B 1 49 ? -18.672 9.797 -13.062 1 43.19 49 CYS B O 1
ATOM 2616 N N . SER B 1 50 ? -20.312 10.281 -13.836 1 40.62 50 SER B N 1
ATOM 2617 C CA . SER B 1 50 ? -20.953 8.969 -13.938 1 40.62 50 SER B CA 1
ATOM 2618 C C . SER B 1 50 ? -20 7.941 -14.555 1 40.62 50 SER B C 1
ATOM 2620 O O . SER B 1 50 ? -20.172 6.738 -14.344 1 40.62 50 SER B O 1
ATOM 2622 N N . ASN B 1 51 ? -19.109 8.312 -15.68 1 46.06 51 ASN B N 1
ATOM 2623 C CA . ASN B 1 51 ? -18.594 7.066 -16.234 1 46.06 51 ASN B CA 1
ATOM 2624 C C . ASN B 1 51 ? -17.406 6.547 -15.438 1 46.06 51 ASN B C 1
ATOM 2626 O O . ASN B 1 51 ? -16.266 6.586 -15.914 1 46.06 51 ASN B O 1
ATOM 2630 N N . LEU B 1 52 ? -17.297 6.875 -14.289 1 54.62 52 LEU B N 1
ATOM 2631 C CA . LEU B 1 52 ? -16.375 6.199 -13.383 1 54.62 52 LEU B CA 1
ATOM 2632 C C . LEU B 1 52 ? -16.25 4.723 -13.734 1 54.62 52 LEU B C 1
ATOM 2634 O O . LEU B 1 52 ? -15.297 4.059 -13.336 1 54.62 52 LEU B O 1
ATOM 2638 N N . SER B 1 53 ? -17.312 4.301 -14.492 1 53.5 53 SER B N 1
ATOM 2639 C CA . SER B 1 53 ? -17.266 2.906 -14.922 1 53.5 53 SER B CA 1
ATOM 2640 C C . SER B 1 53 ? -16.078 2.652 -15.844 1 53.5 53 SER B C 1
ATOM 2642 O O . SER B 1 53 ? -15.703 1.503 -16.078 1 53.5 53 SER B O 1
ATOM 2644 N N . LEU B 1 54 ? -15.602 3.805 -16.391 1 55.16 54 LEU B N 1
ATOM 2645 C CA . LEU B 1 54 ? -14.492 3.658 -17.312 1 55.16 54 LEU B CA 1
ATOM 2646 C C . LEU B 1 54 ? -13.188 3.393 -16.562 1 55.16 54 LEU B C 1
ATOM 2648 O O . LEU B 1 54 ? -12.18 3.037 -17.172 1 55.16 54 LEU B O 1
ATOM 2652 N N . LEU B 1 55 ? -13.25 3.506 -15.344 1 63.62 55 LEU B N 1
ATOM 2653 C CA . LEU B 1 55 ? -12.047 3.273 -14.547 1 63.62 55 LEU B CA 1
ATOM 2654 C C . LEU B 1 55 ? -11.789 1.78 -14.375 1 63.62 55 LEU B C 1
ATOM 2656 O O . LEU B 1 55 ? -10.898 1.382 -13.625 1 63.62 55 LEU B O 1
ATOM 2660 N N . ARG B 1 56 ? -12.516 1.111 -15.297 1 65 56 ARG B N 1
ATOM 2661 C CA . ARG B 1 56 ? -12.297 -0.33 -15.25 1 65 56 ARG B CA 1
ATOM 2662 C C . ARG B 1 56 ? -11.25 -0.755 -16.281 1 65 56 ARG B C 1
ATOM 2664 O O . ARG B 1 56 ? -11.336 -0.384 -17.453 1 65 56 ARG B O 1
ATOM 2671 N N . ARG B 1 57 ? -10.25 -1.401 -15.789 1 63.84 57 ARG B N 1
ATOM 2672 C CA . ARG B 1 57 ? -9.258 -1.955 -16.703 1 63.84 57 ARG B CA 1
ATOM 2673 C C . ARG B 1 57 ? -9.836 -3.121 -17.5 1 63.84 57 ARG B C 1
ATOM 2675 O O . ARG B 1 57 ? -10.695 -3.855 -17 1 63.84 57 ARG B O 1
ATOM 2682 N N . PRO B 1 58 ? -9.359 -3.139 -18.734 1 62.56 58 PRO B N 1
ATOM 2683 C CA . PRO B 1 58 ? -9.836 -4.281 -19.516 1 62.56 58 PRO B CA 1
ATOM 2684 C C . PRO B 1 58 ? -9.5 -5.621 -18.859 1 62.56 58 PRO B C 1
ATOM 2686 O O . PRO B 1 58 ? -8.375 -5.832 -18.422 1 62.56 58 PRO B O 1
ATOM 2689 N N . GLY B 1 59 ? -10.461 -6.441 -18.656 1 65.38 59 GLY B N 1
ATOM 2690 C CA . GLY B 1 59 ? -10.266 -7.785 -18.141 1 65.38 59 GLY B CA 1
ATOM 2691 C C . GLY B 1 59 ? -10.414 -7.871 -16.641 1 65.38 59 GLY B C 1
ATOM 2692 O O . GLY B 1 59 ? -10.406 -8.961 -16.062 1 65.38 59 GLY B O 1
ATOM 2693 N N . GLU B 1 60 ? -10.562 -6.754 -16.094 1 71.19 60 GLU B N 1
ATOM 2694 C CA . GLU B 1 60 ? -10.695 -6.742 -14.648 1 71.19 60 GLU B CA 1
ATOM 2695 C C . GLU B 1 60 ? -12.062 -7.262 -14.211 1 71.19 60 GLU B C 1
ATOM 2697 O O . GLU B 1 60 ? -13.086 -6.875 -14.773 1 71.19 60 GLU B O 1
ATOM 2702 N N . LYS B 1 61 ? -11.953 -8.281 -13.297 1 79.19 61 LYS B N 1
ATOM 2703 C CA . LYS B 1 61 ? -13.219 -8.766 -12.75 1 79.19 61 LYS B CA 1
ATOM 2704 C C . LYS B 1 61 ? -13.898 -7.691 -11.906 1 79.19 61 LYS B C 1
ATOM 2706 O O . LYS B 1 61 ? -13.227 -6.922 -11.211 1 79.19 61 LYS B O 1
ATOM 2711 N N . THR B 1 62 ? -15.148 -7.691 -12.039 1 80.75 62 THR B N 1
ATOM 2712 C CA . THR B 1 62 ? -15.914 -6.664 -11.336 1 80.75 62 THR B CA 1
ATOM 2713 C C . THR B 1 62 ? -16.422 -7.191 -10 1 80.75 62 THR B C 1
ATOM 2715 O O . THR B 1 62 ? -16.672 -8.391 -9.852 1 80.75 62 THR B O 1
ATOM 2718 N N . CYS B 1 63 ? -16.578 -6.352 -9.117 1 81.44 63 CYS B N 1
ATOM 2719 C CA . CYS B 1 63 ? -17.203 -6.594 -7.82 1 81.44 63 CYS B CA 1
ATOM 2720 C C . CYS B 1 63 ? -16.453 -7.688 -7.059 1 81.44 63 CYS B C 1
ATOM 2722 O O . CYS B 1 63 ? -17.078 -8.633 -6.562 1 81.44 63 CYS B O 1
ATOM 2724 N N . THR B 1 64 ? -15.258 -7.551 -7.043 1 83.81 64 THR B N 1
ATOM 2725 C CA . THR B 1 64 ? -14.438 -8.492 -6.277 1 83.81 64 THR B CA 1
ATOM 2726 C C . THR B 1 64 ? -14.375 -8.086 -4.809 1 83.81 64 THR B C 1
ATOM 2728 O O . THR B 1 64 ? -14.891 -7.031 -4.43 1 83.81 64 THR B O 1
ATOM 2731 N N . GLN B 1 65 ? -13.867 -8.891 -4.016 1 84.44 65 GLN B N 1
ATOM 2732 C CA . GLN B 1 65 ? -13.742 -8.609 -2.59 1 84.44 65 GLN B CA 1
ATOM 2733 C C . GLN B 1 65 ? -12.859 -7.395 -2.34 1 84.44 65 GLN B C 1
ATOM 2735 O O . GLN B 1 65 ? -12.984 -6.727 -1.313 1 84.44 65 GLN B O 1
ATOM 2740 N N . SER B 1 66 ? -12 -7.117 -3.301 1 84.19 66 SER B N 1
ATOM 2741 C CA . SER B 1 66 ? -11.086 -5.992 -3.162 1 84.19 66 SER B CA 1
ATOM 2742 C C . SER B 1 66 ? -11.82 -4.66 -3.283 1 84.19 66 SER B C 1
ATOM 2744 O O . SER B 1 66 ? -11.281 -3.613 -2.92 1 84.19 66 SER B O 1
ATOM 2746 N N . CYS B 1 67 ? -13.039 -4.691 -3.703 1 88.44 67 CYS B N 1
ATOM 2747 C CA . CYS B 1 67 ? -13.828 -3.48 -3.91 1 88.44 67 CYS B CA 1
ATOM 2748 C C . CYS B 1 67 ? -14.875 -3.322 -2.818 1 88.44 67 CYS B C 1
ATOM 2750 O O . CYS B 1 67 ? -15.773 -2.484 -2.932 1 88.44 67 CYS B O 1
ATOM 2752 N N . GLN B 1 68 ? -14.742 -4.078 -1.812 1 91.06 68 GLN B N 1
ATOM 2753 C CA . GLN B 1 68 ? -15.711 -4.023 -0.728 1 91.06 68 GLN B CA 1
ATOM 2754 C C . GLN B 1 68 ? -15.312 -2.988 0.32 1 91.06 68 GLN B C 1
ATOM 2756 O O . GLN B 1 68 ? -14.172 -2.977 0.783 1 91.06 68 GLN B O 1
ATOM 2761 N N . LEU B 1 69 ? -16.281 -2.178 0.677 1 93.5 69 LEU B N 1
ATOM 2762 C CA . LEU B 1 69 ? -16.031 -1.122 1.654 1 93.5 69 LEU B CA 1
ATOM 2763 C C . LEU B 1 69 ? -16.781 -1.408 2.957 1 93.5 69 LEU B C 1
ATOM 2765 O O . LEU B 1 69 ? -17.875 -1.979 2.941 1 93.5 69 LEU B O 1
ATOM 2769 N N . PHE B 1 70 ? -16.125 -1.072 4.027 1 93.12 70 PHE B N 1
ATOM 2770 C CA . PHE B 1 70 ? -16.719 -1.062 5.363 1 93.12 70 PHE B CA 1
ATOM 2771 C C . PHE B 1 70 ? -17.047 0.36 5.805 1 93.12 70 PHE B C 1
ATOM 2773 O O . PHE B 1 70 ? -16.203 1.254 5.703 1 93.12 70 PHE B O 1
ATOM 2780 N N . VAL B 1 71 ? -18.234 0.557 6.246 1 94 71 VAL B N 1
ATOM 2781 C CA . VAL B 1 71 ? -18.688 1.859 6.734 1 94 71 VAL B CA 1
ATOM 2782 C C . VAL B 1 71 ? -19.031 1.765 8.219 1 94 71 VAL B C 1
ATOM 2784 O O . VAL B 1 71 ? -19.969 1.059 8.602 1 94 71 VAL B O 1
ATOM 2787 N N . GLY B 1 72 ? -18.281 2.486 8.961 1 92 72 GLY B N 1
ATOM 2788 C CA . GLY B 1 72 ? -18.516 2.504 10.391 1 92 72 GLY B CA 1
ATOM 2789 C C . GLY B 1 72 ? -19.266 3.738 10.859 1 92 72 GLY B C 1
ATOM 2790 O O . GLY B 1 72 ? -19.375 4.719 10.125 1 92 72 GLY B O 1
ATOM 2791 N N . ASN B 1 73 ? -19.859 3.67 12.062 1 91.38 73 ASN B N 1
ATOM 2792 C CA . ASN B 1 73 ? -20.531 4.77 12.75 1 91.38 73 ASN B CA 1
ATOM 2793 C C . ASN B 1 73 ? -21.797 5.191 12.023 1 91.38 73 ASN B C 1
ATOM 2795 O O . ASN B 1 73 ? -22.062 6.387 11.852 1 91.38 73 ASN B O 1
ATOM 2799 N N . LEU B 1 74 ? -22.406 4.184 11.609 1 93.62 74 LEU B N 1
ATOM 2800 C CA . LEU B 1 74 ? -23.688 4.457 10.977 1 93.62 74 LEU B CA 1
ATOM 2801 C C . LEU B 1 74 ? -24.781 4.672 12.023 1 93.62 74 LEU B C 1
ATOM 2803 O O . LEU B 1 74 ? -24.781 4.012 13.07 1 93.62 74 LEU B O 1
ATOM 2807 N N . PRO B 1 75 ? -25.594 5.629 11.695 1 92.44 75 PRO B N 1
ATOM 2808 C CA . PRO B 1 75 ? -26.734 5.762 12.594 1 92.44 75 PRO B CA 1
ATOM 2809 C C . PRO B 1 75 ? -27.562 4.484 12.688 1 92.44 75 PRO B C 1
ATOM 2811 O O . PRO B 1 75 ? -27.688 3.744 11.703 1 92.44 75 PRO B O 1
ATOM 2814 N N . ALA B 1 76 ? -28.125 4.25 13.828 1 89.31 76 ALA B N 1
ATOM 2815 C CA . ALA B 1 76 ? -28.875 3.018 14.094 1 89.31 76 ALA B CA 1
ATOM 2816 C C . ALA B 1 76 ? -30.125 2.936 13.227 1 89.31 76 ALA B C 1
ATOM 2818 O O . ALA B 1 76 ? -30.609 1.842 12.922 1 89.31 76 ALA B O 1
ATOM 2819 N N . ASP B 1 77 ? -30.578 4.023 12.82 1 90.81 77 ASP B N 1
ATOM 2820 C CA . ASP B 1 77 ? -31.859 4.066 12.109 1 90.81 77 ASP B CA 1
ATOM 2821 C C . ASP B 1 77 ? -31.641 4.078 10.602 1 90.81 77 ASP B C 1
ATOM 2823 O O . ASP B 1 77 ? -32.594 4.207 9.836 1 90.81 77 ASP B O 1
ATOM 2827 N N . ILE B 1 78 ? -30.453 3.869 10.203 1 92.31 78 ILE B N 1
ATOM 2828 C CA . ILE B 1 78 ? -30.188 3.969 8.773 1 92.31 78 ILE B CA 1
ATOM 2829 C C . ILE B 1 78 ? -30.812 2.775 8.047 1 92.31 78 ILE B C 1
ATOM 2831 O O . ILE B 1 78 ? -30.75 1.646 8.539 1 92.31 78 ILE B O 1
ATOM 2835 N N . THR B 1 79 ? -31.516 2.998 7.008 1 93.06 79 THR B N 1
ATOM 2836 C CA . THR B 1 79 ? -32.125 1.953 6.191 1 93.06 79 THR B CA 1
ATOM 2837 C C . THR B 1 79 ? -31.172 1.528 5.07 1 93.06 79 THR B C 1
ATOM 2839 O O . THR B 1 79 ? -30.25 2.258 4.723 1 93.06 79 THR B O 1
ATOM 2842 N N . GLU B 1 80 ? -31.406 0.366 4.52 1 93.56 80 GLU B N 1
ATOM 2843 C CA . GLU B 1 80 ? -30.625 -0.143 3.398 1 93.56 80 GLU B CA 1
ATOM 2844 C C . GLU B 1 80 ? -30.719 0.78 2.188 1 93.56 80 GLU B C 1
ATOM 2846 O O . GLU B 1 80 ? -29.734 1.002 1.486 1 93.56 80 GLU B O 1
ATOM 2851 N N . ASP B 1 81 ? -31.875 1.301 1.958 1 93.12 81 ASP B N 1
ATOM 2852 C CA . ASP B 1 81 ? -32.094 2.184 0.814 1 93.12 81 ASP B CA 1
ATOM 2853 C C . ASP B 1 81 ? -31.297 3.482 0.974 1 93.12 81 ASP B C 1
ATOM 2855 O O . ASP B 1 81 ? -30.719 3.988 0.01 1 93.12 81 ASP B O 1
ATOM 2859 N N . GLU B 1 82 ? -31.312 3.945 2.158 1 92.31 82 GLU B N 1
ATOM 2860 C CA . GLU B 1 82 ? -30.547 5.16 2.434 1 92.31 82 GLU B CA 1
ATOM 2861 C C . GLU B 1 82 ? -29.047 4.918 2.258 1 92.31 82 GLU B C 1
ATOM 2863 O O . GLU B 1 82 ? -28.344 5.777 1.729 1 92.31 82 GLU B O 1
ATOM 2868 N N . PHE B 1 83 ? -28.719 3.789 2.711 1 93.88 83 PHE B N 1
ATOM 2869 C CA . PHE B 1 83 ? -27.328 3.393 2.572 1 93.88 83 PHE B CA 1
ATOM 2870 C C . PHE B 1 83 ? -26.938 3.285 1.104 1 93.88 83 PHE B C 1
ATOM 2872 O O . PHE B 1 83 ? -25.891 3.791 0.696 1 93.88 83 PHE B O 1
ATOM 2879 N N . LYS B 1 84 ? -27.719 2.738 0.301 1 92.62 84 LYS B N 1
ATOM 2880 C CA . LYS B 1 84 ? -27.453 2.588 -1.128 1 92.62 84 LYS B CA 1
ATOM 2881 C C . LYS B 1 84 ? -27.406 3.947 -1.821 1 92.62 84 LYS B C 1
ATOM 2883 O O . LYS B 1 84 ? -26.609 4.145 -2.754 1 92.62 84 LYS B O 1
ATOM 2888 N N . ARG B 1 85 ? -28.109 4.855 -1.333 1 91.69 85 ARG B N 1
ATOM 2889 C CA . ARG B 1 85 ? -28.156 6.191 -1.912 1 91.69 85 ARG B CA 1
ATOM 2890 C C . ARG B 1 85 ? -26.844 6.938 -1.684 1 91.69 85 ARG B C 1
ATOM 2892 O O . ARG B 1 85 ? -26.438 7.754 -2.512 1 91.69 85 ARG B O 1
ATOM 2899 N N . LEU B 1 86 ? -26.266 6.629 -0.566 1 90.38 86 LEU B N 1
ATOM 2900 C CA . LEU B 1 86 ? -24.984 7.25 -0.256 1 90.38 86 LEU B CA 1
ATOM 2901 C C . LEU B 1 86 ? -23.953 6.922 -1.327 1 90.38 86 LEU B C 1
ATOM 2903 O O . LEU B 1 86 ? -23.062 7.727 -1.601 1 90.38 86 LEU B O 1
ATOM 2907 N N . PHE B 1 87 ? -24.125 5.73 -1.943 1 91.25 87 PHE B N 1
ATOM 2908 C CA . PHE B 1 87 ? -23.109 5.254 -2.883 1 91.25 87 PHE B CA 1
ATOM 2909 C C . PHE B 1 87 ? -23.641 5.305 -4.312 1 91.25 87 PHE B C 1
ATOM 2911 O O . PHE B 1 87 ? -22.938 4.914 -5.25 1 91.25 87 PHE B O 1
ATOM 2918 N N . ALA B 1 88 ? -24.781 5.754 -4.496 1 87.44 88 ALA B N 1
ATOM 2919 C CA . ALA B 1 88 ? -25.438 5.742 -5.801 1 87.44 88 ALA B CA 1
ATOM 2920 C C . ALA B 1 88 ? -24.641 6.539 -6.828 1 87.44 88 ALA B C 1
ATOM 2922 O O . ALA B 1 88 ? -24.609 6.18 -8.008 1 87.44 88 ALA B O 1
ATOM 2923 N N . LYS B 1 89 ? -24.031 7.504 -6.316 1 83 89 LYS B N 1
ATOM 2924 C CA . LYS B 1 89 ? -23.266 8.383 -7.191 1 83 89 LYS B CA 1
ATOM 2925 C C . LYS B 1 89 ? -22.078 7.637 -7.812 1 83 89 LYS B C 1
ATOM 2927 O O . LYS B 1 89 ? -21.594 8.023 -8.875 1 83 89 LYS B O 1
ATOM 2932 N N . TYR B 1 90 ? -21.641 6.641 -7.23 1 82.69 90 TYR B N 1
ATOM 2933 C CA . TYR B 1 90 ? -20.422 5.965 -7.656 1 82.69 90 TYR B CA 1
ATOM 2934 C C . TYR B 1 90 ? -20.75 4.715 -8.461 1 82.69 90 TYR B C 1
ATOM 2936 O O . TYR B 1 90 ? -19.859 4.121 -9.078 1 82.69 90 TYR B O 1
ATOM 2944 N N . GLY B 1 91 ? -21.906 4.344 -8.531 1 80.44 91 GLY B N 1
ATOM 2945 C CA . GLY B 1 91 ? -22.297 3.18 -9.312 1 80.44 91 GLY B CA 1
ATOM 2946 C C . GLY B 1 91 ? -23.219 2.242 -8.562 1 80.44 91 GLY B C 1
ATOM 2947 O O . GLY B 1 91 ? -23.703 2.572 -7.473 1 80.44 91 GLY B O 1
ATOM 2948 N N . GLU B 1 92 ? -23.359 1.118 -9.305 1 80.5 92 GLU B N 1
ATOM 2949 C CA . GLU B 1 92 ? -24.234 0.103 -8.719 1 80.5 92 GLU B CA 1
ATOM 2950 C C . GLU B 1 92 ? -23.531 -0.642 -7.59 1 80.5 92 GLU B C 1
ATOM 2952 O O . GLU B 1 92 ? -22.344 -0.96 -7.695 1 80.5 92 GLU B O 1
ATOM 2957 N N . THR B 1 93 ? -24.188 -0.636 -6.492 1 81.44 93 THR B N 1
ATOM 2958 C CA . THR B 1 93 ? -23.641 -1.348 -5.34 1 81.44 93 THR B CA 1
ATOM 2959 C C . THR B 1 93 ? -24.188 -2.77 -5.273 1 81.44 93 THR B C 1
ATOM 2961 O O . THR B 1 93 ? -25.391 -2.992 -5.504 1 81.44 93 THR B O 1
ATOM 2964 N N . GLY B 1 94 ? -23.25 -3.633 -5.219 1 80.44 94 GLY B N 1
ATOM 2965 C CA . GLY B 1 94 ? -23.641 -5.016 -5.004 1 80.44 94 GLY B CA 1
ATOM 2966 C C . GLY B 1 94 ? -23.484 -5.465 -3.562 1 80.44 94 GLY B C 1
ATOM 2967 O O . GLY B 1 94 ? -22.703 -4.871 -2.805 1 80.44 94 GLY B O 1
ATOM 2968 N N . GLU B 1 95 ? -24.328 -6.402 -3.078 1 84.69 95 GLU B N 1
ATOM 2969 C CA . GLU B 1 95 ? -24.219 -7.07 -1.783 1 84.69 95 GLU B CA 1
ATOM 2970 C C . GLU B 1 95 ? -24.172 -6.055 -0.644 1 84.69 95 GLU B C 1
ATOM 2972 O O . GLU B 1 95 ? -23.109 -5.824 -0.056 1 84.69 95 GLU B O 1
ATOM 2977 N N . VAL B 1 96 ? -25.172 -5.457 -0.309 1 92.38 96 VAL B N 1
ATOM 2978 C CA . VAL B 1 96 ? -25.234 -4.445 0.742 1 92.38 96 VAL B CA 1
ATOM 2979 C C . VAL B 1 96 ? -25.703 -5.086 2.049 1 92.38 96 VAL B C 1
ATOM 2981 O O . VAL B 1 96 ? -26.625 -5.902 2.053 1 92.38 96 VAL B O 1
ATOM 2984 N N . PHE B 1 97 ? -25 -4.793 3.084 1 93.25 97 PHE B N 1
ATOM 2985 C CA . PHE B 1 97 ? -25.359 -5.207 4.438 1 93.25 97 PHE B CA 1
ATOM 2986 C C . PHE B 1 97 ? -25.281 -4.027 5.402 1 93.25 97 PHE B C 1
ATOM 2988 O O . PHE B 1 97 ? -24.297 -3.299 5.43 1 93.25 97 PHE B O 1
ATOM 2995 N N . VAL B 1 98 ? -26.375 -3.855 6.238 1 93.56 98 VAL B N 1
ATOM 2996 C CA . VAL B 1 98 ? -26.406 -2.705 7.133 1 93.56 98 VAL B CA 1
ATOM 2997 C C . VAL B 1 98 ? -26.906 -3.133 8.508 1 93.56 98 VAL B C 1
ATOM 2999 O O . VAL B 1 98 ? -27.969 -3.725 8.633 1 93.56 98 VAL B O 1
ATOM 3002 N N . LYS B 1 99 ? -26.125 -2.998 9.508 1 89.5 99 LYS B N 1
ATOM 3003 C CA . LYS B 1 99 ? -26.438 -3.223 10.914 1 89.5 99 LYS B CA 1
ATOM 3004 C C . LYS B 1 99 ? -25.547 -2.391 11.82 1 89.5 99 LYS B C 1
ATOM 3006 O O . LYS B 1 99 ? -24.547 -2.891 12.344 1 89.5 99 LYS B O 1
ATOM 3011 N N . GLY B 1 100 ? -25.906 -1.026 12.109 1 89.25 100 GLY B N 1
ATOM 3012 C CA . GLY B 1 100 ? -25.016 -0.151 12.836 1 89.25 100 GLY B CA 1
ATOM 3013 C C . GLY B 1 100 ? -23.734 0.153 12.078 1 89.25 100 GLY B C 1
ATOM 3014 O O . GLY B 1 100 ? -23.109 1.2 12.289 1 89.25 100 GLY B O 1
ATOM 3015 N N . PHE B 1 101 ? -23.328 -0.847 11.273 1 93.44 101 PHE B N 1
ATOM 3016 C CA . PHE B 1 101 ? -22.281 -0.682 10.273 1 93.44 101 PHE B CA 1
ATOM 3017 C C . PHE B 1 101 ? -22.734 -1.19 8.914 1 93.44 101 PHE B C 1
ATOM 3019 O O . PHE B 1 101 ? -23.828 -1.744 8.797 1 93.44 101 PHE B O 1
ATOM 3026 N N . GLY B 1 102 ? -21.953 -0.898 7.965 1 94.62 102 GLY B N 1
ATOM 3027 C CA . GLY B 1 102 ? -22.375 -1.325 6.641 1 94.62 102 GLY B CA 1
ATOM 3028 C C . GLY B 1 102 ? -21.234 -1.863 5.797 1 94.62 102 GLY B C 1
ATOM 3029 O O . GLY B 1 102 ? -20.078 -1.495 6 1 94.62 102 GLY B O 1
ATOM 3030 N N . PHE B 1 103 ? -21.656 -2.766 4.836 1 94.56 103 PHE B N 1
ATOM 3031 C CA . PHE B 1 103 ? -20.766 -3.258 3.795 1 94.56 103 PHE B CA 1
ATOM 3032 C C . PHE B 1 103 ? -21.375 -3.043 2.414 1 94.56 103 PHE B C 1
ATOM 3034 O O . PHE B 1 103 ? -22.578 -3.211 2.23 1 94.56 103 PHE B O 1
ATOM 3041 N N . THR B 1 104 ? -20.531 -2.662 1.591 1 94.25 104 THR B N 1
ATOM 3042 C CA . THR B 1 104 ? -20.984 -2.535 0.211 1 94.25 104 THR B CA 1
ATOM 3043 C C . THR B 1 104 ? -19.859 -2.836 -0.765 1 94.25 104 THR B C 1
ATOM 3045 O O . THR B 1 104 ? -18.688 -2.588 -0.463 1 94.25 104 THR B O 1
ATOM 3048 N N . LYS B 1 105 ? -20.234 -3.381 -1.93 1 91.62 105 LYS B N 1
ATOM 3049 C CA . LYS B 1 105 ? -19.297 -3.664 -2.998 1 91.62 105 LYS B CA 1
ATOM 3050 C C . LYS B 1 105 ? -19.562 -2.791 -4.223 1 91.62 105 LYS B C 1
ATOM 3052 O O . LYS B 1 105 ? -20.703 -2.701 -4.688 1 91.62 105 LYS B O 1
ATOM 3057 N N . LEU B 1 106 ? -18.5 -2.15 -4.621 1 90 106 LEU B N 1
ATOM 3058 C CA . LEU B 1 106 ? -18.625 -1.351 -5.836 1 90 106 LEU B CA 1
ATOM 3059 C C . LEU B 1 106 ? -18.078 -2.104 -7.039 1 90 106 LEU B C 1
ATOM 3061 O O . LEU B 1 106 ? -17.5 -3.188 -6.895 1 90 106 LEU B O 1
ATOM 3065 N N . GLU B 1 107 ? -18.234 -1.632 -8.188 1 84.56 107 GLU B N 1
ATOM 3066 C CA . GLU B 1 107 ? -17.906 -2.316 -9.43 1 84.56 107 GLU B CA 1
ATOM 3067 C C . GLU B 1 107 ? -16.391 -2.443 -9.602 1 84.56 107 GLU B C 1
ATOM 3069 O O . GLU B 1 107 ? -15.906 -3.447 -10.125 1 84.56 107 GLU B O 1
ATOM 3074 N N . SER B 1 108 ? -15.68 -1.423 -9.25 1 81.56 108 SER B N 1
ATOM 3075 C CA . SER B 1 108 ? -14.234 -1.447 -9.43 1 81.56 108 SER B CA 1
ATOM 3076 C C . SER B 1 108 ? -13.516 -0.89 -8.203 1 81.56 108 SER B C 1
ATOM 3078 O O . SER B 1 108 ? -14.117 -0.165 -7.402 1 81.56 108 SER B O 1
ATOM 3080 N N . ARG B 1 109 ? -12.312 -1.268 -8.188 1 80.31 109 ARG B N 1
ATOM 3081 C CA . ARG B 1 109 ? -11.477 -0.786 -7.086 1 80.31 109 ARG B CA 1
ATOM 3082 C C . ARG B 1 109 ? -11.312 0.728 -7.152 1 80.31 109 ARG B C 1
ATOM 3084 O O . ARG B 1 109 ? -11.344 1.405 -6.121 1 80.31 109 ARG B O 1
ATOM 3091 N N . A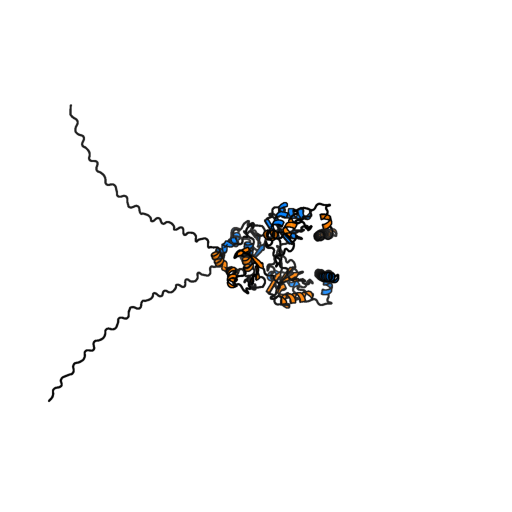LA B 1 110 ? -11.078 1.209 -8.273 1 77.25 110 ALA B N 1
ATOM 3092 C CA . ALA B 1 110 ? -10.906 2.648 -8.453 1 77.25 110 ALA B CA 1
ATOM 3093 C C . ALA B 1 110 ? -12.117 3.418 -7.949 1 77.25 110 ALA B C 1
ATOM 3095 O O . ALA B 1 110 ? -11.984 4.434 -7.266 1 77.25 110 ALA B O 1
ATOM 3096 N N . LEU B 1 111 ? -13.242 2.912 -8.234 1 81.56 111 LEU B N 1
ATOM 3097 C CA . LEU B 1 111 ? -14.477 3.553 -7.793 1 81.56 111 LEU B CA 1
ATOM 3098 C C . LEU B 1 111 ? -14.609 3.496 -6.277 1 81.56 111 LEU B C 1
ATOM 3100 O O . LEU B 1 111 ? -15.07 4.453 -5.652 1 81.56 111 LEU B O 1
ATOM 3104 N N . ALA B 1 112 ? -14.227 2.412 -5.773 1 86.94 112 ALA B N 1
ATOM 3105 C CA . ALA B 1 112 ? -14.258 2.258 -4.32 1 86.94 112 ALA B CA 1
ATOM 3106 C C . ALA B 1 112 ? -13.328 3.258 -3.641 1 86.94 112 ALA B C 1
ATOM 3108 O O . ALA B 1 112 ? -13.656 3.807 -2.586 1 86.94 112 ALA B O 1
ATOM 3109 N N . GLU B 1 113 ? -12.234 3.463 -4.238 1 82.56 113 GLU B N 1
ATOM 3110 C CA . GLU B 1 113 ? -11.273 4.418 -3.689 1 82.56 113 GLU B CA 1
ATOM 3111 C C . GLU B 1 113 ? -11.836 5.84 -3.713 1 82.56 113 GLU B C 1
ATOM 3113 O O . GLU B 1 113 ? -11.672 6.594 -2.752 1 82.56 113 GLU B O 1
ATOM 3118 N N . ILE B 1 114 ? -12.445 6.156 -4.68 1 80.31 114 ILE B N 1
ATOM 3119 C CA . ILE B 1 114 ? -13.039 7.484 -4.812 1 80.31 114 ILE B CA 1
ATOM 3120 C C . ILE B 1 114 ? -14.156 7.656 -3.789 1 80.31 114 ILE B C 1
ATOM 3122 O O . ILE B 1 114 ? -14.25 8.695 -3.133 1 80.31 114 ILE B O 1
ATOM 3126 N N . ALA B 1 115 ? -14.945 6.668 -3.76 1 87.19 115 ALA B N 1
ATOM 3127 C CA . ALA B 1 115 ? -16.047 6.703 -2.791 1 87.19 115 ALA B CA 1
ATOM 3128 C C . ALA B 1 115 ? -15.508 6.871 -1.371 1 87.19 115 ALA B C 1
ATOM 3130 O O . ALA B 1 115 ? -16.047 7.66 -0.59 1 87.19 115 ALA B O 1
ATOM 3131 N N . LYS B 1 116 ? -14.531 6.148 -1.081 1 86.94 116 LYS B N 1
ATOM 3132 C CA . LYS B 1 116 ? -13.914 6.23 0.238 1 86.94 116 LYS B CA 1
ATOM 3133 C C . LYS B 1 116 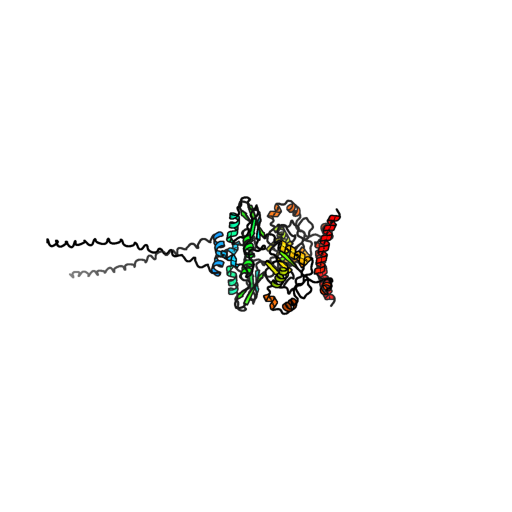? -13.406 7.641 0.521 1 86.94 116 LYS B C 1
ATOM 3135 O O . LYS B 1 116 ? -13.617 8.172 1.611 1 86.94 116 LYS B O 1
ATOM 3140 N N . ALA B 1 117 ? -12.742 8.234 -0.372 1 79.94 117 ALA B N 1
ATOM 3141 C CA . ALA B 1 117 ? -12.156 9.562 -0.201 1 79.94 117 ALA B CA 1
ATOM 3142 C C . ALA B 1 117 ? -13.234 10.609 0.011 1 79.94 117 ALA B C 1
ATOM 3144 O O . ALA B 1 117 ? -13.062 11.539 0.811 1 79.94 117 ALA B O 1
ATOM 3145 N N . GLU B 1 118 ? -14.328 10.422 -0.581 1 81.5 118 GLU B N 1
ATOM 3146 C CA . GLU B 1 118 ? -15.367 11.453 -0.556 1 81.5 118 GLU B CA 1
ATOM 3147 C C . GLU B 1 118 ? -16.281 11.281 0.652 1 81.5 118 GLU B C 1
ATOM 3149 O O . GLU B 1 118 ? -16.703 12.266 1.261 1 81.5 118 GLU B O 1
ATOM 3154 N N . ILE B 1 119 ? -16.562 10.094 0.924 1 87.56 119 ILE B N 1
ATOM 3155 C CA . ILE B 1 119 ? -17.594 9.828 1.931 1 87.56 119 ILE B CA 1
ATOM 3156 C C . ILE B 1 119 ? -16.938 9.734 3.311 1 87.56 119 ILE B C 1
ATOM 3158 O O . ILE B 1 119 ? -17.609 9.938 4.332 1 87.56 119 ILE B O 1
ATOM 3162 N N . ASP B 1 120 ? -15.734 9.469 3.283 1 85.94 120 ASP B N 1
ATOM 3163 C CA . ASP B 1 120 ? -15.062 9.305 4.566 1 85.94 120 ASP B CA 1
ATOM 3164 C C . ASP B 1 120 ? -15.156 10.57 5.406 1 85.94 120 ASP B C 1
ATOM 3166 O O . ASP B 1 120 ? -14.953 11.68 4.898 1 85.94 120 ASP B O 1
ATOM 3170 N N . ASP B 1 121 ? -15.539 10.477 6.703 1 83.12 121 ASP B N 1
ATOM 3171 C CA . ASP B 1 121 ? -15.641 11.539 7.699 1 83.12 121 ASP B CA 1
ATOM 3172 C C . ASP B 1 121 ? -16.812 12.477 7.383 1 83.12 121 ASP B C 1
ATOM 3174 O O . ASP B 1 121 ? -16.844 13.609 7.859 1 83.12 121 ASP B O 1
ATOM 3178 N N . THR B 1 122 ? -17.641 12.102 6.562 1 86.38 122 THR B N 1
ATOM 3179 C CA . THR B 1 122 ? -18.844 12.883 6.301 1 86.38 122 THR B CA 1
ATOM 3180 C C . THR B 1 122 ? -19.812 12.789 7.48 1 86.38 122 THR B C 1
ATOM 3182 O O . THR B 1 122 ? -20.047 11.711 8.016 1 86.38 122 THR B O 1
ATOM 3185 N N . PRO B 1 123 ? -20.266 13.93 7.891 1 91.69 123 PRO B N 1
ATOM 3186 C CA . PRO B 1 123 ? -21.219 13.938 9.008 1 91.69 123 PRO B CA 1
ATOM 3187 C C . PRO B 1 123 ? -22.609 13.422 8.602 1 91.69 123 PRO B C 1
ATOM 3189 O O . PRO B 1 123 ? -23.078 13.711 7.504 1 91.69 123 PRO B O 1
ATOM 3192 N N . MET B 1 124 ? -23.125 12.578 9.43 1 90.88 124 MET B N 1
ATOM 3193 C CA . MET B 1 124 ? -24.453 12.039 9.242 1 90.88 124 MET B CA 1
ATOM 3194 C C . MET B 1 124 ? -25.188 11.906 10.57 1 90.88 124 MET B C 1
ATOM 3196 O O . MET B 1 124 ? -24.797 11.094 11.414 1 90.88 124 MET B O 1
ATOM 3200 N N . ARG B 1 125 ? -26.234 12.766 10.672 1 93 125 ARG B N 1
ATOM 3201 C CA . ARG B 1 125 ? -27.047 12.75 11.883 1 93 125 ARG B CA 1
ATOM 3202 C C . ARG B 1 125 ? -26.172 12.875 13.133 1 93 125 ARG B C 1
ATOM 3204 O O . ARG B 1 125 ? -26.344 12.125 14.094 1 93 125 ARG B O 1
ATOM 3211 N N . GLY B 1 126 ? -25.188 13.703 13.164 1 89.56 126 GLY B N 1
ATOM 3212 C CA . GLY B 1 126 ? -24.359 14.023 14.312 1 89.56 126 GLY B CA 1
ATOM 3213 C C . GLY B 1 126 ? -23.156 13.109 14.461 1 89.56 126 GLY B C 1
ATOM 3214 O O . GLY B 1 126 ? -22.359 13.258 15.398 1 89.56 126 GLY B O 1
ATOM 3215 N N . ARG B 1 127 ? -23.156 12.156 13.648 1 90.19 127 ARG B N 1
ATOM 3216 C CA . ARG B 1 127 ? -22.031 11.234 13.672 1 90.19 127 ARG B CA 1
ATOM 3217 C C . ARG B 1 127 ? -21.141 11.414 12.445 1 90.19 127 ARG B C 1
ATOM 3219 O O . ARG B 1 127 ? -21.609 11.875 11.406 1 90.19 127 ARG B O 1
ATOM 3226 N N . GLN B 1 128 ? -19.812 11.055 12.641 1 89.75 128 GLN B N 1
ATOM 3227 C CA . GLN B 1 128 ? -18.875 11.078 11.516 1 89.75 128 GLN B CA 1
ATOM 3228 C C . GLN B 1 128 ? -18.672 9.672 10.945 1 89.75 128 GLN B C 1
ATOM 3230 O O . GLN B 1 128 ? -18.172 8.781 11.648 1 89.75 128 GLN B O 1
ATOM 3235 N N . LEU B 1 129 ? -18.984 9.508 9.758 1 91.62 129 LEU B N 1
ATOM 3236 C CA . LEU B 1 129 ? -18.812 8.211 9.125 1 91.62 129 LEU B CA 1
ATOM 3237 C C . LEU B 1 129 ? -17.344 7.871 8.945 1 91.62 129 LEU B C 1
ATOM 3239 O O . LEU B 1 129 ? -16.516 8.758 8.695 1 91.62 129 LEU B O 1
ATOM 3243 N N . GLY B 1 130 ? -17.031 6.602 9.125 1 87.56 130 GLY B N 1
ATOM 3244 C CA . GLY B 1 130 ? -15.695 6.098 8.844 1 87.56 130 GLY B CA 1
ATOM 3245 C C . GLY B 1 130 ? -15.68 5.004 7.793 1 87.56 130 GLY B C 1
ATOM 3246 O O . GLY B 1 130 ? -16.344 3.973 7.949 1 87.56 130 GLY B O 1
ATOM 3247 N N . LEU B 1 131 ? -14.953 5.312 6.758 1 89.25 131 LEU B N 1
ATOM 3248 C CA . LEU B 1 131 ? -14.898 4.332 5.68 1 89.25 131 LEU B CA 1
ATOM 3249 C C . LEU B 1 131 ? -13.5 3.73 5.566 1 89.25 131 LEU B C 1
ATOM 3251 O O . LEU B 1 131 ? -12.508 4.441 5.695 1 89.25 131 LEU B O 1
ATOM 3255 N N . CYS B 1 132 ? -13.469 2.453 5.301 1 88.31 132 CYS B N 1
ATOM 3256 C CA . CYS B 1 132 ? -12.242 1.744 4.961 1 88.31 132 CYS B CA 1
ATOM 3257 C C . CYS B 1 132 ? -12.531 0.537 4.078 1 88.31 132 CYS B C 1
ATOM 3259 O O . CYS B 1 132 ? -13.688 0.143 3.922 1 88.31 132 CYS B O 1
ATOM 3261 N N . PHE B 1 133 ? -11.516 0.079 3.453 1 90.38 133 PHE B N 1
ATOM 3262 C CA . PHE B 1 133 ? -11.703 -1.168 2.721 1 90.38 133 PHE B CA 1
ATOM 3263 C C . PHE B 1 133 ? -11.891 -2.336 3.68 1 90.38 133 PHE B C 1
ATOM 3265 O O . PHE B 1 133 ? -11.211 -2.422 4.707 1 90.38 133 PHE B O 1
ATOM 3272 N N . ALA B 1 134 ? -12.898 -3.154 3.287 1 90.06 134 ALA B N 1
ATOM 3273 C CA . ALA B 1 134 ? -13.148 -4.336 4.105 1 90.06 134 ALA B CA 1
ATOM 3274 C C . ALA B 1 134 ? -11.961 -5.289 4.074 1 90.06 134 ALA B C 1
ATOM 3276 O O . ALA B 1 134 ? -11.219 -5.336 3.086 1 90.06 134 ALA B O 1
ATOM 3277 N N . THR B 1 135 ? -11.766 -5.914 5.148 1 82.31 135 THR B N 1
ATOM 3278 C CA . THR B 1 135 ? -10.703 -6.918 5.207 1 82.31 135 THR B CA 1
ATOM 3279 C C . THR B 1 135 ? -10.836 -7.914 4.062 1 82.31 135 THR B C 1
ATOM 3281 O O . THR B 1 135 ? -11.938 -8.383 3.766 1 82.31 135 THR B O 1
ATOM 3284 N N . HIS B 1 136 ? -9.727 -8.023 3.436 1 82.56 136 HIS B N 1
ATOM 3285 C CA . HIS B 1 136 ? -9.672 -8.992 2.352 1 82.56 136 HIS B CA 1
ATOM 3286 C C . HIS B 1 136 ? -9.188 -10.352 2.852 1 82.56 136 HIS B C 1
ATOM 3288 O O . HIS B 1 136 ? -8.031 -10.727 2.627 1 82.56 136 HIS B O 1
ATOM 3294 N N . ALA B 1 137 ? -10.086 -11.148 3.387 1 86.12 137 ALA B N 1
ATOM 3295 C CA . ALA B 1 137 ? -9.703 -12.406 4.023 1 86.12 137 ALA B CA 1
ATOM 3296 C C . ALA B 1 137 ? -9.367 -13.469 2.98 1 86.12 137 ALA B C 1
ATOM 3298 O O . ALA B 1 137 ? -8.766 -14.5 3.301 1 86.12 137 ALA B O 1
ATOM 3299 N N . ALA B 1 138 ? -9.711 -13.203 1.752 1 92.31 138 ALA B N 1
ATOM 3300 C CA . ALA B 1 138 ? -9.477 -14.164 0.68 1 92.31 138 ALA B CA 1
ATOM 3301 C C . ALA B 1 138 ? -8.227 -13.812 -0.114 1 92.31 138 ALA B C 1
ATOM 3303 O O . ALA B 1 138 ? -8 -14.352 -1.202 1 92.31 138 ALA B O 1
ATOM 3304 N N . ALA B 1 139 ? -7.445 -12.938 0.442 1 94.44 139 ALA B N 1
ATOM 3305 C CA . ALA B 1 139 ? -6.227 -12.516 -0.246 1 94.44 139 ALA B CA 1
ATOM 3306 C C . ALA B 1 139 ? -4.988 -13.109 0.416 1 94.44 139 ALA B C 1
ATOM 3308 O O . ALA B 1 139 ? -4.914 -13.203 1.644 1 94.44 139 ALA B O 1
ATOM 3309 N N . LEU B 1 140 ? -4.059 -13.516 -0.454 1 96.25 140 LEU B N 1
ATOM 3310 C CA . LEU B 1 140 ? -2.799 -14.094 -0.003 1 96.25 140 LEU B CA 1
ATOM 3311 C C . LEU B 1 140 ? -1.615 -13.266 -0.486 1 96.25 140 LEU B C 1
ATOM 3313 O O . LEU B 1 140 ? -1.647 -12.711 -1.587 1 96.25 140 LEU B O 1
ATOM 3317 N N . SER B 1 141 ? -0.679 -13.164 0.36 1 96.38 141 SER B N 1
ATOM 3318 C CA . SER B 1 141 ? 0.601 -12.57 -0.015 1 96.38 141 SER B CA 1
ATOM 3319 C C . SER B 1 141 ? 1.615 -13.641 -0.398 1 96.38 141 SER B C 1
ATOM 3321 O O . SER B 1 141 ? 1.729 -14.664 0.279 1 96.38 141 SER B O 1
ATOM 3323 N N . THR B 1 142 ? 2.264 -13.391 -1.513 1 96.62 142 THR B N 1
ATOM 3324 C CA . THR B 1 142 ? 3.281 -14.32 -1.986 1 96.62 142 THR B CA 1
ATOM 3325 C C . THR B 1 142 ? 4.668 -13.688 -1.922 1 96.62 142 THR B C 1
ATOM 3327 O O . THR B 1 142 ? 4.812 -12.484 -2.141 1 96.62 142 THR B O 1
ATOM 3330 N N . GLY B 1 143 ? 5.664 -14.531 -1.561 1 95.75 143 GLY B N 1
ATOM 3331 C CA . GLY B 1 143 ? 7.051 -14.094 -1.496 1 95.75 143 GLY B CA 1
ATOM 3332 C C . GLY B 1 143 ? 8.008 -15.047 -2.191 1 95.75 143 GLY B C 1
ATOM 3333 O O . GLY B 1 143 ? 7.625 -16.156 -2.566 1 95.75 143 GLY B O 1
ATOM 3334 N N . ASN B 1 144 ? 9.156 -14.531 -2.398 1 94.62 144 ASN B N 1
ATOM 3335 C CA . ASN B 1 144 ? 10.234 -15.312 -3.002 1 94.62 144 ASN B CA 1
ATOM 3336 C C . ASN B 1 144 ? 9.922 -15.648 -4.457 1 94.62 144 ASN B C 1
ATOM 3338 O O . ASN B 1 144 ? 10.219 -16.75 -4.918 1 94.62 144 ASN B O 1
ATOM 3342 N N . LEU B 1 145 ? 9.328 -14.773 -5.082 1 94.06 145 LEU B N 1
ATOM 3343 C CA . LEU B 1 145 ? 9.016 -14.977 -6.492 1 94.06 145 LEU B CA 1
ATOM 3344 C C . LEU B 1 145 ? 10.234 -14.695 -7.363 1 94.06 145 LEU B C 1
ATOM 3346 O O . LEU B 1 145 ? 10.984 -13.75 -7.105 1 94.06 145 LEU B O 1
ATOM 3350 N N . SER B 1 146 ? 10.398 -15.508 -8.32 1 90.69 146 SER B N 1
ATOM 3351 C CA . SER B 1 146 ? 11.414 -15.227 -9.336 1 90.69 146 SER B CA 1
ATOM 3352 C C . SER B 1 146 ? 11.07 -13.969 -10.117 1 90.69 146 SER B C 1
ATOM 3354 O O . SER B 1 146 ? 9.898 -13.664 -10.336 1 90.69 146 SER B O 1
ATOM 3356 N N . PRO B 1 147 ? 12.109 -13.273 -10.539 1 88.31 147 PRO B N 1
ATOM 3357 C CA . PRO B 1 147 ? 11.859 -12.07 -11.344 1 88.31 147 PRO B CA 1
ATOM 3358 C C . PRO B 1 147 ? 11.156 -12.383 -12.664 1 88.31 147 PRO B C 1
ATOM 3360 O O . PRO B 1 147 ? 10.656 -11.477 -13.328 1 88.31 147 PRO B O 1
ATOM 3363 N N . HIS B 1 148 ? 11.078 -13.609 -13.016 1 88.94 148 HIS B N 1
ATOM 3364 C CA . HIS B 1 148 ? 10.523 -14 -14.305 1 88.94 148 HIS B CA 1
ATOM 3365 C C . HIS B 1 148 ? 9.086 -14.5 -14.156 1 88.94 148 HIS B C 1
ATOM 3367 O O . HIS B 1 148 ? 8.578 -15.195 -15.031 1 88.94 148 HIS B O 1
ATOM 3373 N N . VAL B 1 149 ? 8.508 -14.195 -13.094 1 91.38 149 VAL B N 1
ATOM 3374 C CA . VAL B 1 149 ? 7.109 -14.555 -12.883 1 91.38 149 VAL B CA 1
ATOM 3375 C C . VAL B 1 149 ? 6.211 -13.375 -13.242 1 91.38 149 VAL B C 1
ATOM 3377 O O . VAL B 1 149 ? 6.309 -12.305 -12.633 1 91.38 149 VAL B O 1
ATOM 3380 N N . SER B 1 150 ? 5.398 -13.57 -14.211 1 90.31 150 SER B N 1
ATOM 3381 C CA . SER B 1 150 ? 4.426 -12.555 -14.602 1 90.31 150 SER B CA 1
ATOM 3382 C C . SER B 1 150 ? 3.123 -12.711 -13.828 1 90.31 150 SER B C 1
ATOM 3384 O O . SER B 1 150 ? 2.918 -13.711 -13.141 1 90.31 150 SER B O 1
ATOM 3386 N N . GLN B 1 151 ? 2.324 -11.742 -13.984 1 90.44 151 GLN B N 1
ATOM 3387 C CA . GLN B 1 151 ? 1.016 -11.781 -13.344 1 90.44 151 GLN B CA 1
ATOM 3388 C C . GLN B 1 151 ? 0.193 -12.969 -13.844 1 90.44 151 GLN B C 1
ATOM 3390 O O . GLN B 1 151 ? -0.475 -13.641 -13.055 1 90.44 151 GLN B O 1
ATOM 3395 N N . GLU B 1 152 ? 0.224 -13.195 -15.078 1 90.62 152 GLU B N 1
ATOM 3396 C CA . GLU B 1 152 ? -0.526 -14.289 -15.68 1 90.62 152 GLU B CA 1
ATOM 3397 C C . GLU B 1 152 ? -0.013 -15.641 -15.195 1 90.62 152 GLU B C 1
ATOM 3399 O O . GLU B 1 152 ? -0.801 -16.547 -14.922 1 90.62 152 GLU B O 1
ATOM 3404 N N . LEU B 1 153 ? 1.297 -15.688 -15.141 1 91.69 153 LEU B N 1
ATOM 3405 C CA . LEU B 1 153 ? 1.88 -16.938 -14.656 1 91.69 153 LEU B CA 1
ATOM 3406 C C . LEU B 1 153 ? 1.485 -17.203 -13.211 1 91.69 153 LEU B C 1
ATOM 3408 O O . LEU B 1 153 ? 1.176 -18.328 -12.836 1 91.69 153 LEU B O 1
ATOM 3412 N N . LEU B 1 154 ? 1.537 -16.156 -12.422 1 94.19 154 LEU B N 1
ATOM 3413 C CA . LEU B 1 154 ? 1.132 -16.266 -11.023 1 94.19 154 LEU B CA 1
ATOM 3414 C C . LEU B 1 154 ? -0.327 -16.703 -10.914 1 94.19 154 LEU B C 1
ATOM 3416 O O . LEU B 1 154 ? -0.667 -17.562 -10.102 1 94.19 154 LEU B O 1
ATOM 3420 N N . GLU B 1 155 ? -1.136 -16.141 -11.648 1 93.81 155 GLU B N 1
ATOM 3421 C CA . GLU B 1 155 ? -2.549 -16.5 -11.68 1 93.81 155 GLU B CA 1
ATOM 3422 C C . GLU B 1 155 ? -2.73 -17.969 -12.094 1 93.81 155 GLU B C 1
ATOM 3424 O O . GLU B 1 155 ? -3.512 -18.688 -11.484 1 93.81 155 GLU B O 1
ATOM 3429 N N . GLU B 1 156 ? -2.051 -18.344 -13.086 1 94.12 156 GLU B N 1
ATOM 3430 C CA . GLU B 1 156 ? -2.121 -19.719 -13.562 1 94.12 156 GLU B CA 1
ATOM 3431 C C . GLU B 1 156 ? -1.655 -20.703 -12.492 1 94.12 156 GLU B C 1
ATOM 3433 O O . GLU B 1 156 ? -2.268 -21.75 -12.305 1 94.12 156 GLU B O 1
ATOM 3438 N N . ALA B 1 157 ? -0.657 -20.359 -11.93 1 95.44 157 ALA B N 1
ATOM 3439 C CA . ALA B 1 157 ? -0.087 -21.219 -10.898 1 95.44 157 ALA B CA 1
ATOM 3440 C C . ALA B 1 157 ? -1.097 -21.484 -9.781 1 95.44 157 ALA B C 1
ATOM 3442 O O . ALA B 1 157 ? -1.349 -22.641 -9.422 1 95.44 157 ALA B O 1
ATOM 3443 N N . PHE B 1 158 ? -1.744 -20.5 -9.273 1 96.69 158 PHE B N 1
ATOM 3444 C CA . PHE B 1 158 ? -2.633 -20.656 -8.125 1 96.69 158 PHE B CA 1
ATOM 3445 C C . PHE B 1 158 ? -4.012 -21.125 -8.562 1 96.69 158 PHE B C 1
ATOM 3447 O O . PHE B 1 158 ? -4.785 -21.641 -7.75 1 96.69 158 PHE B O 1
ATOM 3454 N N . SER B 1 159 ? -4.262 -20.938 -9.789 1 95.56 159 SER B N 1
ATOM 3455 C CA . SER B 1 159 ? -5.527 -21.438 -10.32 1 95.56 159 SER B CA 1
ATOM 3456 C C . SER B 1 159 ? -5.598 -22.953 -10.273 1 95.56 159 SER B C 1
ATOM 3458 O O . SER B 1 159 ? -6.676 -23.531 -10.383 1 95.56 159 SER B O 1
ATOM 3460 N N . GLN B 1 160 ? -4.484 -23.562 -10.18 1 93.88 160 GLN B N 1
ATOM 3461 C CA . GLN B 1 160 ? -4.441 -25.016 -10.062 1 93.88 160 GLN B CA 1
ATOM 3462 C C . GLN B 1 160 ? -5.09 -25.484 -8.766 1 93.88 160 GLN B C 1
ATOM 3464 O O . GLN B 1 160 ? -5.547 -26.625 -8.672 1 93.88 160 GLN B O 1
ATOM 3469 N N . PHE B 1 161 ? -5.199 -24.609 -7.793 1 93.75 161 PHE B N 1
ATOM 3470 C CA . PHE B 1 161 ? -5.742 -24.969 -6.488 1 93.75 161 PHE B CA 1
ATOM 3471 C C . PHE B 1 161 ? -7.195 -24.531 -6.363 1 93.75 161 PHE B C 1
ATOM 3473 O O . PHE B 1 161 ? -8.047 -25.297 -5.914 1 93.75 161 PHE B O 1
ATOM 3480 N N . VAL B 1 162 ? -7.316 -23.297 -6.715 1 93.19 162 VAL B N 1
ATOM 3481 C CA . VAL B 1 162 ? -8.602 -22.641 -6.469 1 93.19 162 VAL B CA 1
ATOM 3482 C C . VAL B 1 162 ? -8.844 -21.562 -7.52 1 93.19 162 VAL B C 1
ATOM 3484 O O . VAL B 1 162 ? -7.902 -21.109 -8.18 1 93.19 162 VAL B O 1
ATOM 3487 N N . PRO B 1 163 ? -10.109 -21.234 -7.684 1 93.38 163 PRO B N 1
ATOM 3488 C CA . PRO B 1 163 ? -10.375 -20.109 -8.594 1 93.38 163 PRO B CA 1
ATOM 3489 C C . PRO B 1 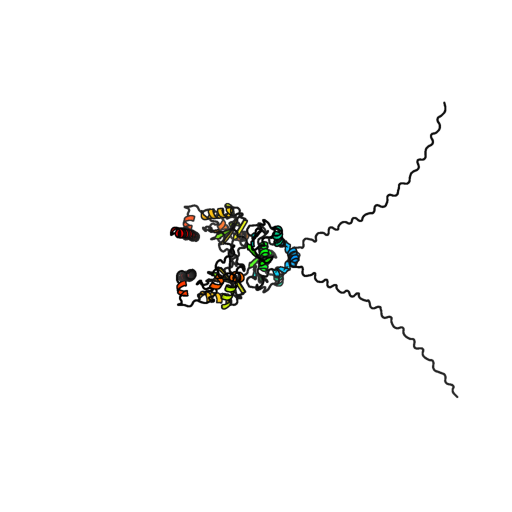163 ? -9.797 -18.797 -8.086 1 93.38 163 PRO B C 1
ATOM 3491 O O . PRO B 1 163 ? -10.016 -18.422 -6.934 1 93.38 163 PRO B O 1
ATOM 3494 N N . ILE B 1 164 ? -9.156 -18.094 -8.945 1 93.69 164 ILE B N 1
ATOM 3495 C CA . ILE B 1 164 ? -8.484 -16.859 -8.602 1 93.69 164 ILE B CA 1
ATOM 3496 C C . ILE B 1 164 ? -9.195 -15.68 -9.258 1 93.69 164 ILE B C 1
ATOM 3498 O O . ILE B 1 164 ? -9.562 -15.75 -10.438 1 93.69 164 ILE B O 1
ATOM 3502 N N . GLU B 1 165 ? -9.328 -14.656 -8.516 1 89.5 165 GLU B N 1
ATOM 3503 C CA . GLU B 1 165 ? -9.969 -13.453 -9.047 1 89.5 165 GLU B CA 1
ATOM 3504 C C . GLU B 1 165 ? -8.93 -12.461 -9.562 1 89.5 165 GLU B C 1
ATOM 3506 O O . GLU B 1 165 ? -9.164 -11.773 -10.562 1 89.5 165 GLU B O 1
ATOM 3511 N N . ARG B 1 166 ? -7.84 -12.445 -8.82 1 89.25 166 ARG B N 1
ATOM 3512 C CA . ARG B 1 166 ? -6.836 -11.445 -9.164 1 89.25 166 ARG B CA 1
ATOM 3513 C C . ARG B 1 166 ? -5.457 -11.859 -8.664 1 89.25 166 ARG B C 1
ATOM 3515 O O . ARG B 1 166 ? -5.32 -12.391 -7.562 1 89.25 166 ARG B O 1
ATOM 3522 N N . ALA B 1 167 ? -4.496 -11.656 -9.523 1 93.06 167 ALA B N 1
ATOM 3523 C CA . ALA B 1 167 ? -3.096 -11.867 -9.172 1 93.06 167 ALA B CA 1
ATOM 3524 C C . ALA B 1 167 ? -2.236 -10.68 -9.586 1 93.06 167 ALA B C 1
ATOM 3526 O O . ALA B 1 167 ? -2.338 -10.188 -10.711 1 93.06 167 ALA B O 1
ATOM 3527 N N . VAL B 1 168 ? -1.442 -10.219 -8.633 1 91.56 168 VAL B N 1
ATOM 3528 C CA . VAL B 1 168 ? -0.643 -9.023 -8.898 1 91.56 168 VAL B CA 1
ATOM 3529 C C . VAL B 1 168 ? 0.805 -9.273 -8.477 1 91.56 168 VAL B C 1
ATOM 3531 O O . VAL B 1 168 ? 1.062 -9.828 -7.414 1 91.56 168 VAL B O 1
ATOM 3534 N N . VAL B 1 169 ? 1.696 -8.922 -9.383 1 92.94 169 VAL B N 1
ATOM 3535 C CA . VAL B 1 169 ? 3.115 -8.93 -9.047 1 92.94 169 VAL B CA 1
ATOM 3536 C C . VAL B 1 169 ? 3.566 -7.512 -8.68 1 92.94 169 VAL B C 1
ATOM 3538 O O . VAL B 1 169 ? 3.371 -6.574 -9.461 1 92.94 169 VAL B O 1
ATOM 3541 N N . ILE B 1 170 ? 4.094 -7.395 -7.547 1 93.06 170 ILE B N 1
ATOM 3542 C CA . ILE B 1 170 ? 4.473 -6.086 -7.031 1 93.06 170 ILE B CA 1
ATOM 3543 C C . ILE B 1 170 ? 5.805 -5.656 -7.637 1 93.06 170 ILE B C 1
ATOM 3545 O O . ILE B 1 170 ? 6.762 -6.43 -7.656 1 93.06 170 ILE B O 1
ATOM 3549 N N . VAL B 1 171 ? 5.84 -4.434 -8.133 1 90.19 171 VAL B N 1
ATOM 3550 C CA . VAL B 1 171 ? 7.047 -3.908 -8.766 1 90.19 171 VAL B CA 1
ATOM 3551 C C . VAL B 1 171 ? 7.52 -2.66 -8.031 1 90.19 171 VAL B C 1
ATOM 3553 O O . VAL B 1 171 ? 6.773 -2.074 -7.242 1 90.19 171 VAL B O 1
ATOM 3556 N N . ASP B 1 172 ? 8.734 -2.357 -8.172 1 87.62 172 ASP B N 1
ATOM 3557 C CA . ASP B 1 172 ? 9.273 -1.14 -7.578 1 87.62 172 ASP B CA 1
ATOM 3558 C C . ASP B 1 172 ? 9.031 0.068 -8.477 1 87.62 172 ASP B C 1
ATOM 3560 O O . ASP B 1 172 ? 8.273 -0.02 -9.453 1 87.62 172 ASP B O 1
ATOM 3564 N N . ASP B 1 173 ? 9.609 1.213 -8.117 1 80.56 173 ASP B N 1
ATOM 3565 C CA . ASP B 1 173 ? 9.391 2.473 -8.82 1 80.56 173 ASP B CA 1
ATOM 3566 C C . ASP B 1 173 ? 10.031 2.445 -10.211 1 80.56 173 ASP B C 1
ATOM 3568 O O . ASP B 1 173 ? 9.688 3.256 -11.07 1 80.56 173 ASP B O 1
ATOM 3572 N N . HIS B 1 174 ? 10.906 1.449 -10.414 1 81.31 174 HIS B N 1
ATOM 3573 C CA . HIS B 1 174 ? 11.562 1.338 -11.711 1 81.31 174 HIS B CA 1
ATOM 3574 C C . HIS B 1 174 ? 10.906 0.26 -12.57 1 81.31 174 HIS B C 1
ATOM 3576 O O . HIS B 1 174 ? 11.359 -0.018 -13.68 1 81.31 174 HIS B O 1
ATOM 3582 N N . GLY B 1 175 ? 9.891 -0.355 -12.008 1 79.44 175 GLY B N 1
ATOM 3583 C CA . GLY B 1 175 ? 9.172 -1.378 -12.758 1 79.44 175 GLY B CA 1
ATOM 3584 C C . GLY B 1 175 ? 9.805 -2.752 -12.641 1 79.44 175 GLY B C 1
ATOM 3585 O O . GLY B 1 175 ? 9.469 -3.664 -13.398 1 79.44 175 GLY B O 1
ATOM 3586 N N . ARG B 1 176 ? 10.672 -2.859 -11.789 1 85.12 176 ARG B N 1
ATOM 3587 C CA . ARG B 1 176 ? 11.305 -4.156 -11.578 1 85.12 176 ARG B CA 1
ATOM 3588 C C . ARG B 1 176 ? 10.531 -4.988 -10.562 1 85.12 176 ARG B C 1
ATOM 3590 O O . ARG B 1 176 ? 10.047 -4.461 -9.562 1 85.12 176 ARG B O 1
ATOM 3597 N N . PRO B 1 177 ? 10.453 -6.238 -10.805 1 87.75 177 PRO B N 1
ATOM 3598 C CA . PRO B 1 177 ? 9.742 -7.09 -9.844 1 87.75 177 PRO B CA 1
ATOM 3599 C C . PRO B 1 177 ? 10.453 -7.188 -8.5 1 87.75 177 PRO B C 1
ATOM 3601 O O . PRO B 1 177 ? 11.688 -7.207 -8.445 1 87.75 177 PRO B O 1
ATOM 3604 N N . THR B 1 178 ? 9.812 -7.168 -7.266 1 91 178 THR B N 1
ATOM 3605 C CA . THR B 1 178 ? 10.352 -7.199 -5.91 1 91 178 THR B CA 1
ATOM 3606 C C . THR B 1 178 ? 10.281 -8.609 -5.332 1 91 178 THR B C 1
ATOM 3608 O O . THR B 1 178 ? 10.555 -8.812 -4.148 1 91 178 THR B O 1
ATOM 3611 N N . GLU B 1 179 ? 9.898 -9.648 -6.035 1 92.88 179 GLU B N 1
ATOM 3612 C CA . GLU B 1 179 ? 9.727 -11.031 -5.598 1 92.88 179 GLU B CA 1
ATOM 3613 C C . GLU B 1 179 ? 8.422 -11.203 -4.82 1 92.88 179 GLU B C 1
ATOM 3615 O O . GLU B 1 179 ? 8.141 -12.289 -4.312 1 92.88 179 GLU B O 1
ATOM 3620 N N . LYS B 1 180 ? 7.723 -10.188 -4.633 1 95.19 180 LYS B N 1
ATOM 3621 C CA . LYS B 1 180 ? 6.469 -10.227 -3.887 1 95.19 180 LYS B CA 1
ATOM 3622 C C . LYS B 1 180 ? 5.266 -10.141 -4.824 1 95.19 180 LYS B C 1
ATOM 3624 O O . LYS B 1 180 ? 5.371 -9.609 -5.93 1 95.19 180 LYS B O 1
ATOM 3629 N N . GLY B 1 181 ? 4.191 -10.68 -4.309 1 95.5 181 GLY B N 1
ATOM 3630 C CA . GLY B 1 181 ? 2.941 -10.641 -5.047 1 95.5 181 GLY B CA 1
ATOM 3631 C C . GLY B 1 181 ? 1.726 -10.891 -4.172 1 95.5 181 GLY B C 1
ATOM 3632 O O . GLY B 1 181 ? 1.86 -11.281 -3.012 1 95.5 181 GLY B O 1
ATOM 3633 N N . THR B 1 182 ? 0.611 -10.594 -4.738 1 95.19 182 THR B N 1
ATOM 3634 C CA . THR B 1 182 ? -0.655 -10.844 -4.059 1 95.19 182 THR B CA 1
ATOM 3635 C C . THR B 1 182 ? -1.6 -11.648 -4.949 1 95.19 182 THR B C 1
ATOM 3637 O O . THR B 1 182 ? -1.676 -11.406 -6.156 1 95.19 182 THR B O 1
ATOM 3640 N N . VAL B 1 183 ? -2.264 -12.539 -4.336 1 95.38 183 VAL B N 1
ATOM 3641 C CA . VAL B 1 183 ? -3.252 -13.352 -5.039 1 95.38 183 VAL B CA 1
ATOM 3642 C C . VAL B 1 183 ? -4.59 -13.289 -4.305 1 95.38 183 VAL B C 1
ATOM 3644 O O . VAL B 1 183 ? -4.645 -13.492 -3.092 1 95.38 183 VAL B O 1
ATOM 3647 N N . GLU B 1 184 ? -5.578 -13.016 -5.051 1 93.75 184 GLU B N 1
ATOM 3648 C CA . GLU B 1 184 ? -6.926 -12.938 -4.496 1 93.75 184 GLU B CA 1
ATOM 3649 C C . GLU B 1 184 ? -7.805 -14.07 -5.031 1 93.75 184 GLU B C 1
ATOM 3651 O O . GLU B 1 184 ? -7.996 -14.195 -6.242 1 93.75 184 GLU B O 1
ATOM 3656 N N . SER B 1 185 ? -8.375 -14.805 -4.059 1 94.19 185 SER B N 1
ATOM 3657 C CA . SER B 1 185 ? -9.266 -15.906 -4.418 1 94.19 185 SER B CA 1
ATOM 3658 C C . SER B 1 185 ? -10.727 -15.484 -4.352 1 94.19 185 SER B C 1
ATOM 3660 O O . SER B 1 185 ? -11.039 -14.391 -3.867 1 94.19 185 SER B O 1
ATOM 3662 N N . ALA B 1 186 ? -11.531 -16.344 -4.844 1 89.31 186 ALA B N 1
ATOM 3663 C CA . ALA B 1 186 ? -12.961 -16.047 -4.914 1 89.31 186 ALA B CA 1
ATOM 3664 C C . ALA B 1 186 ? -13.602 -16.125 -3.533 1 89.31 186 ALA B C 1
ATOM 3666 O O . ALA B 1 186 ? -14.617 -15.477 -3.275 1 89.31 186 ALA B O 1
ATOM 3667 N N . SER B 1 187 ? -13.008 -16.953 -2.719 1 90.31 187 SER B N 1
ATOM 3668 C CA . SER B 1 187 ? -13.602 -17.141 -1.397 1 90.31 187 SER B CA 1
ATOM 3669 C C . SER B 1 187 ? -12.523 -17.406 -0.346 1 90.31 187 SER B C 1
ATOM 3671 O O . SER B 1 187 ? -11.391 -17.734 -0.683 1 90.31 187 SER B O 1
ATOM 3673 N N . LYS B 1 188 ? -12.984 -17.266 0.878 1 92.19 188 LYS B N 1
ATOM 3674 C CA . LYS B 1 188 ? -12.078 -17.484 2.002 1 92.19 188 LYS B CA 1
ATOM 3675 C C . LYS B 1 188 ? -11.633 -18.938 2.08 1 92.19 188 LYS B C 1
ATOM 3677 O O . LYS B 1 188 ? -10.438 -19.234 2.221 1 92.19 188 LYS B O 1
ATOM 3682 N N . PRO B 1 189 ? -12.531 -19.828 1.942 1 95 189 PRO B N 1
ATOM 3683 C CA . PRO B 1 189 ? -12.094 -21.234 1.974 1 95 189 PRO B CA 1
ATOM 3684 C C . PRO B 1 189 ? -11.133 -21.578 0.84 1 95 189 PRO B C 1
ATOM 3686 O O . PRO B 1 189 ? -10.227 -22.391 1.023 1 95 189 PRO B O 1
ATOM 3689 N N . ALA B 1 190 ? -11.375 -20.953 -0.241 1 94.75 190 ALA B N 1
ATOM 3690 C CA . ALA B 1 190 ? -10.469 -21.172 -1.368 1 94.75 190 ALA B CA 1
ATOM 3691 C C . ALA B 1 190 ? -9.062 -20.688 -1.037 1 94.75 190 ALA B C 1
ATOM 3693 O O . ALA B 1 190 ? -8.078 -21.391 -1.315 1 94.75 190 ALA B O 1
ATOM 3694 N N . ALA B 1 191 ? -8.992 -19.562 -0.449 1 95.62 191 ALA B N 1
ATOM 3695 C CA . ALA B 1 191 ? -7.695 -19.031 -0.053 1 95.62 191 ALA B CA 1
ATOM 3696 C C . ALA B 1 191 ? -7.012 -19.938 0.964 1 95.62 191 ALA B C 1
ATOM 3698 O O . ALA B 1 191 ? -5.801 -20.156 0.895 1 95.62 191 ALA B O 1
ATOM 3699 N N . ARG B 1 192 ? -7.754 -20.406 1.839 1 95.81 192 ARG B N 1
ATOM 3700 C CA . ARG B 1 192 ? -7.215 -21.297 2.857 1 95.81 192 ARG B CA 1
ATOM 3701 C C . ARG B 1 192 ? -6.664 -22.578 2.23 1 95.81 192 ARG B C 1
ATOM 3703 O O . ARG B 1 192 ? -5.609 -23.062 2.635 1 95.81 192 ARG B O 1
ATOM 3710 N N . LYS B 1 193 ? -7.379 -23.062 1.334 1 95.81 193 LYS B N 1
ATOM 3711 C CA . LYS B 1 193 ? -6.938 -24.266 0.638 1 95.81 193 LYS B CA 1
ATOM 3712 C C . LYS B 1 193 ? -5.617 -24.016 -0.091 1 95.81 193 LYS B C 1
ATOM 3714 O O . LYS B 1 193 ? -4.711 -24.859 -0.029 1 95.81 193 LYS B O 1
ATOM 3719 N N . ALA B 1 194 ? -5.562 -22.969 -0.776 1 95.88 194 ALA B N 1
ATOM 3720 C CA . ALA B 1 194 ? -4.328 -22.625 -1.472 1 95.88 194 ALA B CA 1
ATOM 3721 C C . ALA B 1 194 ? -3.17 -22.453 -0.489 1 95.88 194 ALA B C 1
ATOM 3723 O O . ALA B 1 194 ? -2.062 -22.938 -0.74 1 95.88 194 ALA B O 1
ATOM 3724 N N . PHE B 1 195 ? -3.4 -21.828 0.594 1 95.94 195 PHE B N 1
ATOM 3725 C CA . PHE B 1 195 ? -2.393 -21.609 1.627 1 95.94 195 PHE B CA 1
ATOM 3726 C C . PHE B 1 195 ? -1.889 -22.938 2.178 1 95.94 195 PHE B C 1
ATOM 3728 O O . PHE B 1 195 ? -0.679 -23.156 2.301 1 95.94 195 PHE B O 1
ATOM 3735 N N . GLU B 1 196 ? -2.803 -23.781 2.463 1 94.94 196 GLU B N 1
ATOM 3736 C CA . GLU B 1 196 ? -2.455 -25.078 3.018 1 94.94 196 GLU B CA 1
ATOM 3737 C C . GLU B 1 196 ? -1.653 -25.906 2.02 1 94.94 196 GLU B C 1
ATOM 3739 O O . GLU B 1 196 ? -0.666 -26.547 2.387 1 94.94 196 GLU B O 1
ATOM 3744 N N . SER B 1 197 ? -2.033 -25.875 0.787 1 93.5 197 SER B N 1
ATOM 3745 C CA . SER B 1 197 ? -1.34 -26.625 -0.255 1 93.5 197 SER B CA 1
ATOM 3746 C C . SER B 1 197 ? 0.105 -26.156 -0.402 1 93.5 197 SER B C 1
ATOM 3748 O O . SER B 1 197 ? 1.013 -26.984 -0.562 1 93.5 197 SER B O 1
ATOM 3750 N N . CYS B 1 198 ? 0.275 -24.891 -0.299 1 92.19 198 CYS B N 1
ATOM 3751 C CA . CYS B 1 198 ? 1.609 -24.328 -0.482 1 92.19 198 CYS B CA 1
ATOM 3752 C C . CYS B 1 198 ? 2.438 -24.469 0.79 1 92.19 198 CYS B C 1
ATOM 3754 O O . CYS B 1 198 ? 3.668 -24.422 0.743 1 92.19 198 CYS B O 1
ATOM 3756 N N . SER B 1 199 ? 1.754 -24.516 1.884 1 88.75 199 SER B N 1
ATOM 3757 C CA . SER B 1 199 ? 2.447 -24.719 3.154 1 88.75 199 SER B CA 1
ATOM 3758 C C . SER B 1 199 ? 2.947 -26.141 3.303 1 88.75 199 SER B C 1
ATOM 3760 O O . SER B 1 199 ? 4.004 -26.375 3.889 1 88.75 199 SER B O 1
ATOM 3762 N N . GLU B 1 200 ? 2.25 -27.016 2.771 1 87.81 200 GLU B N 1
ATOM 3763 C CA . GLU B 1 200 ? 2.59 -28.422 2.881 1 87.81 200 GLU B CA 1
ATOM 3764 C C . GLU B 1 200 ? 3.594 -28.844 1.809 1 87.81 200 GLU B C 1
ATOM 3766 O O . GLU B 1 200 ? 4.434 -29.719 2.039 1 87.81 200 GLU B O 1
ATOM 3771 N N . GLY B 1 201 ? 3.494 -28.172 0.727 1 88.19 201 GLY B N 1
ATOM 3772 C CA . GLY B 1 201 ? 4.348 -28.531 -0.391 1 88.19 201 GLY B CA 1
ATOM 3773 C C . GLY B 1 201 ? 5.281 -27.422 -0.818 1 88.19 201 GLY B C 1
ATOM 3774 O O . GLY B 1 201 ? 5.121 -26.266 -0.389 1 88.19 201 GLY B O 1
ATOM 3775 N N . VAL B 1 202 ? 6.32 -27.953 -1.543 1 91.12 202 VAL B N 1
ATOM 3776 C CA . VAL B 1 202 ? 7.258 -27 -2.133 1 91.12 202 VAL B CA 1
ATOM 3777 C C . VAL B 1 202 ? 6.855 -26.703 -3.574 1 91.12 202 VAL B C 1
ATOM 3779 O O . VAL B 1 202 ? 7.027 -27.547 -4.461 1 91.12 202 VAL B O 1
ATOM 3782 N N . PHE B 1 203 ? 6.332 -25.547 -3.77 1 93.88 203 PHE B N 1
ATOM 3783 C CA . PHE B 1 203 ? 5.746 -25.172 -5.047 1 93.88 203 PHE B CA 1
ATOM 3784 C C . PHE B 1 203 ? 6.707 -24.297 -5.848 1 93.88 203 PHE B C 1
ATOM 3786 O O . PHE B 1 203 ? 7.121 -23.234 -5.379 1 93.88 203 PHE B O 1
ATOM 3793 N N . LEU B 1 204 ? 7.109 -24.766 -7.055 1 92.56 204 LEU B N 1
ATOM 3794 C CA . LEU B 1 204 ? 8.016 -24.047 -7.941 1 92.56 204 LEU B CA 1
ATOM 3795 C C . LEU B 1 204 ? 7.277 -23.516 -9.172 1 92.56 204 LEU B C 1
ATOM 3797 O O . LEU B 1 204 ? 6.523 -24.266 -9.805 1 92.56 204 LEU B O 1
ATOM 3801 N N . LEU B 1 205 ? 7.562 -22.297 -9.484 1 92.5 205 LEU B N 1
ATOM 3802 C CA . LEU B 1 205 ? 6.863 -21.688 -10.609 1 92.5 205 LEU B CA 1
ATOM 3803 C C . LEU B 1 205 ? 7.75 -21.656 -11.852 1 92.5 205 LEU B C 1
ATOM 3805 O O . LEU B 1 205 ? 7.246 -21.578 -12.977 1 92.5 205 LEU B O 1
ATOM 3809 N N . THR B 1 206 ? 9.023 -21.594 -11.578 1 91.31 206 THR B N 1
ATOM 3810 C CA . THR B 1 206 ? 9.969 -21.484 -12.688 1 91.31 206 THR B CA 1
ATOM 3811 C C . THR B 1 206 ? 11.062 -22.547 -12.57 1 91.31 206 THR B C 1
ATOM 3813 O O . THR B 1 206 ? 11.008 -23.406 -11.68 1 91.31 206 THR B O 1
ATOM 3816 N N . THR B 1 207 ? 11.977 -22.438 -13.57 1 87.94 207 THR B N 1
ATOM 3817 C CA . THR B 1 207 ? 13.086 -23.391 -13.586 1 87.94 207 THR B CA 1
ATOM 3818 C C . THR B 1 207 ? 14.031 -23.141 -12.414 1 87.94 207 THR B C 1
ATOM 3820 O O . THR B 1 207 ? 14.641 -24.078 -11.891 1 87.94 207 THR B O 1
ATOM 3823 N N . ILE B 1 208 ? 14.078 -21.906 -12.094 1 84.88 208 ILE B N 1
ATOM 3824 C CA . ILE B 1 208 ? 14.891 -21.562 -10.93 1 84.88 208 ILE B CA 1
ATOM 3825 C C . ILE B 1 208 ? 14.273 -22.156 -9.672 1 84.88 208 ILE B C 1
ATOM 3827 O O . ILE B 1 208 ? 13.07 -22.016 -9.438 1 84.88 208 ILE B O 1
ATOM 3831 N N . PRO B 1 209 ? 15.062 -22.875 -8.938 1 87 209 PRO B N 1
ATOM 3832 C CA . PRO B 1 209 ? 14.508 -23.531 -7.75 1 87 209 PRO B CA 1
ATOM 3833 C C . PRO B 1 209 ? 14.211 -22.547 -6.617 1 87 209 PRO B C 1
ATOM 3835 O O . PRO B 1 209 ? 14.859 -22.594 -5.574 1 87 209 PRO B O 1
ATOM 3838 N N . ARG B 1 210 ? 13.25 -21.781 -6.805 1 88.88 210 ARG B N 1
ATOM 3839 C CA . ARG B 1 210 ? 12.758 -20.828 -5.816 1 88.88 210 ARG B CA 1
ATOM 3840 C C . ARG B 1 210 ? 11.305 -21.094 -5.457 1 88.88 210 ARG B C 1
ATOM 3842 O O . ARG B 1 210 ? 10.391 -20.656 -6.16 1 88.88 210 ARG B O 1
ATOM 3849 N N . PRO B 1 211 ? 11.211 -21.781 -4.352 1 92.31 211 PRO B N 1
ATOM 3850 C CA . PRO B 1 211 ? 9.836 -22.078 -3.957 1 92.31 211 PRO B CA 1
ATOM 3851 C C . PRO B 1 211 ? 9.062 -20.828 -3.518 1 92.31 211 PRO B C 1
ATOM 3853 O O . PRO B 1 211 ? 9.633 -19.938 -2.885 1 92.31 211 PRO B O 1
ATOM 3856 N N . VAL B 1 212 ? 7.844 -20.875 -3.771 1 93.94 212 VAL B N 1
ATOM 3857 C CA . VAL B 1 212 ? 6.988 -19.734 -3.438 1 93.94 212 VAL B CA 1
ATOM 3858 C C . VAL B 1 212 ? 6.609 -19.797 -1.96 1 93.94 212 VAL B C 1
ATOM 3860 O O . VAL B 1 212 ? 6.297 -20.859 -1.435 1 93.94 212 VAL B O 1
ATOM 3863 N N . ILE B 1 213 ? 6.672 -18.703 -1.347 1 95 213 ILE B N 1
ATOM 3864 C CA . ILE B 1 213 ? 6.211 -18.547 0.028 1 95 213 ILE B CA 1
ATOM 3865 C C . ILE B 1 213 ? 4.84 -17.875 0.037 1 95 213 ILE B C 1
ATOM 3867 O O . ILE B 1 213 ? 4.645 -16.844 -0.609 1 95 213 ILE B O 1
ATOM 3871 N N . VAL B 1 214 ? 3.908 -18.469 0.738 1 95.5 214 VAL B N 1
ATOM 3872 C CA . VAL B 1 214 ? 2.545 -17.953 0.748 1 95.5 214 VAL B CA 1
ATOM 3873 C C . VAL B 1 214 ? 2.111 -17.656 2.184 1 95.5 214 VAL B C 1
ATOM 3875 O O . VAL B 1 214 ? 2.332 -18.484 3.08 1 95.5 214 VAL B O 1
ATOM 3878 N N . GLU B 1 215 ? 1.542 -16.469 2.4 1 94.81 215 GLU B N 1
ATOM 3879 C CA . GLU B 1 215 ? 1.002 -16.047 3.689 1 94.81 215 GLU B CA 1
ATOM 3880 C C . GLU B 1 215 ? -0.299 -15.266 3.516 1 94.81 215 GLU B C 1
ATOM 3882 O O . GLU B 1 215 ? -0.545 -14.688 2.457 1 94.81 215 GLU B O 1
ATOM 3887 N N . PRO B 1 216 ? -1.122 -15.367 4.551 1 93.56 216 PRO B N 1
ATOM 3888 C CA . PRO B 1 216 ? -2.295 -14.492 4.484 1 93.56 216 PRO B CA 1
ATOM 3889 C C . PRO B 1 216 ? -1.924 -13.016 4.348 1 93.56 216 PRO B C 1
ATOM 3891 O O . PRO B 1 216 ? -0.958 -12.562 4.961 1 93.56 216 PRO B O 1
ATOM 3894 N N . LEU B 1 217 ? -2.619 -12.328 3.539 1 93.12 217 LEU B N 1
ATOM 3895 C CA . LEU B 1 217 ? -2.312 -10.93 3.283 1 93.12 217 LEU B CA 1
ATOM 3896 C C . LEU B 1 217 ? -2.656 -10.062 4.492 1 93.12 217 LEU B C 1
ATOM 3898 O O . LEU B 1 217 ? -3.768 -10.141 5.02 1 93.12 217 LEU B O 1
ATOM 3902 N N . GLU B 1 218 ? -1.714 -9.32 4.902 1 88.5 218 GLU B N 1
ATOM 3903 C CA . GLU B 1 218 ? -1.972 -8.289 5.898 1 88.5 218 GLU B CA 1
ATOM 3904 C C . GLU B 1 218 ? -2.414 -6.984 5.238 1 88.5 218 GLU B C 1
ATOM 3906 O O . GLU B 1 218 ? -1.648 -6.367 4.496 1 88.5 218 GLU B O 1
ATOM 3911 N N . GLN B 1 219 ? -3.551 -6.629 5.5 1 88 219 GLN B N 1
ATOM 3912 C CA . GLN B 1 219 ? -4.062 -5.395 4.914 1 88 219 GLN B CA 1
ATOM 3913 C C . GLN B 1 219 ? -3.66 -4.18 5.746 1 88 219 GLN B C 1
ATOM 3915 O O . GLN B 1 219 ? -3.914 -4.137 6.953 1 88 219 GLN B O 1
ATOM 3920 N N . LEU B 1 220 ? -2.971 -3.328 5.078 1 87.38 220 LEU B N 1
ATOM 3921 C CA . LEU B 1 220 ? -2.537 -2.094 5.719 1 87.38 220 LEU B CA 1
ATOM 3922 C C . LEU B 1 220 ? -3.162 -0.879 5.039 1 87.38 220 LEU B C 1
ATOM 3924 O O . LEU B 1 220 ? -3.371 -0.881 3.824 1 87.38 220 LEU B O 1
ATOM 3928 N N . ASP B 1 221 ? -3.479 0.004 5.793 1 84 221 ASP B N 1
ATOM 3929 C CA . ASP B 1 221 ? -3.994 1.271 5.285 1 84 221 ASP B CA 1
ATOM 3930 C C . ASP B 1 221 ? -3.004 2.406 5.531 1 84 221 ASP B C 1
ATOM 3932 O O . ASP B 1 221 ? -2.732 2.766 6.68 1 84 221 ASP B O 1
ATOM 3936 N N . ASP B 1 222 ? -2.518 2.879 4.504 1 80.62 222 ASP B N 1
ATOM 3937 C CA . ASP B 1 222 ? -1.498 3.918 4.605 1 80.62 222 ASP B CA 1
ATOM 3938 C C . ASP B 1 222 ? -2.082 5.293 4.281 1 80.62 222 ASP B C 1
ATOM 3940 O O . ASP B 1 222 ? -1.342 6.23 3.969 1 80.62 222 ASP B O 1
ATOM 3944 N N . GLU B 1 223 ? -3.342 5.309 4.434 1 73.88 223 GLU B N 1
ATOM 3945 C CA . GLU B 1 223 ? -3.982 6.609 4.281 1 73.88 223 GLU B CA 1
ATOM 3946 C C . GLU B 1 223 ? -4.086 7.336 5.621 1 73.88 223 GLU B C 1
ATOM 3948 O O . GLU B 1 223 ? -3.906 6.727 6.676 1 73.88 223 GLU B O 1
ATOM 3953 N N . ASP B 1 224 ? -4.16 8.664 5.633 1 62.41 224 ASP B N 1
ATOM 3954 C CA . ASP B 1 224 ? -4.184 9.508 6.824 1 62.41 224 ASP B CA 1
ATOM 3955 C C . ASP B 1 224 ? -5.262 9.047 7.805 1 62.41 224 ASP B C 1
ATOM 3957 O O . ASP B 1 224 ? -6.355 9.617 7.848 1 62.41 224 ASP B O 1
ATOM 3961 N N . VAL B 1 225 ? -5 8.047 8.727 1 66.69 225 VAL B N 1
ATOM 3962 C CA . VAL B 1 225 ? -6.059 7.344 9.445 1 66.69 225 VAL B CA 1
ATOM 3963 C C . VAL B 1 225 ? -5.945 7.629 10.945 1 66.69 225 VAL B C 1
ATOM 3965 O O . VAL B 1 225 ? -6.953 7.676 11.656 1 66.69 225 VAL B O 1
ATOM 3968 N N . LEU B 1 226 ? -4.84 8.055 11.578 1 77.25 226 LEU B N 1
ATOM 3969 C CA . LEU B 1 226 ? -4.758 8.18 13.031 1 77.25 226 LEU B CA 1
ATOM 3970 C C . LEU B 1 226 ? -4.582 9.641 13.438 1 77.25 226 LEU B C 1
ATOM 3972 O O . LEU B 1 226 ? -3.51 10.031 13.898 1 77.25 226 LEU B O 1
ATOM 3976 N N . PRO B 1 227 ? -5.832 10.242 13.359 1 73.5 227 PRO B N 1
ATOM 3977 C CA . PRO B 1 227 ? -5.758 11.664 13.719 1 73.5 227 PRO B CA 1
ATOM 3978 C C . PRO B 1 227 ? -5.672 11.883 15.227 1 73.5 227 PRO B C 1
ATOM 3980 O O . PRO B 1 227 ? -6.035 11 16.016 1 73.5 227 PRO B O 1
ATOM 3983 N N . GLU B 1 228 ? -5.164 13.008 15.609 1 76.31 228 GLU B N 1
ATOM 3984 C CA . GLU B 1 228 ? -4.996 13.414 17 1 76.31 228 GLU B CA 1
ATOM 3985 C C . GLU B 1 228 ? -6.328 13.398 17.75 1 76.31 228 GLU B C 1
ATOM 3987 O O . GLU B 1 228 ? -6.371 13.156 18.953 1 76.31 228 GLU B O 1
ATOM 3992 N N . LYS B 1 229 ? -7.324 13.555 17.047 1 70.44 229 LYS B N 1
ATOM 3993 C CA . LYS B 1 229 ? -8.656 13.625 17.641 1 70.44 229 LYS B CA 1
ATOM 3994 C C . LYS B 1 229 ? -9.008 12.312 18.344 1 70.44 229 LYS B C 1
ATOM 3996 O O . LYS B 1 229 ? -9.602 12.32 19.438 1 70.44 229 LYS B O 1
ATOM 4001 N N . LEU B 1 230 ? -8.617 11.266 17.766 1 68.12 230 LEU B N 1
ATOM 4002 C CA . LEU B 1 230 ? -8.906 9.953 18.344 1 68.12 230 LEU B CA 1
ATOM 4003 C C . LEU B 1 230 ? -8.023 9.68 19.562 1 68.12 230 LEU B C 1
ATOM 4005 O O . LEU B 1 230 ? -8.469 9.055 20.516 1 68.12 230 LEU B O 1
ATOM 4009 N N . ALA B 1 231 ? -6.875 10.234 19.547 1 67.12 231 ALA B N 1
ATOM 4010 C CA . ALA B 1 231 ? -5.906 10.055 20.625 1 67.12 231 ALA B CA 1
ATOM 4011 C C . ALA B 1 231 ? -6.316 10.852 21.859 1 67.12 231 ALA B C 1
ATOM 4013 O O . ALA B 1 231 ? -6.082 10.406 22.984 1 67.12 231 ALA B O 1
ATOM 4014 N N . GLN B 1 232 ? -6.871 11.883 21.672 1 69.25 232 GLN B N 1
ATOM 4015 C CA . GLN B 1 232 ? -7.207 12.781 22.766 1 69.25 232 GLN B CA 1
ATOM 4016 C C . GLN B 1 232 ? -8.258 12.156 23.688 1 69.25 232 GLN B C 1
ATOM 4018 O O . GLN B 1 232 ? -8.281 12.438 24.891 1 69.25 232 GLN B O 1
ATOM 4023 N N . LYS B 1 233 ? -8.953 11.273 23.109 1 70.5 233 LYS B N 1
ATOM 4024 C CA . LYS B 1 233 ? -10.023 10.695 23.922 1 70.5 233 LYS B CA 1
ATOM 4025 C C . LYS B 1 233 ? -9.477 9.602 24.844 1 70.5 233 LYS B C 1
ATOM 4027 O O . LYS B 1 233 ? -10.102 9.266 25.844 1 70.5 233 LYS B O 1
ATOM 4032 N N . ASN B 1 234 ? -8.32 9.273 24.594 1 76.06 234 ASN B N 1
ATOM 4033 C CA . ASN B 1 234 ? -7.754 8.156 25.344 1 76.06 234 ASN B CA 1
ATOM 4034 C C . ASN B 1 234 ? -6.73 8.625 26.375 1 76.06 234 ASN B C 1
ATOM 4036 O O . ASN B 1 234 ? -5.773 9.32 26.031 1 76.06 234 ASN B O 1
ATOM 4040 N N . LEU B 1 235 ? -7.023 8.391 27.672 1 81.56 235 LEU B N 1
ATOM 4041 C CA . LEU B 1 235 ? -6.168 8.797 28.781 1 81.56 235 LEU B CA 1
ATOM 4042 C C . LEU B 1 235 ? -4.762 8.234 28.609 1 81.56 235 LEU B C 1
ATOM 4044 O O . LEU B 1 235 ? -3.779 8.898 28.953 1 81.56 235 LEU B O 1
ATOM 4048 N N . VAL B 1 236 ? -4.766 7.098 28.031 1 81.5 236 VAL B N 1
ATOM 4049 C CA . VAL B 1 236 ? -3.463 6.465 27.875 1 81.5 236 VAL B CA 1
ATOM 4050 C C . VAL B 1 236 ? -2.613 7.273 26.891 1 81.5 236 VAL B C 1
ATOM 4052 O O . VAL B 1 236 ? -1.413 7.461 27.109 1 81.5 236 VAL B O 1
ATOM 4055 N N . TYR B 1 237 ? -3.203 7.777 25.969 1 82.81 237 TYR B N 1
ATOM 4056 C CA . TYR B 1 237 ? -2.51 8.602 24.984 1 82.81 237 TYR B CA 1
ATOM 4057 C C . TYR B 1 237 ? -1.938 9.859 25.641 1 82.81 237 TYR B C 1
ATOM 4059 O O . TYR B 1 237 ? -0.807 10.258 25.344 1 82.81 237 TYR B O 1
ATOM 4067 N N . GLN B 1 238 ? -2.67 10.359 26.469 1 82.94 238 GLN B N 1
ATOM 4068 C CA . GLN B 1 238 ? -2.244 11.578 27.156 1 82.94 238 GLN B CA 1
ATOM 4069 C C . GLN B 1 238 ? -1.05 11.312 28.062 1 82.94 238 GLN B C 1
ATOM 4071 O O . GLN B 1 238 ? -0.096 12.094 28.094 1 82.94 238 GLN B O 1
ATOM 4076 N N . LYS B 1 239 ? -1.167 10.258 28.734 1 85.75 239 LYS B N 1
ATOM 4077 C CA . LYS B 1 239 ? -0.09 9.914 29.656 1 85.75 239 LYS B CA 1
ATOM 4078 C C . LYS B 1 239 ? 1.211 9.641 28.906 1 85.75 239 LYS B C 1
ATOM 4080 O O . LYS B 1 239 ? 2.287 10.047 29.359 1 85.75 239 LYS B O 1
ATOM 4085 N N . GLU B 1 240 ? 1.076 9.039 27.812 1 85.38 240 GLU B N 1
ATOM 4086 C CA . GLU B 1 240 ? 2.246 8.672 27.016 1 85.38 240 GLU B CA 1
ATOM 4087 C C . GLU B 1 240 ? 2.873 9.891 26.359 1 85.38 240 GLU B C 1
ATOM 4089 O O . GLU B 1 240 ? 4.059 9.883 26.031 1 85.38 240 GLU B O 1
ATOM 4094 N N . ARG B 1 241 ? 2.172 10.938 26.359 1 82.75 241 ARG B N 1
ATOM 4095 C CA . ARG B 1 241 ? 2.641 12.117 25.641 1 82.75 241 ARG B CA 1
ATOM 4096 C C . ARG B 1 241 ? 3.104 13.195 26.625 1 82.75 241 ARG B C 1
ATOM 4098 O O . ARG B 1 241 ? 3.408 14.32 26.203 1 82.75 241 ARG B O 1
ATOM 4105 N N . GLU B 1 242 ? 3.1 12.805 27.781 1 83.81 242 GLU B N 1
ATOM 4106 C CA . GLU B 1 242 ? 3.562 13.742 28.797 1 83.81 242 GLU B CA 1
ATOM 4107 C C . GLU B 1 242 ? 5.051 14.039 28.641 1 83.81 242 GLU B C 1
ATOM 4109 O O . GLU B 1 242 ? 5.5 15.148 28.953 1 83.81 242 GLU B O 1
ATOM 4114 N N . THR B 1 243 ? 5.715 13.031 28.234 1 81.62 243 THR B N 1
ATOM 4115 C CA . THR B 1 243 ? 7.137 13.25 28 1 81.62 243 THR B CA 1
ATOM 4116 C C . THR B 1 243 ? 7.375 13.844 26.609 1 81.62 243 THR B C 1
ATOM 4118 O O . THR B 1 243 ? 6.875 13.32 25.609 1 81.62 243 THR B O 1
ATOM 4121 N N . PRO B 1 244 ? 8.078 14.875 26.531 1 82.38 244 PRO B N 1
ATOM 4122 C CA . PRO B 1 244 ? 8.344 15.5 25.234 1 82.38 244 PRO B CA 1
ATOM 4123 C C . PRO B 1 244 ? 9.25 14.656 24.344 1 82.38 244 PRO B C 1
ATOM 4125 O O . PRO B 1 244 ? 9.984 13.797 24.844 1 82.38 244 PRO B O 1
ATOM 4128 N N . LEU B 1 245 ? 9.125 14.93 23.172 1 87.75 245 LEU B N 1
ATOM 4129 C CA . LEU B 1 245 ? 10.023 14.336 22.188 1 87.75 245 LEU B CA 1
ATOM 4130 C C . LEU B 1 245 ? 11.477 14.672 22.516 1 87.75 245 LEU B C 1
ATOM 4132 O O . LEU B 1 245 ? 11.789 15.812 22.875 1 87.75 245 LEU B O 1
ATOM 4136 N N . HIS B 1 246 ? 12.289 13.609 22.578 1 89.25 246 HIS B N 1
ATOM 4137 C CA . HIS B 1 246 ? 13.672 13.922 22.906 1 89.25 246 HIS B CA 1
ATOM 4138 C C . HIS B 1 246 ? 14.617 12.82 22.438 1 89.25 246 HIS B C 1
ATOM 4140 O O . HIS B 1 246 ? 14.18 11.703 22.141 1 89.25 246 HIS B O 1
ATOM 4146 N N . PHE B 1 247 ? 15.852 13.188 22.328 1 91.88 247 PHE B N 1
ATOM 4147 C CA . PHE B 1 247 ? 16.922 12.227 22.047 1 91.88 247 PHE B CA 1
ATOM 4148 C C . PHE B 1 247 ? 17.516 11.688 23.344 1 91.88 247 PHE B C 1
ATOM 4150 O O . PHE B 1 247 ? 17.781 12.453 24.266 1 91.88 247 PHE B O 1
ATOM 4157 N N . VAL B 1 248 ? 17.578 10.398 23.312 1 90.44 248 VAL B N 1
ATOM 4158 C CA . VAL B 1 248 ? 18.156 9.789 24.5 1 90.44 248 VAL B CA 1
ATOM 4159 C C . VAL B 1 248 ? 19.641 10.125 24.578 1 90.44 248 VAL B C 1
ATOM 4161 O O . VAL B 1 248 ? 20.344 10.086 23.562 1 90.44 248 VAL B O 1
ATOM 4164 N N . GLN B 1 249 ? 19.953 10.516 25.781 1 87.12 249 GLN B N 1
ATOM 4165 C CA . GLN B 1 249 ? 21.359 10.828 26 1 87.12 249 GLN B CA 1
ATOM 4166 C C . GLN B 1 249 ? 22.125 9.594 26.453 1 87.12 249 GLN B C 1
ATOM 4168 O O . GLN B 1 249 ? 21.578 8.727 27.141 1 87.12 249 GLN B O 1
ATOM 4173 N N . HIS B 1 250 ? 23.359 9.617 26.031 1 85.44 250 HIS B N 1
ATOM 4174 C CA . HIS B 1 250 ? 24.234 8.516 26.453 1 85.44 250 HIS B CA 1
ATOM 4175 C C . HIS B 1 250 ? 24.406 8.516 27.969 1 85.44 250 HIS B C 1
ATOM 4177 O O . HIS B 1 250 ? 24.531 9.578 28.594 1 85.44 250 HIS B O 1
ATOM 4183 N N . GLY B 1 251 ? 24.344 7.367 28.531 1 81.5 251 GLY B N 1
ATOM 4184 C CA . GLY B 1 251 ? 24.609 7.246 29.953 1 81.5 251 GLY B CA 1
ATOM 4185 C C . GLY B 1 251 ? 23.344 7.273 30.797 1 81.5 251 GLY B C 1
ATOM 4186 O O . GLY B 1 251 ? 23.391 7.125 32.031 1 81.5 251 GLY B O 1
ATOM 4187 N N . THR B 1 252 ? 22.312 7.48 30.203 1 84.69 252 THR B N 1
ATOM 4188 C CA . THR B 1 252 ? 21.062 7.543 30.953 1 84.69 252 THR B CA 1
ATOM 4189 C C . THR B 1 252 ? 20.469 6.148 31.125 1 84.69 252 THR B C 1
ATOM 4191 O O . THR B 1 252 ? 20.906 5.191 30.484 1 84.69 252 THR B O 1
ATOM 4194 N N . PHE B 1 253 ? 19.562 6.121 32.031 1 84.44 253 PHE B N 1
ATOM 4195 C CA . PHE B 1 253 ? 18.859 4.875 32.312 1 84.44 253 PHE B CA 1
ATOM 4196 C C . PHE B 1 253 ? 18.094 4.398 31.094 1 84.44 253 PHE B C 1
ATOM 4198 O O . PHE B 1 253 ? 18.062 3.199 30.797 1 84.44 253 PHE B O 1
ATOM 4205 N N . GLU B 1 254 ? 17.578 5.281 30.438 1 83.38 254 GLU B N 1
ATOM 4206 C CA . GLU B 1 254 ? 16.828 4.941 29.219 1 83.38 254 GLU B CA 1
ATOM 4207 C C . GLU B 1 254 ? 17.703 4.203 28.219 1 83.38 254 GLU B C 1
ATOM 4209 O O . GLU B 1 254 ? 17.266 3.229 27.609 1 83.38 254 GLU B O 1
ATOM 4214 N N . MET B 1 255 ? 18.828 4.621 28.109 1 84.81 255 MET B N 1
ATOM 4215 C CA . MET B 1 255 ? 19.766 4.004 27.172 1 84.81 255 MET B CA 1
ATOM 4216 C C . MET B 1 255 ? 20.109 2.582 27.609 1 84.81 255 MET B C 1
ATOM 4218 O O . MET B 1 255 ? 20.25 1.69 26.781 1 84.81 255 MET B O 1
ATOM 4222 N N . ASN B 1 256 ? 20.172 2.445 28.828 1 83.31 256 ASN B N 1
ATOM 4223 C CA . ASN B 1 256 ? 20.484 1.123 29.359 1 83.31 256 ASN B CA 1
ATOM 4224 C C . ASN B 1 256 ? 19.375 0.127 29.078 1 83.31 256 ASN B C 1
ATOM 4226 O O . ASN B 1 256 ? 19.625 -1.03 28.75 1 83.31 256 ASN B O 1
ATOM 4230 N N . ILE B 1 257 ? 18.234 0.58 29.156 1 82.75 257 ILE B N 1
ATOM 4231 C CA . ILE B 1 257 ? 17.078 -0.27 28.891 1 82.75 257 ILE B CA 1
ATOM 4232 C C . ILE B 1 257 ? 17.078 -0.698 27.422 1 82.75 257 ILE B C 1
ATOM 4234 O O . ILE B 1 257 ? 16.781 -1.854 27.109 1 82.75 257 ILE B O 1
ATOM 4238 N N . LEU B 1 258 ? 17.375 0.185 26.594 1 84 258 LEU B N 1
ATOM 4239 C CA . LEU B 1 258 ? 17.312 -0.041 25.156 1 84 258 LEU B CA 1
ATOM 4240 C C . LEU B 1 258 ? 18.438 -0.957 24.688 1 84 258 LEU B C 1
ATOM 4242 O O . LEU B 1 258 ? 18.281 -1.684 23.703 1 84 258 LEU B O 1
ATOM 4246 N N . SER B 1 259 ? 19.453 -0.883 25.328 1 78.25 259 SER B N 1
ATOM 4247 C CA . SER B 1 259 ? 20.609 -1.675 24.953 1 78.25 259 SER B CA 1
ATOM 4248 C C . SER B 1 259 ? 20.391 -3.158 25.219 1 78.25 259 SER B C 1
ATOM 4250 O O . SER B 1 259 ? 21.031 -4.012 24.594 1 78.25 259 SER B O 1
ATOM 4252 N N . ASN B 1 260 ? 19.406 -3.338 25.938 1 79.44 260 ASN B N 1
ATOM 4253 C CA . ASN B 1 260 ? 19.172 -4.734 26.297 1 79.44 260 ASN B CA 1
ATOM 4254 C C . ASN B 1 260 ? 18.031 -5.336 25.484 1 79.44 260 ASN B C 1
ATOM 4256 O O . ASN B 1 260 ? 16.859 -5.219 25.859 1 79.44 260 ASN B O 1
ATOM 4260 N N . GLY B 1 261 ? 18.312 -5.836 24.297 1 72.5 261 GLY B N 1
ATOM 4261 C CA . GLY B 1 261 ? 17.391 -6.711 23.578 1 72.5 261 GLY B CA 1
ATOM 4262 C C . GLY B 1 261 ? 16.25 -5.965 22.922 1 72.5 261 GLY B C 1
ATOM 4263 O O . GLY B 1 261 ? 15.195 -6.543 22.656 1 72.5 261 GLY B O 1
ATOM 4264 N N . SER B 1 262 ? 16.375 -4.746 22.812 1 82.06 262 SER B N 1
ATOM 4265 C CA . SER B 1 262 ? 15.281 -3.992 22.203 1 82.06 262 SER B CA 1
ATOM 4266 C C . SER B 1 262 ? 15.258 -4.188 20.688 1 82.06 262 SER B C 1
ATOM 4268 O O . SER B 1 262 ? 16.281 -4.496 20.078 1 82.06 262 SER B O 1
ATOM 4270 N N . PRO B 1 263 ? 14.031 -4.164 20.141 1 80.81 263 PRO B N 1
ATOM 4271 C CA . PRO B 1 263 ? 13.922 -4.266 18.688 1 80.81 263 PRO B CA 1
ATOM 4272 C C . PRO B 1 263 ? 14.805 -3.26 17.953 1 80.81 263 PRO B C 1
ATOM 4274 O O . PRO B 1 263 ? 15.352 -3.566 16.891 1 80.81 263 PRO B O 1
ATOM 4277 N N . TRP B 1 264 ? 14.969 -2.227 18.531 1 84.12 264 TRP B N 1
ATOM 4278 C CA . TRP B 1 264 ? 15.805 -1.184 17.938 1 84.12 264 TRP B CA 1
ATOM 4279 C C . TRP B 1 264 ? 17.266 -1.621 17.891 1 84.12 264 TRP B C 1
ATOM 4281 O O . TRP B 1 264 ? 17.938 -1.424 16.875 1 84.12 264 TRP B O 1
ATOM 4291 N N . MET B 1 265 ? 17.703 -2.184 18.906 1 81.94 265 MET B N 1
ATOM 4292 C CA . MET B 1 265 ? 19.094 -2.652 18.953 1 81.94 265 MET B CA 1
ATOM 4293 C C . MET B 1 265 ? 19.328 -3.758 17.938 1 81.94 265 MET B C 1
ATOM 4295 O O . MET B 1 265 ? 20.375 -3.795 17.281 1 81.94 265 MET B O 1
ATOM 4299 N N . LYS B 1 266 ? 18.32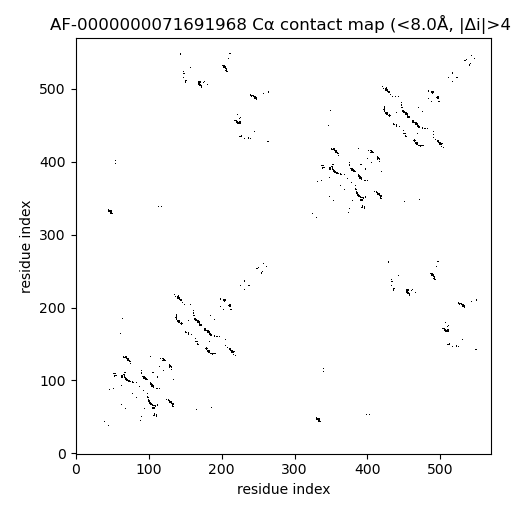8 -4.621 17.844 1 81.94 266 LYS B N 1
ATOM 4300 C CA . LYS B 1 266 ? 18.422 -5.688 16.859 1 81.94 266 LYS B CA 1
ATOM 4301 C C . LYS B 1 266 ? 18.5 -5.121 15.438 1 81.94 266 LYS B C 1
ATOM 4303 O O . LYS B 1 266 ? 19.281 -5.602 14.617 1 81.94 266 LYS B O 1
ATOM 4308 N N . TRP B 1 267 ? 17.75 -4.191 15.195 1 83.94 267 TRP B N 1
ATOM 4309 C CA . TRP B 1 267 ? 17.75 -3.518 13.898 1 83.94 267 TRP B CA 1
ATOM 4310 C C . TRP B 1 267 ? 19.094 -2.85 13.648 1 83.94 267 TRP B C 1
ATOM 4312 O O . TRP B 1 267 ? 19.688 -3.002 12.57 1 83.94 267 TRP B O 1
ATOM 4322 N N . ARG B 1 268 ? 19.594 -2.154 14.586 1 81.44 268 ARG B N 1
ATOM 4323 C CA . ARG B 1 268 ? 20.859 -1.436 14.453 1 81.44 268 ARG B CA 1
ATOM 4324 C C . ARG B 1 268 ? 22.016 -2.396 14.172 1 81.44 268 ARG B C 1
ATOM 4326 O O . ARG B 1 268 ? 22.875 -2.117 13.336 1 81.44 268 ARG B O 1
ATOM 4333 N N . ASN B 1 269 ? 21.891 -3.451 14.805 1 81.88 269 ASN B N 1
ATOM 4334 C CA . ASN B 1 269 ? 22.922 -4.465 14.617 1 81.88 269 ASN B CA 1
ATOM 4335 C C . ASN B 1 269 ? 22.828 -5.102 13.234 1 81.88 269 ASN B C 1
ATOM 4337 O O . ASN B 1 269 ? 23.859 -5.445 12.641 1 81.88 269 ASN B O 1
ATOM 4341 N N . SER B 1 270 ? 21.703 -5.285 12.789 1 80.69 270 SER B N 1
ATOM 4342 C CA . SER B 1 270 ? 21.516 -5.879 11.469 1 80.69 270 SER B CA 1
ATOM 4343 C C . SER B 1 270 ? 22.047 -4.961 10.367 1 80.69 270 SER B C 1
ATOM 4345 O O . SER B 1 270 ? 22.578 -5.434 9.359 1 80.69 270 SER B O 1
ATOM 4347 N N . LYS B 1 271 ? 21.906 -3.744 10.492 1 76.5 271 LYS B N 1
ATOM 4348 C CA . LYS B 1 271 ? 22.391 -2.789 9.508 1 76.5 271 LYS B CA 1
ATOM 4349 C C . LYS B 1 271 ? 23.922 -2.711 9.539 1 76.5 271 LYS B C 1
ATOM 4351 O O . LYS B 1 271 ? 24.562 -2.574 8.492 1 76.5 271 LYS B O 1
ATOM 4356 N N . GLY B 1 272 ? 24.391 -2.783 10.703 1 67.19 272 GLY B N 1
ATOM 4357 C CA . GLY B 1 272 ? 25.844 -2.803 10.844 1 67.19 272 GLY B CA 1
ATOM 4358 C C . GLY B 1 272 ? 26.484 -4.035 10.234 1 67.19 272 GLY B C 1
ATOM 4359 O O . GLY B 1 272 ? 27.562 -3.957 9.664 1 67.19 272 GLY B O 1
ATOM 4360 N N . SER B 1 273 ? 25.75 -5.023 10.297 1 61.22 273 SER B N 1
ATOM 4361 C CA . SER B 1 273 ? 26.266 -6.277 9.758 1 61.22 273 SER B CA 1
ATOM 4362 C C . SER B 1 273 ? 26.203 -6.285 8.234 1 61.22 273 SER B C 1
ATOM 4364 O O . SER B 1 273 ? 27.094 -6.824 7.574 1 61.22 273 SER B O 1
ATOM 4366 N N . LYS B 1 274 ? 25.172 -5.715 7.66 1 58.38 274 LYS B N 1
ATOM 4367 C CA . LYS B 1 274 ? 25.062 -5.633 6.207 1 58.38 274 LYS B CA 1
ATOM 4368 C C . LYS B 1 274 ? 26.188 -4.789 5.621 1 58.38 274 LYS B C 1
ATOM 4370 O O . LYS B 1 274 ? 26.75 -5.129 4.578 1 58.38 274 LYS B O 1
ATOM 4375 N N . LEU B 1 275 ? 26.406 -3.682 6.246 1 53.12 275 LEU B N 1
ATOM 4376 C CA . LEU B 1 275 ? 27.516 -2.82 5.844 1 53.12 275 LEU B CA 1
ATOM 4377 C C . LEU B 1 275 ? 28.859 -3.539 6.012 1 53.12 275 LEU B C 1
ATOM 4379 O O . LEU B 1 275 ? 29.75 -3.408 5.172 1 53.12 275 LEU B O 1
ATOM 4383 N N . LYS B 1 276 ? 28.984 -4.238 7.035 1 52.09 276 LYS B N 1
ATOM 4384 C CA . LYS B 1 276 ? 30.219 -5.008 7.219 1 52.09 276 LYS B CA 1
ATOM 4385 C C . LYS B 1 276 ? 30.312 -6.141 6.199 1 52.09 276 LYS B C 1
ATOM 4387 O O . LYS B 1 276 ? 31.391 -6.441 5.695 1 52.09 276 LYS B O 1
ATOM 4392 N N . ARG B 1 277 ? 29.203 -6.68 5.914 1 49.62 277 ARG B N 1
ATOM 4393 C CA . ARG B 1 277 ? 29.25 -7.777 4.953 1 49.62 277 ARG B CA 1
ATOM 4394 C C . ARG B 1 277 ? 29.516 -7.258 3.545 1 49.62 277 ARG B C 1
ATOM 4396 O O . ARG B 1 277 ? 30.25 -7.887 2.781 1 49.62 277 ARG B O 1
ATOM 4403 N N . THR B 1 278 ? 28.875 -6.16 3.221 1 49.03 278 THR B N 1
ATOM 4404 C CA . THR B 1 278 ? 29.188 -5.562 1.927 1 49.03 278 THR B CA 1
ATOM 4405 C C . THR B 1 278 ? 30.641 -5.102 1.877 1 49.03 278 THR B C 1
ATOM 4407 O O . THR B 1 278 ? 31.281 -5.176 0.829 1 49.03 278 THR B O 1
ATOM 4410 N N . CYS B 1 279 ? 31.094 -4.594 2.877 1 42.12 279 CYS B N 1
ATOM 4411 C CA . CYS B 1 279 ? 32.5 -4.219 2.91 1 42.12 279 CYS B CA 1
ATOM 4412 C C . CYS B 1 279 ? 33.406 -5.453 2.924 1 42.12 279 CYS B C 1
ATOM 4414 O O . CYS B 1 279 ? 34.469 -5.453 2.328 1 42.12 279 CYS B O 1
ATOM 4416 N N . LYS B 1 280 ? 33 -6.438 3.611 1 48 280 LYS B N 1
ATOM 4417 C CA . LYS B 1 280 ? 33.844 -7.621 3.617 1 48 280 LYS B CA 1
ATOM 4418 C C . LYS B 1 280 ? 33.844 -8.305 2.25 1 48 280 LYS B C 1
ATOM 4420 O O . LYS B 1 280 ? 34.875 -8.852 1.83 1 48 280 LYS B O 1
ATOM 4425 N N . GLY B 1 281 ? 32.719 -8.25 1.641 1 42.88 281 GLY B N 1
ATOM 4426 C CA . GLY B 1 281 ? 32.719 -8.797 0.292 1 42.88 281 GLY B CA 1
ATOM 4427 C C . GLY B 1 281 ? 33.625 -8.023 -0.653 1 42.88 281 GLY B C 1
ATOM 4428 O O . GLY B 1 281 ? 34.094 -8.57 -1.643 1 42.88 281 GLY B O 1
ATOM 4429 N N . GLN B 1 282 ? 33.719 -6.77 -0.44 1 40.19 282 GLN B N 1
ATOM 4430 C CA . GLN B 1 282 ? 34.656 -6.008 -1.292 1 40.19 282 GLN B CA 1
ATOM 4431 C C . GLN B 1 282 ? 36.094 -6.195 -0.854 1 40.19 282 GLN B C 1
ATOM 4433 O O . GLN B 1 282 ? 37 -6.035 -1.656 1 40.19 282 GLN B O 1
ATOM 4438 N N . ILE B 1 283 ? 36.312 -6.473 0.303 1 37.44 283 ILE B N 1
ATOM 4439 C CA . ILE B 1 283 ? 37.719 -6.57 0.704 1 37.44 283 ILE B CA 1
ATOM 4440 C C . ILE B 1 283 ? 38.281 -7.922 0.271 1 37.44 283 ILE B C 1
ATOM 4442 O O . ILE B 1 283 ? 39.5 -8.086 0.183 1 37.44 283 ILE B O 1
ATOM 4446 N N . GLY B 1 284 ? 37.469 -8.906 0.15 1 31.98 284 GLY B N 1
ATOM 4447 C CA . GLY B 1 284 ? 38.125 -10.141 -0.246 1 31.98 284 GLY B CA 1
ATOM 4448 C C . GLY B 1 284 ? 38.531 -10.164 -1.707 1 31.98 284 GLY B C 1
ATOM 4449 O O . GLY B 1 284 ? 38.969 -11.188 -2.215 1 31.98 284 GLY B O 1
ATOM 4450 N N . LYS B 1 285 ? 38.219 -9.078 -2.529 1 26.84 285 LYS B N 1
ATOM 4451 C CA . LYS B 1 285 ? 38.938 -9.141 -3.791 1 26.84 285 LYS B CA 1
ATOM 4452 C C . LYS B 1 285 ? 40.25 -8.359 -3.705 1 26.84 285 LYS B C 1
ATOM 4454 O O . LYS B 1 285 ? 40.312 -7.289 -3.098 1 26.84 285 LYS B O 1
#

Nearest PDB structures (foldseek):
  7lru-assembly1_B-2  TM=7.753E-01  e=1.024E-34  Homo sapiens
  6wmz-assembly2_C  TM=7.736E-01  e=4.122E-33  Homo sapiens
  7pu5-assembly3_E  TM=8.160E-01  e=5.226E-31  Homo sapiens
  3sde-assembly1_B  TM=7.597E-01  e=3.139E-31  Homo sapiens
  7pu5-assembly4_G  TM=8.077E-01  e=5.180E-30  Homo sapiens

Sequence (570 aa):
KVAPRPQPHQHLQQQPQPEQPPALQLPPHQPQYQQPPPPPTAQGLIQACSNLSLLRRPGEKTCTQSCQLFVGNLPADITEDEFKRLFAKYGETGEVFVKGFGFTKLESRALAEIAKAEIDDTPMRGRQLGLCFATHAAALSTGNLSPHVSQELLEEAFSQFVPIERAVVIVDDHGRPTEKGTVESASKPAARKAFESCSEGVFLLTTIPRPVIVEPLEQLDDEDVLPEKLAQKNLVYQKERETPLHFVQHGTFEMNILSNGSPWMKWRNSKGSKLKRTCKGQIGKKVAPRPQPHQHLQQQPQPEQPPALQLPPHQPQYQQPPPPPTAQGLIQACSNLSLLRRPGEKTCTQSCQLFVGNLPADITEDEFKRLFAKYGETGEVFVKGFGFTKLESRALAEIAKAEIDDTPMRGRQLGLCFATHAAALSTGNLSPHVSQELLEEAFSQFVPIERAVVIVDDHGRPTEKGTVESASKPAARKAFESCSEGVFLLTTIPRPVIVEPLEQLDDEDVLPEKLAQKNLVYQKERETPLHFVQHGTFEMNILSNGSPWMKWRNSKGSKLKRTCKGQIGK

Organism: Suricata suricatta (NCBI:txid37032)

Foldseek 3Di:
DDDDPDDDPDPPDPPDDPDDPPDPPPPPVPVPPPPPPPPPDPVRVLQVVPVLVVVDDPPAAWQALLQKKKKAQDDQPDDQVNVQVLLVSLHHWDDWDDGNMIMITGGDNSSSVVSQVVQAQDDDPNTGMHMDRDDQLQKKKKAQADQPQDQVLVLVQLVVQAHWNGKAFDADPVRGGPRMIMTGGRDNVSSVRSQVVLVVDFDDSDPPRTGMDMGGDDDDDPPPDDDVVVLVVDPVSVVVPPDDDDDDDPPDPVVVVCCPPHPVVVVVVVVVVVVVVVVVVVVVD/DPPDDDPDPPPPDPPDDPDPPDDPPPPPVVVPPPPPPDPPDPVRVLQVVPVLVVVDDPPAAWQALLQKKKKAQDDQPDDQVNVQVLLVSLHHWDDWDDGNMIMITGTDNSSSVVSQVVQAQDDDPNTGMHMDRDDQLQKKKKAQADQPQDQVLVLVQLVVQAHWNGKAFDADPVRGGPRMIMTGGRDNVSSVRSQVVLVVDFDDSDPPRTGMHMGGDDDDDPPPDDDVVVLVVDPVSVVVPPDDDDDDDPPDPVVVVCCPPHPVVVVVVVVVVVVVVVVVVVVVD

Solvent-accessible surface area (backbone atoms only — not comparable to full-atom values): 32219 Å² total; per-residue (Å²): 138,85,82,82,82,83,82,85,82,79,81,80,79,80,76,79,76,78,77,72,72,78,76,76,73,66,71,78,74,63,72,72,69,65,63,69,71,68,74,68,52,78,71,57,28,42,61,41,31,48,63,54,70,65,59,50,57,90,87,60,68,61,53,44,66,83,14,21,33,30,37,38,59,40,55,78,80,65,45,68,68,60,53,49,55,74,44,47,67,72,43,69,69,43,77,74,46,77,73,51,32,34,37,37,21,26,53,34,52,60,44,34,52,51,48,38,65,63,50,37,61,37,75,48,97,93,30,58,25,40,52,45,63,38,74,51,76,20,28,32,30,36,32,54,40,58,78,67,59,28,20,56,55,53,37,53,60,52,43,75,69,25,68,63,65,43,44,27,30,26,20,35,70,85,67,44,64,70,24,35,30,41,39,28,31,77,35,49,69,40,32,50,50,45,43,51,53,45,68,75,37,47,37,26,64,41,57,59,89,42,45,50,41,72,42,78,44,78,59,71,37,75,49,87,68,40,52,51,73,67,41,68,74,33,68,65,33,50,61,34,53,66,39,68,68,44,67,62,52,88,88,38,69,68,45,57,56,39,70,58,81,27,72,59,48,54,50,54,50,50,55,53,46,50,53,47,46,55,48,47,61,56,59,74,102,136,83,78,80,77,83,78,80,82,78,80,78,79,79,75,81,77,79,77,74,73,78,74,77,73,67,72,78,76,65,74,73,69,68,65,69,71,70,75,69,52,81,70,60,29,40,62,40,33,50,66,54,69,64,61,50,57,90,86,60,70,61,53,41,66,83,14,22,34,31,36,37,58,41,55,79,81,65,48,69,67,59,54,50,55,75,44,47,64,71,40,69,71,43,79,74,44,75,72,51,32,34,36,37,20,25,53,33,52,59,43,34,52,52,49,40,64,63,51,37,61,38,74,48,97,92,29,57,25,42,53,44,63,37,74,50,76,20,28,32,30,35,32,55,40,57,79,68,59,28,19,56,54,52,36,55,60,50,41,74,70,27,68,63,65,43,43,27,32,25,20,35,70,83,66,44,63,69,25,35,30,39,39,28,31,77,35,48,69,43,31,51,50,44,44,51,54,46,70,76,38,47,38,26,64,39,58,57,89,43,44,49,41,72,42,77,45,80,61,69,38,75,50,87,66,39,52,52,73,68,40,70,74,34,67,65,34,51,62,33,52,67,39,67,70,43,65,64,51,89,87,38,69,67,47,55,55,40,68,58,83,26,71,60,47,53,50,54,50,52,54,52,46,50,54,48,46,55,48,49,61,56,60,75,103

pLDDT: mean 74.89, std 23.19, range [21.11, 96.69]

Radius of gyration: 38.41 Å; Cα contacts (8 Å, |Δi|>4): 943; chains: 2; bounding box: 159×158×94 Å

InterPro domains:
  IPR000504 RNA recognition motif domain [PF00076] (69-129)
  IPR000504 RNA recognition motif domain [PF00076] (143-204)
  IPR000504 RNA recognition motif domain [PS50102] (67-136)
  IPR000504 RNA recognition motif domain [PS50102] (138-219)
  IPR000504 RNA recognition motif domain [SM00360] (68-132)
  IPR000504 RNA recognition motif domain [SM00360] (139-212)
  IPR012677 Nucleotide-binding alpha-beta plait domain superfamily [G3DSA:3.30.70.330] (47-138)
  IPR012677 Nucleotide-binding alpha-beta plait domain superfamily [G3DSA:3.30.70.330] (140-227)
  IPR012975 NOPS [PF08075] (211-256)
  IPR035979 RNA-binding domain superfamily [SSF54928] (66-197)

Secondary structure (DSSP, 8-state):
-----------------------------------------HHHHHHHT-GGGGGPPTTPPSS-GGGEEEEES--TT--HHHHHHHHHTT-PPEEEEESSSEEEE-S-HHHHHHHHHHHTT-EETTEE-EEEEPP-TTEEEEES--TT--HHHHHHHHHTTS-EEEEEEEEETTS-EEEEEEEEESSHHHHHHHHHHHHHSEEE-SSS--BPEEEE---EE-SS---HHHHHT-HHHHHHTSSPPEEEPTTSHHHHHHHTT-HHHHHHHHHHHHHHHHHHHHHT-/-----------------------------------------HHHHHHHT-GGGGGPPTTPPSS-GGGEEEEES--TT--HHHHHHHHHTT-PPEEEEESSSEEEE-S-HHHHHHHHHHHTT-EETTEE-EEEEPP-TTEEEEES--TT--HHHHHHHHHTTS-EEEEEEEEETTS-EEEEEEEEESSHHHHHHHHHHHHHSEEE-SSS--BPEEEE---EE-SS---HHHHHT-HHHHHHTSSPPEEEPTTSHHHHHHHTT-HHHHHHHHHHHHHHHHHHHHHT-